Protein 8BVP (pdb70)

B-factor: mean 66.71, std 11.93, range [41.02, 120.89]

Foldseek 3Di:
DAADFAPHDDDDFPQWAWVVGPDPLLWVCQQVLLVPAQFEIFIEGQAAVGDCVRRVVLQQLQAWLSYKYFYAYNQQFTAKIWHAALQLRGIDMDGLVVLVVLLVLLVCLVVLLVVVLVVCVVVLVVDDDLVVSLVVQLVVVVVCPVVNVSRADSLLNSCCNPVVVVSVVLSVLVNVLSVVVSVCRPDHHDGVVVRVSSCCPRQQVHHSAQPLLRHGDDACPPNLVCVVSDPLVLVLVLLVVLLVLLVVLVVLVVVLCVVPVCVLVVLVPDPDPVVSQVVLVVSCVVPPVVPDDSVSSSLSSQADPSVVVSVLSVVLSVLSVDSVCCSVCVPVSVVVNQVSLSVLSHDCGPPSVVSCSSDGRHHHRDHQDSLNSSVSSVSSVVSRPCVVVVLVVVLVVVPPDDLAAEYEYEDDPPRGPGDDALVSQVVCVVSNYAYEYEYADAVVCLVSCSVNQRVLRNLVSHQAYEYADVVRQVLNQVCLAQFWSQLCVGPDVVNVVVCCVPPRNPDDDDTGGHHHDRNVVRYYYDHVVVVD

Secondary structure (DSSP, 8-state):
-EE-SS-------TTEEEESSSS-HHHHTHHHHHTT----EEEEESSSS--THHHHHHHHHH-BTTB-EEEE-TTS-EEEEEEE-TTT--EEEE-HHHHHHHHHHHHHHHHHHHHHHHHHHHHHHT--SHHHHHHHHHHHHHHTGGGGGGT--HHHHHHHHHSHHHHHHHHHHHHHHHHHHHHTTSSS--HHHHHHHHHHHHSSS---SBTTTTB----TTT-TGGGGGS-HHHHHHHHHHHHHHHHHHHHHHHHHHHH-HHHHHHHHT--SHHHHHHHHHHHHHHHTTTTS-HHHHHHHHH-S-HHHHHHHHHHHHHHTT-HHHHHHTGGGHHHHHHHHHHHHHT--STTHHHHGGGS-S-SS-----HHHHHHHHHHHHHT-TTHHHHHHHHHHTT-S--TT-EEEEEE-TT-SSS---HHHHHHHHHTT-EEEEEES-SGGGTTSHHHHHHHHHHHHHSSEEEES-HHHHHHHHHHHHHSBSSGGGSS-HHHHHHHHHHT-TT--PPP-B-----TGGGEEE--GGGG-

Solvent-accessible surface area: 26639 Å² total; per-residue (Å²): 158,36,14,42,9,120,216,91,245,158,14,55,10,105,30,2,46,5,26,65,156,135,26,22,3,3,21,91,4,0,88,39,2,1,76,74,73,14,34,7,0,0,3,47,11,116,83,102,147,21,61,39,130,125,0,20,71,10,0,46,94,2,0,1,0,24,2,0,2,0,1,0,75,84,87,66,17,5,43,1,2,0,0,11,0,1,10,3,26,53,64,22,71,0,49,60,74,83,0,54,110,8,20,111,63,1,70,34,12,76,80,38,2,89,95,13,44,126,64,15,78,71,88,20,79,156,37,195,152,85,158,50,28,37,69,40,0,30,128,25,26,126,112,45,122,107,86,12,76,108,71,6,48,18,22,0,7,1,1,2,24,30,50,52,107,81,4,74,46,18,5,101,100,0,22,72,8,0,93,40,0,72,70,36,20,109,37,107,26,67,71,159,74,1,32,131,18,1,6,82,4,0,7,32,134,51,28,9,6,5,19,32,47,76,8,5,12,9,13,2,55,100,22,152,73,6,19,81,27,24,36,12,96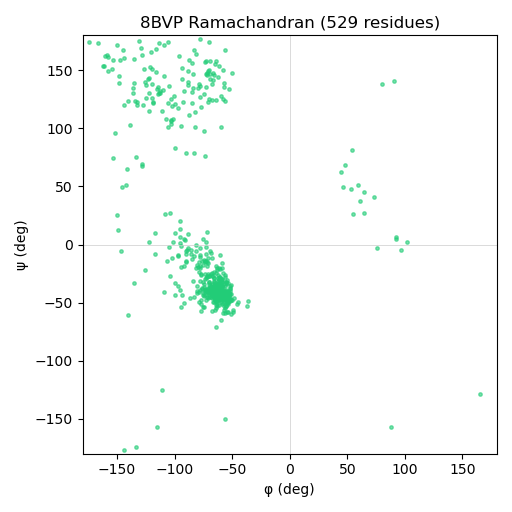,19,17,51,97,27,0,64,44,0,25,147,80,1,85,75,12,34,64,4,34,109,26,0,38,92,119,45,96,122,9,40,140,45,5,85,110,39,160,107,131,75,61,52,67,122,60,2,43,111,5,12,91,105,18,10,58,138,84,64,88,72,97,40,0,26,68,0,7,45,6,125,67,1,116,141,0,26,88,34,0,42,66,0,38,74,35,9,107,74,52,116,30,0,29,72,40,114,151,16,18,10,86,115,0,15,61,51,0,38,94,6,2,30,44,58,115,36,2,21,65,31,8,3,118,88,7,29,3,18,7,7,129,68,169,5,46,25,20,47,2,0,45,35,1,1,74,2,0,71,105,6,56,16,19,80,89,33,7,73,53,52,2,78,186,26,125,120,44,99,172,110,20,97,2,22,0,25,8,75,6,12,31,29,39,62,24,7,1,12,78,4,0,105,83,0,48,98,33,46,2,115,0,20,0,0,0,62,48,4,76,88,9,118,100,73,40,8,0,2,21,5,1,0,26,0,0,72,59,5,66,44,2,49,0,62,61,56,87,2,30,83,57,0,16,76,3,1,75,84,14,12,11,4,76,55,34,11,118,33,98,79,0,54,52,64,30,88,170,82,54,28,109,131,113,113,8,102,110,32,86,8,139,134,36,101,2,133,61,47,22,25,101,21,90,53,80,138,64,196

GO terms:
  GO:0141155 symbiont-mediated suppression of host translation elongation (P, EXP)

Radius of gyration: 26.6 Å; Cα contacts (8 Å, |Δi|>4): 797; chains: 1; bounding box: 60×60×79 Å

InterPro domains:
  IPR049987 Dot/Icm T4SS effector Ceg32/SidI [NF043046] (1-941)
  IPR049987 Dot/Icm T4SS effector Ceg32/SidI [PF28184] (1-941)

Structure (mmCIF, N/CA/C/O backbone):
data_8BVP
#
_entry.id   8BVP
#
_cell.length_a   108.700
_cell.length_b   61.030
_cell.length_c   113.490
_cell.angle_alpha   90.00
_cell.angle_beta   107.29
_cell.angle_gamma   90.00
#
_symmetry.space_group_name_H-M   'C 1 2 1'
#
loop_
_entity.id
_entity.type
_entity.pdbx_description
1 polymer 'Restriction endonuclease'
2 non-polymer 1,2-ETHANEDIOL
3 non-polymer 'CHLORIDE ION'
4 water water
#
loop_
_atom_site.group_PDB
_atom_site.id
_atom_site.type_symbol
_atom_site.label_atom_id
_atom_site.label_alt_id
_atom_site.label_comp_id
_atom_site.label_asym_id
_atom_site.label_entity_id
_atom_site.label_seq_id
_atom_site.pdbx_PDB_ins_code
_atom_site.Cartn_x
_atom_site.Cartn_y
_atom_site.Cartn_z
_atom_site.occupancy
_atom_site.B_iso_or_equiv
_atom_site.auth_seq_id
_atom_site.auth_comp_id
_atom_site.auth_asym_id
_atom_site.auth_atom_id
_atom_site.pdbx_PDB_model_num
ATOM 1 N N . MET A 1 4 ? -10.031 27.205 57.587 1.00 72.14 35 MET A N 1
ATOM 2 C CA . MET A 1 4 ? -10.699 26.974 56.303 1.00 74.61 35 MET A CA 1
ATOM 3 C C . MET A 1 4 ? -10.171 25.701 55.621 1.00 68.91 35 MET A C 1
ATOM 4 O O . MET A 1 4 ? -9.341 24.982 56.184 1.00 66.80 35 MET A O 1
ATOM 9 N N . SER A 1 5 ? -10.670 25.422 54.416 1.00 66.77 36 SER A N 1
ATOM 10 C CA . SER A 1 5 ? -10.238 24.260 53.651 1.00 65.74 36 SER A CA 1
ATOM 11 C C . SER A 1 5 ? -10.421 24.527 52.164 1.00 68.65 36 SER A C 1
ATOM 12 O O . SER A 1 5 ? -11.178 25.412 51.753 1.00 70.85 36 SER A O 1
ATOM 15 N N . ILE A 1 6 ? -9.691 23.766 51.357 1.00 69.93 37 ILE A N 1
ATOM 16 C CA . ILE A 1 6 ? -9.906 23.722 49.917 1.00 67.73 37 ILE A CA 1
ATOM 17 C C . ILE A 1 6 ? -10.543 22.371 49.595 1.00 68.86 37 ILE A C 1
ATOM 18 O O . ILE A 1 6 ? -9.871 21.329 49.684 1.00 65.21 37 ILE A O 1
ATOM 23 N N . PRO A 1 7 ? -11.827 22.327 49.253 1.00 69.04 38 PRO A N 1
ATOM 24 C CA . PRO A 1 7 ? -12.451 21.044 48.914 1.00 72.00 38 PRO A CA 1
ATOM 25 C C . PRO A 1 7 ? -11.991 20.533 47.556 1.00 69.01 38 PRO A C 1
ATOM 26 O O . PRO A 1 7 ? -11.531 21.284 46.691 1.00 69.06 38 PRO A O 1
ATOM 30 N N . CYS A 1 8 ? -12.130 19.218 47.385 1.00 64.81 39 CYS A N 1
ATOM 31 C CA . CYS A 1 8 ? -11.878 18.588 46.093 1.00 67.21 39 CYS A CA 1
ATOM 32 C C . CYS A 1 8 ? -13.037 18.820 45.125 1.00 73.73 39 CYS A C 1
ATOM 33 O O . CYS A 1 8 ? -12.849 19.366 44.030 1.00 69.14 39 CYS A O 1
ATOM 36 N N . LYS A 1 9 ? -14.246 18.407 45.520 1.00 70.35 40 LYS A N 1
ATOM 37 C CA . LYS A 1 9 ? -15.422 18.384 44.653 1.00 76.38 40 LYS A CA 1
ATOM 38 C C . LYS A 1 9 ? -16.468 19.436 45.007 1.00 83.08 40 LYS A C 1
ATOM 39 O O . LYS A 1 9 ? -17.059 20.035 44.102 1.00 87.57 40 LYS A O 1
ATOM 45 N N . TRP A 1 10 ? -16.725 19.660 46.302 1.00 83.73 41 TRP A N 1
ATOM 46 C CA . TRP A 1 10 ? -17.671 20.672 46.786 1.00 89.05 41 TRP A CA 1
ATOM 47 C C . TRP A 1 10 ? -17.035 22.051 46.627 1.00 92.18 41 TRP A C 1
ATOM 48 O O . TRP A 1 10 ? -16.253 22.487 47.474 1.00 90.02 41 TRP A O 1
ATOM 59 N N . LEU A 1 11 ? -17.378 22.756 45.547 1.00 96.72 42 LEU A N 1
ATOM 60 C CA . LEU A 1 11 ? -16.652 23.977 45.207 1.00 101.26 42 LEU A CA 1
ATOM 61 C C . LEU A 1 11 ? -17.516 25.224 45.405 1.00 105.17 42 LEU A C 1
ATOM 62 O O . LEU A 1 11 ? -18.040 25.452 46.504 1.00 99.75 42 LEU A O 1
ATOM 67 N N . LYS A 1 12 ? -17.650 26.046 44.364 1.00 109.95 43 LYS A N 1
ATOM 68 C CA . LYS A 1 12 ? -18.350 27.329 44.471 1.00 109.44 43 LYS A CA 1
ATOM 69 C C . LYS A 1 12 ? -19.775 27.154 44.991 1.00 106.53 43 LYS A C 1
ATOM 70 O O . LYS A 1 12 ? -20.402 28.108 45.454 1.00 106.74 43 LYS A O 1
ATOM 76 N N . ILE A 1 20 ? -11.108 35.136 36.672 1.00 98.02 51 ILE A N 1
ATOM 77 C CA . ILE A 1 20 ? -9.936 35.654 37.367 1.00 92.90 51 ILE A CA 1
ATOM 78 C C . ILE A 1 20 ? -8.880 34.565 37.466 1.00 89.02 51 ILE A C 1
ATOM 79 O O . ILE A 1 20 ? -9.208 33.402 37.713 1.00 87.75 51 ILE A O 1
ATOM 84 N N . PRO A 1 21 ? -7.612 34.921 37.232 1.00 88.00 52 PRO A N 1
ATOM 85 C CA . PRO A 1 21 ? -7.116 36.141 36.590 1.00 86.14 52 PRO A CA 1
ATOM 86 C C . PRO A 1 21 ? -6.531 35.846 35.210 1.00 87.33 52 PRO A C 1
ATOM 87 O O . PRO A 1 21 ? -6.357 34.688 34.837 1.00 84.30 52 PRO A O 1
ATOM 91 N N . PHE A 1 22 ? -6.197 36.856 34.424 1.00 86.23 53 PHE A N 1
ATOM 92 C CA . PHE A 1 22 ? -5.659 36.635 33.093 1.00 82.90 53 PHE A CA 1
ATOM 93 C C . PHE A 1 22 ? -4.472 37.555 32.867 1.00 81.10 53 PHE A C 1
ATOM 94 O O . PHE A 1 22 ? -4.311 38.559 33.567 1.00 81.14 53 PHE A O 1
ATOM 102 N N . PRO A 1 23 ? -3.610 37.225 31.910 1.00 81.95 54 PRO A N 1
ATOM 103 C CA . PRO A 1 23 ? -2.597 38.191 31.476 1.00 81.74 54 PRO A CA 1
ATOM 104 C C . PRO A 1 23 ? -3.266 39.423 30.880 1.00 81.86 54 PRO A C 1
ATOM 105 O O . PRO A 1 23 ? -4.313 39.334 30.236 1.00 79.96 54 PRO A O 1
ATOM 109 N N . THR A 1 24 ? -2.656 40.581 31.119 1.00 82.90 55 THR A N 1
ATOM 110 C CA . THR A 1 24 ? -3.219 41.854 30.686 1.00 79.74 55 THR A CA 1
ATOM 111 C C . THR A 1 24 ? -3.473 41.855 29.183 1.00 82.52 55 THR A C 1
ATOM 112 O O . THR A 1 24 ? -2.559 41.614 28.388 1.00 82.06 55 THR A O 1
ATOM 116 N N . GLY A 1 25 ? -4.725 42.119 28.798 1.00 84.51 56 GLY A N 1
ATOM 117 C CA . GLY A 1 25 ? -5.120 42.209 27.403 1.00 83.39 56 GLY A CA 1
ATOM 118 C C . GLY A 1 25 ? -5.833 40.994 26.850 1.00 81.15 56 GLY A C 1
ATOM 119 O O . GLY A 1 25 ? -6.181 40.986 25.664 1.00 81.27 56 GLY A O 1
ATOM 120 N N . THR A 1 26 ? -6.083 39.979 27.670 1.00 82.61 57 THR A N 1
ATOM 121 C CA . THR A 1 26 ? -6.476 38.673 27.169 1.00 81.48 57 THR A CA 1
ATOM 122 C C . THR A 1 26 ? -7.493 38.029 28.101 1.00 79.14 57 THR A C 1
ATOM 123 O O . THR A 1 26 ? -7.627 38.402 29.270 1.00 76.18 57 THR A O 1
ATOM 127 N N . THR A 1 27 ? -8.204 37.046 27.559 1.00 77.33 58 THR A N 1
ATOM 128 C CA . THR A 1 27 ? -8.985 36.102 28.342 1.00 80.97 58 THR A CA 1
ATOM 129 C C . THR A 1 27 ? -8.476 34.698 28.056 1.00 81.69 58 THR A C 1
ATOM 130 O O . THR A 1 27 ? -7.751 34.469 27.083 1.00 82.48 58 THR A O 1
ATOM 134 N N . SER A 1 28 ? -8.877 33.753 28.901 1.00 80.88 59 SER A N 1
ATOM 135 C CA . SER A 1 28 ? -8.339 32.403 28.826 1.00 78.68 59 SER A CA 1
ATOM 136 C C . SER A 1 28 ? -9.083 31.555 27.801 1.00 72.77 59 SER A C 1
ATOM 137 O O . SER A 1 28 ? -10.236 31.811 27.454 1.00 75.29 59 SER A O 1
ATOM 140 N N . ILE A 1 29 ? -8.389 30.529 27.319 1.00 75.25 60 ILE A N 1
ATOM 141 C CA . ILE A 1 29 ? -8.983 29.435 26.555 1.00 73.97 60 ILE A CA 1
ATOM 142 C C . ILE A 1 29 ? -8.670 28.141 27.298 1.00 73.75 60 ILE A C 1
ATOM 143 O O . ILE A 1 29 ? -7.496 27.765 27.409 1.00 75.38 60 ILE A O 1
ATOM 148 N N . PRO A 1 30 ? -9.666 27.431 27.821 1.00 76.32 61 PRO A N 1
ATOM 149 C CA . PRO A 1 30 ? -11.095 27.766 27.817 1.00 72.12 61 PRO A CA 1
ATOM 150 C C . PRO A 1 30 ? -11.443 28.941 28.724 1.00 75.84 61 PRO A C 1
ATOM 151 O O . PRO A 1 30 ? -10.609 29.480 29.452 1.00 70.01 61 PRO A O 1
ATOM 155 N N . GLU A 1 31 ? -12.709 29.353 28.668 1.00 76.33 62 GLU A N 1
ATOM 156 C CA . GLU A 1 31 ? -13.174 30.487 29.453 1.00 78.75 62 GLU A CA 1
ATOM 157 C C . GLU A 1 31 ? -12.932 30.273 30.940 1.00 76.79 62 GLU A C 1
ATOM 158 O O . GLU A 1 31 ? -13.212 29.201 31.484 1.00 70.49 62 GLU A O 1
ATOM 164 N N . GLU A 1 32 ? -12.431 31.318 31.597 1.00 76.72 63 GLU A N 1
ATOM 165 C CA . GLU A 1 32 ? -12.294 31.368 33.053 1.00 85.15 63 GLU A CA 1
ATOM 166 C C . GLU A 1 32 ? -11.637 30.096 33.597 1.00 80.97 63 GLU A C 1
ATOM 167 O O . GLU A 1 32 ? -12.254 29.280 34.286 1.00 83.39 63 GLU A O 1
ATOM 173 N N . THR A 1 33 ? -10.353 29.959 33.266 1.00 74.85 64 THR A N 1
ATOM 174 C CA . THR A 1 33 ? -9.529 28.881 33.788 1.00 71.90 64 THR A CA 1
ATOM 175 C C . THR A 1 33 ? -8.115 29.396 34.007 1.00 74.44 64 THR A C 1
ATOM 176 O O . THR A 1 33 ? -7.741 30.485 33.556 1.00 75.64 64 THR A O 1
ATOM 180 N N . ILE A 1 34 ? -7.335 28.596 34.726 1.00 73.70 65 ILE A N 1
ATOM 181 C CA . ILE A 1 34 ? -5.883 28.622 34.601 1.00 71.10 65 ILE A CA 1
ATOM 182 C C . ILE A 1 34 ? -5.547 27.522 33.599 1.00 67.81 65 ILE A C 1
ATOM 183 O O . ILE A 1 34 ? -5.587 26.331 33.948 1.00 67.39 65 ILE A O 1
ATOM 188 N N . PRO A 1 35 ? -5.254 27.871 32.343 1.00 68.87 66 PRO A N 1
ATOM 189 C CA . PRO A 1 35 ? -5.059 26.830 31.312 1.00 65.15 66 PRO A CA 1
ATOM 190 C C . PRO A 1 35 ? -4.056 25.747 31.690 1.00 63.47 66 PRO A C 1
ATOM 191 O O . PRO A 1 35 ? -4.251 24.582 31.325 1.00 61.28 66 PRO A O 1
ATOM 195 N N . SER A 1 36 ? -2.982 26.097 32.402 1.00 60.15 67 SER A N 1
ATOM 196 C CA . SER A 1 36 ? -2.001 25.096 32.807 1.00 62.76 67 SER A CA 1
ATOM 197 C C . SER A 1 36 ? -2.536 24.167 33.890 1.00 63.46 67 SER A C 1
ATOM 198 O O . SER A 1 36 ? -2.040 23.040 34.018 1.00 58.62 67 SER A O 1
ATOM 201 N N . ALA A 1 37 ? -3.521 24.619 34.682 1.00 60.86 68 ALA A N 1
ATOM 202 C CA . ALA A 1 37 ? -4.089 23.764 35.721 1.00 63.17 68 ALA A CA 1
ATOM 203 C C . ALA A 1 37 ? -5.157 22.843 35.163 1.00 61.46 68 ALA A C 1
ATOM 204 O O . ALA A 1 37 ? -5.168 21.647 35.466 1.00 63.73 68 ALA A O 1
ATOM 206 N N . ILE A 1 38 ? -6.061 23.374 34.340 1.00 64.29 69 ILE A N 1
ATOM 207 C CA . ILE A 1 38 ? -7.203 22.581 33.913 1.00 64.62 69 ILE A CA 1
ATOM 208 C C . ILE A 1 38 ? -6.822 21.514 32.893 1.00 64.81 69 ILE A C 1
ATOM 209 O O . ILE A 1 38 ? -7.605 20.585 32.666 1.00 62.74 69 ILE A O 1
ATOM 214 N N . VAL A 1 39 ? -5.629 21.592 32.286 1.00 58.88 70 VAL A N 1
ATOM 215 C CA . VAL A 1 39 ? -5.240 20.554 31.328 1.00 56.49 70 VAL A CA 1
ATOM 216 C C . VAL A 1 39 ? -4.765 19.268 31.994 1.00 60.07 70 VAL A C 1
ATOM 217 O O . VAL A 1 39 ? -4.648 18.242 31.314 1.00 58.99 70 VAL A O 1
ATOM 221 N N . LEU A 1 40 ? -4.541 19.270 33.315 1.00 59.26 71 LEU A N 1
ATOM 222 C CA . LEU A 1 40 ? -3.805 18.173 33.939 1.00 60.84 71 LEU A CA 1
ATOM 223 C C . LEU A 1 40 ? -4.624 16.883 34.039 1.00 61.95 71 LEU A C 1
ATOM 224 O O . LEU A 1 40 ? -4.069 15.792 33.857 1.00 55.11 71 LEU A O 1
ATOM 229 N N . GLN A 1 41 ? -5.933 16.961 34.331 1.00 57.99 72 GLN A N 1
ATOM 230 C CA . GLN A 1 41 ? -6.734 15.735 34.311 1.00 59.14 72 GLN A CA 1
ATOM 231 C C . GLN A 1 41 ? -6.641 15.037 32.966 1.00 57.46 72 GLN A C 1
ATOM 232 O O . GLN A 1 41 ? -6.269 13.852 32.932 1.00 61.70 72 GLN A O 1
ATOM 238 N N . PRO A 1 42 ? -6.927 15.694 31.836 1.00 59.48 73 PRO A N 1
ATOM 239 C CA . PRO A 1 42 ? -6.823 15.003 30.537 1.00 57.25 73 PRO A CA 1
ATOM 240 C C . PRO A 1 42 ? -5.413 14.532 30.201 1.00 64.04 73 PRO A C 1
ATOM 241 O O . PRO A 1 42 ? -5.235 13.456 29.604 1.00 62.94 73 PRO A O 1
ATOM 245 N N . VAL A 1 43 ? -4.391 15.321 30.533 1.00 57.67 74 VAL A N 1
ATOM 246 C CA . VAL A 1 43 ? -3.031 14.828 30.333 1.00 59.98 74 VAL A CA 1
ATOM 247 C C . VAL A 1 43 ? -2.796 13.585 31.186 1.00 58.92 74 VAL A C 1
ATOM 248 O O . VAL A 1 43 ? -2.180 12.611 30.738 1.00 59.31 74 VAL A O 1
ATOM 252 N N . ALA A 1 44 ? -3.305 13.589 32.422 1.00 58.29 75 ALA A N 1
ATOM 253 C CA . ALA A 1 44 ? -3.160 12.418 33.283 1.00 59.82 75 ALA A CA 1
ATOM 254 C C . ALA A 1 44 ? -3.714 11.158 32.628 1.00 58.68 75 ALA A C 1
ATOM 255 O O . ALA A 1 44 ? -3.247 10.052 32.923 1.00 56.87 75 ALA A O 1
ATOM 257 N N . ASN A 1 45 ? -4.705 11.305 31.743 1.00 59.44 76 ASN A N 1
ATOM 258 C CA . ASN A 1 45 ? -5.268 10.208 30.967 1.00 61.18 76 ASN A CA 1
ATOM 259 C C . ASN A 1 45 ? -4.639 10.076 29.570 1.00 65.32 76 ASN A C 1
ATOM 260 O O . ASN A 1 45 ? -5.182 9.362 28.726 1.00 66.37 76 ASN A O 1
ATOM 265 N N . GLU A 1 46 ? -3.514 10.750 29.313 1.00 64.40 77 GLU A N 1
ATOM 266 C CA . GLU A 1 46 ? -2.736 10.634 28.074 1.00 61.79 77 GLU A CA 1
ATOM 267 C C . GLU A 1 46 ? -3.375 11.307 26.863 1.00 61.61 77 GLU A C 1
ATOM 268 O O . GLU A 1 46 ? -3.296 10.782 25.748 1.00 60.50 77 GLU A O 1
ATOM 274 N N . ASN A 1 47 ? -3.960 12.485 27.047 1.00 59.78 78 ASN A N 1
ATOM 275 C CA . ASN A 1 47 ? -4.517 13.257 25.949 1.00 58.50 78 ASN A CA 1
ATOM 276 C C . ASN A 1 47 ? -3.739 14.549 25.754 1.00 62.37 78 ASN A C 1
ATOM 277 O O . ASN A 1 47 ? -3.435 15.253 26.723 1.00 60.20 78 ASN A O 1
ATOM 282 N N . THR A 1 48 ? -3.444 14.870 24.496 1.00 56.30 79 THR A N 1
ATOM 283 C CA . THR A 1 48 ? -2.923 16.188 24.161 1.00 57.20 79 THR A CA 1
ATOM 284 C C . THR A 1 48 ? -4.052 17.217 24.143 1.00 59.06 79 THR A C 1
ATOM 285 O O . THR A 1 48 ? -5.065 17.030 23.460 1.00 56.35 79 THR A O 1
ATOM 289 N N . VAL A 1 49 ? -3.872 18.312 24.884 1.00 57.33 80 VAL A N 1
ATOM 290 C CA . VAL A 1 49 ? -4.926 19.300 25.071 1.00 57.91 80 VAL A CA 1
ATOM 291 C C . VAL A 1 49 ? -4.362 20.691 24.843 1.00 58.33 80 VAL A C 1
ATOM 292 O O . VAL A 1 49 ? -3.438 21.110 25.548 1.00 58.51 80 VAL A O 1
ATOM 296 N N . ILE A 1 50 ? -4.954 21.432 23.901 1.00 58.32 81 ILE A N 1
ATOM 297 C CA . ILE A 1 50 ? -4.527 22.798 23.634 1.00 53.85 81 ILE A CA 1
ATOM 298 C C . ILE A 1 50 ? -5.270 23.746 24.563 1.00 61.70 81 ILE A C 1
ATOM 299 O O . ILE A 1 50 ? -6.323 23.423 25.111 1.00 65.60 81 ILE A O 1
ATOM 304 N N . SER A 1 51 ? -4.701 24.926 24.755 1.00 59.25 82 SER A N 1
ATOM 305 C CA . SER A 1 51 ? -5.296 25.958 25.586 1.00 64.21 82 SER A CA 1
ATOM 306 C C . SER A 1 51 ? -4.424 27.192 25.429 1.00 65.16 82 SER A C 1
ATOM 307 O O . SER A 1 51 ? -3.356 27.140 24.811 1.00 66.57 82 SER A O 1
ATOM 310 N N . GLY A 1 52 ? -4.868 28.297 26.020 1.00 64.29 83 GLY A N 1
ATOM 311 C CA . GLY A 1 52 ? -4.056 29.495 25.987 1.00 67.58 83 GLY A CA 1
ATOM 312 C C . GLY A 1 52 ? -4.798 30.756 26.380 1.00 73.72 83 GLY A C 1
ATOM 313 O O . GLY A 1 52 ? -5.454 30.790 27.429 1.00 71.33 83 GLY A O 1
ATOM 314 N N . TYR A 1 53 ? -4.712 31.792 25.543 1.00 71.32 84 TYR A N 1
ATOM 315 C CA . TYR A 1 53 ? -5.306 33.087 25.842 1.00 77.71 84 TYR A CA 1
ATOM 316 C C . TYR A 1 53 ? -5.765 33.743 24.548 1.00 82.99 84 TYR A C 1
ATOM 317 O O . TYR A 1 53 ? -5.304 33.392 23.457 1.00 79.54 84 TYR A O 1
ATOM 326 N N . LYS A 1 54 ? -6.706 34.690 24.679 1.00 84.91 85 LYS A N 1
ATOM 327 C CA . LYS A 1 54 ? -7.281 35.398 23.538 1.00 81.22 85 LYS A CA 1
ATOM 328 C C . LYS A 1 54 ? -7.124 36.902 23.718 1.00 85.09 85 LYS A C 1
ATOM 329 O O . LYS A 1 54 ? -7.318 37.436 24.816 1.00 81.18 85 LYS A O 1
ATOM 335 N N . LEU A 1 55 ? -6.744 37.576 22.635 1.00 85.39 86 LEU A N 1
ATOM 336 C CA . LEU A 1 55 ? -6.761 39.030 22.593 1.00 88.26 86 LEU A CA 1
ATOM 337 C C . LEU A 1 55 ? -8.203 39.483 22.394 1.00 89.77 86 LEU A C 1
ATOM 338 O O . LEU A 1 55 ? -8.835 39.132 21.392 1.00 91.09 86 LEU A O 1
ATOM 343 N N . LYS A 1 56 ? -8.739 40.233 23.353 1.00 90.75 87 LYS A N 1
ATOM 344 C CA . LYS A 1 56 ? -10.099 40.730 23.185 1.00 95.19 87 LYS A CA 1
ATOM 345 C C . LYS A 1 56 ? -10.174 41.911 22.223 1.00 96.36 87 LYS A C 1
ATOM 346 O O . LYS A 1 56 ? -11.223 42.120 21.603 1.00 95.32 87 LYS A O 1
ATOM 352 N N . ASP A 1 57 ? -9.080 42.661 22.062 1.00 99.73 88 ASP A N 1
ATOM 353 C CA . ASP A 1 57 ? -9.061 43.838 21.197 1.00 97.84 88 ASP A CA 1
ATOM 354 C C . ASP A 1 57 ? -8.113 43.658 20.017 1.00 96.36 88 ASP A C 1
ATOM 355 O O . ASP A 1 57 ? -7.824 42.527 19.616 1.00 98.39 88 ASP A O 1
ATOM 360 N N . THR A 1 58 ? -7.642 44.769 19.436 1.00 98.72 89 THR A N 1
ATOM 361 C CA . THR A 1 58 ? -6.677 44.736 18.342 1.00 95.48 89 THR A CA 1
ATOM 362 C C . THR A 1 58 ? -5.431 45.564 18.614 1.00 97.83 89 THR A C 1
ATOM 363 O O . THR A 1 58 ? -4.396 45.332 17.975 1.00 100.03 89 THR A O 1
ATOM 367 N N . VAL A 1 59 ? -5.505 46.538 19.520 1.00 97.14 90 VAL A N 1
ATOM 368 C CA . VAL A 1 59 ? -4.291 47.123 20.077 1.00 100.00 90 VAL A CA 1
ATOM 369 C C . VAL A 1 59 ? -3.587 46.184 21.041 1.00 100.24 90 VAL A C 1
ATOM 370 O O . VAL A 1 59 ? -2.455 46.472 21.444 1.00 98.15 90 VAL A O 1
ATOM 374 N N . SER A 1 60 ? -4.210 45.056 21.385 1.00 98.21 91 SER A N 1
ATOM 375 C CA . SER A 1 60 ? -3.782 44.231 22.514 1.00 96.87 91 SER A CA 1
ATOM 376 C C . SER A 1 60 ? -2.418 43.571 22.267 1.00 94.90 91 SER A C 1
ATOM 377 O O . SER A 1 60 ? -2.249 42.812 21.305 1.00 93.34 91 SER A O 1
ATOM 380 N N . SER A 1 61 ? -1.466 43.801 23.183 1.00 93.42 92 SER A N 1
ATOM 381 C CA . SER A 1 61 ? -0.103 43.269 23.042 1.00 92.58 92 SER A CA 1
ATOM 382 C C . SER A 1 61 ? -0.019 41.838 23.574 1.00 92.05 92 SER A C 1
ATOM 383 O O . SER A 1 61 ? -0.307 41.610 24.757 1.00 88.54 92 SER A O 1
ATOM 386 N N . PRO A 1 62 ? 0.385 40.855 22.759 1.00 88.19 93 PRO A N 1
ATOM 387 C CA . PRO A 1 62 ? 0.351 39.457 23.221 1.00 85.81 93 PRO A CA 1
ATOM 388 C C . PRO A 1 62 ? 1.539 39.050 24.081 1.00 82.45 93 PRO A C 1
ATOM 389 O O . PRO A 1 62 ? 1.539 37.934 24.626 1.00 76.94 93 PRO A O 1
ATOM 393 N N . GLU A 1 63 ? 2.535 39.922 24.242 1.00 85.64 94 GLU A N 1
ATOM 394 C CA . GLU A 1 63 ? 3.771 39.528 24.908 1.00 85.82 94 GLU A CA 1
ATOM 395 C C . GLU A 1 63 ? 3.556 39.088 26.346 1.00 81.05 94 GLU A C 1
ATOM 396 O O . GLU A 1 63 ? 4.427 38.419 26.911 1.00 79.53 94 GLU A O 1
ATOM 402 N N . LYS A 1 64 ? 2.440 39.467 26.963 1.00 81.67 95 LYS A N 1
ATOM 403 C CA . LYS A 1 64 ? 2.176 39.000 28.319 1.00 80.56 95 LYS A CA 1
ATOM 404 C C . LYS A 1 64 ? 1.694 37.555 28.307 1.00 75.31 95 LYS A C 1
ATOM 405 O O . LYS A 1 64 ? 2.201 36.716 29.061 1.00 74.66 95 LYS A O 1
ATOM 411 N N . ALA A 1 65 ? 0.726 37.248 27.444 1.00 71.79 96 ALA A N 1
ATOM 412 C CA . ALA A 1 65 ? 0.247 35.878 27.329 1.00 73.13 96 ALA A CA 1
ATOM 413 C C . ALA A 1 65 ? 1.322 34.970 26.752 1.00 73.41 96 ALA A C 1
ATOM 414 O O . ALA A 1 65 ? 1.512 33.842 27.222 1.00 69.53 96 ALA A O 1
ATOM 416 N N . GLN A 1 66 ? 2.037 35.444 25.734 1.00 72.60 97 GLN A N 1
ATOM 417 C CA . GLN A 1 66 ? 3.055 34.613 25.106 1.00 72.29 97 GLN A CA 1
ATOM 418 C C . GLN A 1 66 ? 4.080 34.135 26.124 1.00 68.49 97 GLN A C 1
ATOM 419 O O . GLN A 1 66 ? 4.528 32.986 26.074 1.00 66.25 97 GLN A O 1
ATOM 425 N N . GLU A 1 67 ? 4.469 35.008 27.054 1.00 69.88 98 GLU A N 1
ATOM 426 C CA . GLU A 1 67 ? 5.433 34.612 28.070 1.00 69.96 98 GLU A CA 1
ATOM 427 C C . GLU A 1 67 ? 4.848 33.541 28.987 1.00 69.90 98 GLU A C 1
ATOM 428 O O . GLU A 1 67 ? 5.556 32.614 29.403 1.00 68.91 98 GLU A O 1
ATOM 434 N N . VAL A 1 68 ? 3.553 33.641 29.304 1.00 69.83 99 VAL A N 1
ATOM 435 C CA . VAL A 1 68 ? 2.919 32.582 30.088 1.00 67.43 99 VAL A CA 1
ATOM 436 C C . VAL A 1 68 ? 2.862 31.296 29.278 1.00 66.27 99 VAL A C 1
ATOM 437 O O . VAL A 1 68 ? 3.039 30.201 29.824 1.00 65.73 99 VAL A O 1
ATOM 441 N N . ASN A 1 69 ? 2.644 31.405 27.967 1.00 65.52 100 ASN A N 1
ATOM 442 C CA . ASN A 1 69 ? 2.650 30.222 27.116 1.00 65.51 100 ASN A CA 1
ATOM 443 C C . ASN A 1 69 ? 4.036 29.583 27.048 1.00 66.37 100 ASN A C 1
ATOM 444 O O . ASN A 1 69 ? 4.157 28.352 27.101 1.00 63.15 100 ASN A O 1
ATOM 449 N N . ASN A 1 70 ? 5.091 30.395 26.922 1.00 61.25 101 ASN A N 1
ATOM 450 C CA . ASN A 1 70 ? 6.433 29.824 26.868 1.00 65.31 101 ASN A CA 1
ATOM 451 C C . ASN A 1 70 ? 6.729 29.042 28.136 1.00 62.58 101 ASN A C 1
ATOM 452 O O . ASN A 1 70 ? 7.250 27.924 28.077 1.00 58.85 101 ASN A O 1
ATOM 457 N N . LYS A 1 71 ? 6.383 29.612 29.292 1.00 61.29 102 LYS A N 1
ATOM 458 C CA . LYS A 1 71 ? 6.686 29.006 30.582 1.00 64.25 102 LYS A CA 1
ATOM 459 C C . LYS A 1 71 ? 5.837 27.773 30.882 1.00 61.54 102 LYS A C 1
ATOM 460 O O . LYS A 1 71 ? 6.221 26.983 31.754 1.00 59.98 102 LYS A O 1
ATOM 466 N N . THR A 1 72 ? 4.708 27.576 30.191 1.00 56.10 103 THR A N 1
ATOM 467 C CA . THR A 1 72 ? 3.784 26.499 30.543 1.00 56.06 103 THR A CA 1
ATOM 468 C C . THR A 1 72 ? 3.508 25.498 29.424 1.00 55.97 103 THR A C 1
ATOM 469 O O . THR A 1 72 ? 2.730 24.566 29.634 1.00 57.29 103 THR A O 1
ATOM 473 N N . VAL A 1 73 ? 4.133 25.632 28.254 1.00 55.39 104 VAL A N 1
ATOM 474 C CA . VAL A 1 73 ? 3.956 24.625 27.213 1.00 49.79 104 VAL A CA 1
ATOM 475 C C . VAL A 1 73 ? 4.713 23.350 27.584 1.00 55.26 104 VAL A C 1
ATOM 476 O O . VAL A 1 73 ? 5.775 23.381 28.225 1.00 49.87 104 VAL A O 1
ATOM 480 N N . SER A 1 74 ? 4.157 22.218 27.181 1.00 54.25 105 SER A N 1
ATOM 481 C CA . SER A 1 74 ? 4.822 20.925 27.268 1.00 50.42 105 SER A CA 1
ATOM 482 C C . SER A 1 74 ? 4.277 20.098 26.124 1.00 48.56 105 SER A C 1
ATOM 483 O O . SER A 1 74 ? 3.314 20.504 25.469 1.00 53.67 105 SER A O 1
ATOM 486 N N . PRO A 1 75 ? 4.845 18.922 25.875 1.00 48.30 106 PRO A N 1
ATOM 487 C CA . PRO A 1 75 ? 4.393 18.161 24.692 1.00 52.46 106 PRO A CA 1
ATOM 488 C C . PRO A 1 75 ? 2.892 17.905 24.654 1.00 57.36 106 PRO A C 1
ATOM 489 O O . PRO A 1 75 ? 2.279 18.025 23.584 1.00 52.02 106 PRO A O 1
ATOM 493 N N . ARG A 1 76 ? 2.283 17.544 25.788 1.00 53.71 107 ARG A N 1
ATOM 494 C CA . ARG A 1 76 ? 0.857 17.252 25.859 1.00 52.60 107 ARG A CA 1
ATOM 495 C C . ARG A 1 76 ? -0.000 18.501 26.008 1.00 54.18 107 ARG A C 1
ATOM 496 O O . ARG A 1 76 ? -1.228 18.401 25.933 1.00 56.87 107 ARG A O 1
ATOM 504 N N . THR A 1 77 ? 0.600 19.663 26.252 1.00 56.30 108 THR A N 1
ATOM 505 C CA . THR A 1 77 ? -0.143 20.893 26.508 1.00 53.27 108 THR A CA 1
ATOM 506 C C . THR A 1 77 ? 0.356 21.996 25.590 1.00 54.18 108 THR A C 1
ATOM 507 O O . THR A 1 77 ? 0.972 22.967 26.045 1.00 56.98 108 THR A O 1
ATOM 511 N N . PRO A 1 78 ? 0.086 21.891 24.290 1.00 59.73 109 PRO A N 1
ATOM 512 C CA . PRO A 1 78 ? 0.405 23.001 23.377 1.00 55.84 109 PRO A CA 1
ATOM 513 C C . PRO A 1 78 ? -0.359 24.261 23.754 1.00 56.70 109 PRO A C 1
ATOM 514 O O . PRO A 1 78 ? -1.428 24.206 24.358 1.00 57.90 109 PRO A O 1
ATOM 518 N N . LYS A 1 79 ? 0.203 25.412 23.400 1.00 56.13 110 LYS A N 1
ATOM 519 C CA . LYS A 1 79 ? -0.351 26.700 23.795 1.00 61.92 110 LYS A CA 1
ATOM 520 C C . LYS A 1 79 ? -0.589 27.580 22.576 1.00 65.51 110 LYS A C 1
ATOM 521 O O . LYS A 1 79 ? 0.234 27.625 21.657 1.00 62.03 110 LYS A O 1
ATOM 527 N N . ILE A 1 80 ? -1.709 28.300 22.582 1.00 67.99 111 ILE A N 1
ATOM 528 C CA . ILE A 1 80 ? -2.069 29.167 21.468 1.00 66.19 111 ILE A CA 1
ATOM 529 C C . ILE A 1 80 ? -2.349 30.564 21.991 1.00 73.48 111 ILE A C 1
ATOM 530 O O . ILE A 1 80 ? -2.773 30.753 23.138 1.00 74.14 111 ILE A O 1
ATOM 535 N N . ILE A 1 81 ? -2.105 31.551 21.135 1.00 72.66 112 ILE A N 1
ATOM 536 C CA . ILE A 1 81 ? -2.652 32.892 21.287 1.00 72.67 112 ILE A CA 1
ATOM 537 C C . ILE A 1 81 ? -3.635 33.119 20.141 1.00 78.78 112 ILE A C 1
ATOM 538 O O . ILE A 1 81 ? -3.317 32.828 18.981 1.00 71.22 112 ILE A O 1
ATOM 543 N N . VAL A 1 82 ? -4.841 33.591 20.474 1.00 78.91 113 VAL A N 1
ATOM 544 C CA . VAL A 1 82 ? -5.883 33.915 19.498 1.00 81.01 113 VAL A CA 1
ATOM 545 C C . VAL A 1 82 ? -6.105 35.425 19.506 1.00 80.42 113 VAL A C 1
ATOM 546 O O . VAL A 1 82 ? -6.234 36.031 20.575 1.00 83.03 113 VAL A O 1
ATOM 550 N N . LYS A 1 83 ? -6.139 36.034 18.321 1.00 80.96 114 LYS A N 1
ATOM 551 C CA . LYS A 1 83 ? -6.468 37.451 18.213 1.00 86.23 114 LYS A CA 1
ATOM 552 C C . LYS A 1 83 ? -7.982 37.652 18.341 1.00 87.21 114 LYS A C 1
ATOM 553 O O . LYS A 1 83 ? -8.753 36.694 18.450 1.00 86.76 114 LYS A O 1
ATOM 559 N N . HIS A 1 84 ? -8.418 38.920 18.319 1.00 88.02 115 HIS A N 1
ATOM 560 C CA . HIS A 1 84 ? -9.804 39.228 18.675 1.00 89.90 115 HIS A CA 1
ATOM 561 C C . HIS A 1 84 ? -10.804 38.578 17.723 1.00 90.36 115 HIS A C 1
ATOM 562 O O . HIS A 1 84 ? -11.888 38.173 18.157 1.00 92.29 115 HIS A O 1
ATOM 569 N N . ASP A 1 85 ? -10.465 38.456 16.435 1.00 91.29 116 ASP A N 1
ATOM 570 C CA . ASP A 1 85 ? -11.350 37.830 15.453 1.00 90.78 116 ASP A CA 1
ATOM 571 C C . ASP A 1 85 ? -11.387 36.316 15.571 1.00 90.68 116 ASP A C 1
ATOM 572 O O . ASP A 1 85 ? -12.025 35.659 14.740 1.00 93.49 116 ASP A O 1
ATOM 577 N N . ASN A 1 86 ? -10.712 35.751 16.570 1.00 91.44 117 ASN A N 1
ATOM 578 C CA . ASN A 1 86 ? -10.640 34.309 16.767 1.00 90.63 117 ASN A CA 1
ATOM 579 C C . ASN A 1 86 ? -9.910 33.606 15.628 1.00 85.97 117 ASN A C 1
ATOM 580 O O . ASN A 1 86 ? -10.175 32.434 15.347 1.00 85.98 117 ASN A O 1
ATOM 585 N N . SER A 1 87 ? -9.000 34.318 14.960 1.00 87.31 118 SER A N 1
ATOM 586 C CA . SER A 1 87 ? -8.023 33.703 14.071 1.00 86.70 118 SER A CA 1
ATOM 587 C C . SER A 1 87 ? -6.737 33.427 14.849 1.00 82.54 118 SER A C 1
ATOM 588 O O . SER A 1 87 ? -6.419 34.114 15.825 1.00 81.38 118 SER A O 1
ATOM 591 N N . LEU A 1 88 ? -6.004 32.409 14.407 1.00 80.71 119 LEU A N 1
ATOM 592 C CA . LEU A 1 88 ? -4.821 31.957 15.131 1.00 79.17 119 LEU A CA 1
ATOM 593 C C . LEU A 1 88 ? -3.688 32.975 15.041 1.00 80.02 119 LEU A C 1
ATOM 594 O O . LEU A 1 88 ? -3.263 33.358 13.946 1.00 82.25 119 LEU A O 1
ATOM 599 N N . GLN A 1 89 ? -3.176 33.392 16.194 1.00 76.41 120 GLN A N 1
ATOM 600 C CA . GLN A 1 89 ? -2.116 34.390 16.245 1.00 76.46 120 GLN A CA 1
ATOM 601 C C . GLN A 1 89 ? -0.734 33.780 16.447 1.00 78.49 120 GLN A C 1
ATOM 602 O O . GLN A 1 89 ? 0.226 34.201 15.791 1.00 75.66 120 GLN A O 1
ATOM 608 N N . SER A 1 90 ? -0.602 32.810 17.349 1.00 78.32 121 SER A N 1
ATOM 609 C CA . SER A 1 90 ? 0.637 32.054 17.464 1.00 70.83 121 SER A CA 1
ATOM 610 C C . SER A 1 90 ? 0.344 30.724 18.138 1.00 70.11 121 SER A C 1
ATOM 611 O O . SER A 1 90 ? -0.580 30.607 18.946 1.00 70.63 121 SER A O 1
ATOM 614 N N . LEU A 1 91 ? 1.132 29.719 17.769 1.00 73.01 122 LEU A N 1
ATOM 615 C CA . LEU A 1 91 ? 1.101 28.398 18.377 1.00 65.53 122 LEU A CA 1
ATOM 616 C C . LEU A 1 91 ? 2.481 28.072 18.936 1.00 65.36 122 LEU A C 1
ATOM 617 O O . LEU A 1 91 ? 3.492 28.226 18.242 1.00 64.52 122 LEU A O 1
ATOM 622 N N . THR A 1 92 ? 2.519 27.633 20.192 1.00 62.13 123 THR A N 1
ATOM 623 C CA . THR A 1 92 ? 3.746 27.232 20.864 1.00 59.38 123 THR A CA 1
ATOM 624 C C . THR A 1 92 ? 3.661 25.741 21.171 1.00 60.40 123 THR A C 1
ATOM 625 O O . THR A 1 92 ? 2.623 25.276 21.652 1.00 53.91 123 THR A O 1
ATOM 629 N N . ILE A 1 93 ? 4.738 24.988 20.886 1.00 51.01 124 ILE A N 1
ATOM 630 C CA . ILE A 1 93 ? 4.798 23.555 21.185 1.00 55.24 124 ILE A CA 1
ATOM 631 C C . ILE A 1 93 ? 6.104 23.231 21.917 1.00 53.27 124 ILE A C 1
ATOM 632 O O . ILE A 1 93 ? 6.962 24.085 22.112 1.00 54.39 124 ILE A O 1
ATOM 637 N N . MET A 1 94 ? 6.233 21.966 22.329 1.00 54.79 125 MET A N 1
ATOM 638 C CA . MET A 1 94 ? 7.474 21.431 22.890 1.00 53.59 125 MET A CA 1
ATOM 639 C C . MET A 1 94 ? 7.598 19.992 22.423 1.00 56.17 125 MET A C 1
ATOM 640 O O . MET A 1 94 ? 6.706 19.185 22.701 1.00 52.77 125 MET A O 1
ATOM 645 N N . ASP A 1 95 ? 8.673 19.669 21.702 1.00 55.29 126 ASP A N 1
ATOM 646 C CA . ASP A 1 95 ? 8.840 18.278 21.321 1.00 51.36 126 ASP A CA 1
ATOM 647 C C . ASP A 1 95 ? 9.493 17.501 22.465 1.00 51.20 126 ASP A C 1
ATOM 648 O O . ASP A 1 95 ? 9.982 18.072 23.441 1.00 49.93 126 ASP A O 1
ATOM 653 N N . ILE A 1 96 ? 9.471 16.170 22.344 1.00 51.47 127 ILE A N 1
ATOM 654 C CA . ILE A 1 96 ? 9.913 15.296 23.429 1.00 53.14 127 ILE A CA 1
ATOM 655 C C . ILE A 1 96 ? 11.396 14.992 23.376 1.00 52.78 127 ILE A C 1
ATOM 656 O O . ILE A 1 96 ? 11.915 14.301 24.271 1.00 50.42 127 ILE A O 1
ATOM 661 N N . TYR A 1 97 ? 12.099 15.471 22.354 1.00 44.78 128 TYR A N 1
ATOM 662 C CA . TYR A 1 97 ? 13.529 15.218 22.256 1.00 45.50 128 TYR A CA 1
ATOM 663 C C . TYR A 1 97 ? 14.338 16.352 22.861 1.00 49.14 128 TYR A C 1
ATOM 664 O O . TYR A 1 97 ? 15.182 16.123 23.734 1.00 46.34 128 TYR A O 1
ATOM 673 N N . SER A 1 98 ? 14.098 17.578 22.423 1.00 50.48 129 SER A N 1
ATOM 674 C CA . SER A 1 98 ? 14.815 18.701 22.999 1.00 49.29 129 SER A CA 1
ATOM 675 C C . SER A 1 98 ? 14.039 19.372 24.122 1.00 52.95 129 SER A C 1
ATOM 676 O O . SER A 1 98 ? 14.651 20.077 24.936 1.00 51.96 129 SER A O 1
ATOM 679 N N . GLN A 1 99 ? 12.720 19.161 24.190 1.00 50.61 130 GLN A N 1
ATOM 680 C CA . GLN A 1 99 ? 11.889 19.646 25.298 1.00 51.93 130 GLN A CA 1
ATOM 681 C C . GLN A 1 99 ? 12.066 21.150 25.523 1.00 50.02 130 GLN A C 1
ATOM 682 O O . GLN A 1 99 ? 12.247 21.632 26.639 1.00 49.99 130 GLN A O 1
ATOM 688 N N . LYS A 1 100 ? 11.993 21.904 24.433 1.00 53.28 131 LYS A N 1
ATOM 689 C CA . LYS A 1 100 ? 12.121 23.355 24.399 1.00 56.09 131 LYS A CA 1
ATOM 690 C C . LYS A 1 100 ? 10.842 23.970 23.845 1.00 50.53 131 LYS A C 1
ATOM 691 O O . LYS A 1 100 ? 10.311 23.485 22.838 1.00 51.51 131 LYS A O 1
ATOM 697 N N . PRO A 1 101 ? 10.365 25.065 24.428 1.00 54.62 132 PRO A N 1
ATOM 698 C CA . PRO A 1 101 ? 9.285 25.827 23.787 1.00 57.59 132 PRO A CA 1
ATOM 699 C C . PRO A 1 101 ? 9.653 26.162 22.347 1.00 57.72 132 PRO A C 1
ATOM 700 O O . PRO A 1 101 ? 10.766 26.603 22.067 1.00 55.47 132 PRO A O 1
ATOM 704 N N . ILE A 1 102 ? 8.711 25.939 21.428 1.00 60.67 133 ILE A N 1
ATOM 705 C CA . ILE A 1 102 ? 8.861 26.294 20.013 1.00 62.43 133 ILE A CA 1
ATOM 706 C C . ILE A 1 102 ? 7.649 27.125 19.596 1.00 63.76 133 ILE A C 1
ATOM 707 O O . ILE A 1 102 ? 6.513 26.639 19.661 1.00 64.21 133 ILE A O 1
ATOM 712 N N . GLN A 1 103 ? 7.881 28.361 19.151 1.00 61.49 134 GLN A N 1
ATOM 713 C CA . GLN A 1 103 ? 6.789 29.275 18.831 1.00 70.11 134 GLN A CA 1
ATOM 714 C C . GLN A 1 103 ? 6.685 29.513 17.331 1.00 68.87 134 GLN A C 1
ATOM 715 O O . GLN A 1 103 ? 7.692 29.784 16.661 1.00 69.93 134 GLN A O 1
ATOM 721 N N . PHE A 1 104 ? 5.464 29.430 16.814 1.00 66.90 135 PHE A N 1
ATOM 722 C CA . PHE A 1 104 ? 5.169 29.757 15.427 1.00 71.23 135 PHE A CA 1
ATOM 723 C C . PHE A 1 104 ? 4.162 30.896 15.354 1.00 72.69 135 PHE A C 1
ATOM 724 O O . PHE A 1 104 ? 3.073 30.808 15.933 1.00 73.05 135 PHE A O 1
ATOM 732 N N . ASP A 1 105 ? 4.512 31.947 14.625 1.00 73.71 136 ASP A N 1
ATOM 733 C CA . ASP A 1 105 ? 3.513 32.761 13.950 1.00 74.18 136 ASP A CA 1
ATOM 734 C C . ASP A 1 105 ? 3.587 32.429 12.468 1.00 72.24 136 ASP A C 1
ATOM 735 O O . ASP A 1 105 ? 4.440 31.651 12.033 1.00 71.54 136 ASP A O 1
ATOM 740 N N . GLU A 1 106 ? 2.670 32.993 11.687 1.00 76.12 137 GLU A N 1
ATOM 741 C CA . GLU A 1 106 ? 2.563 32.552 10.299 1.00 74.14 137 GLU A CA 1
ATOM 742 C C . GLU A 1 106 ? 3.838 32.823 9.510 1.00 73.11 137 GLU A C 1
ATOM 743 O O . GLU A 1 106 ? 4.174 32.060 8.593 1.00 70.80 137 GLU A O 1
ATOM 749 N N . SER A 1 107 ? 4.561 33.893 9.848 1.00 72.52 138 SER A N 1
ATOM 750 C CA . SER A 1 107 ? 5.753 34.235 9.082 1.00 73.27 138 SER A CA 1
ATOM 751 C C . SER A 1 107 ? 6.911 33.292 9.387 1.00 73.88 138 SER A C 1
ATOM 752 O O . SER A 1 107 ? 7.713 32.993 8.492 1.00 71.61 138 SER A O 1
ATOM 755 N N . LYS A 1 108 ? 7.022 32.806 10.628 1.00 72.32 139 LYS A N 1
ATOM 756 C CA . LYS A 1 108 ? 8.073 31.830 10.904 1.00 72.42 139 LYS A CA 1
ATOM 757 C C . LYS A 1 108 ? 7.732 30.468 10.308 1.00 65.63 139 LYS A C 1
ATOM 758 O O . LYS A 1 108 ? 8.636 29.691 9.991 1.00 67.24 139 LYS A O 1
ATOM 764 N N . VAL A 1 109 ? 6.443 30.170 10.120 1.00 64.36 140 VAL A N 1
ATOM 765 C CA . VAL A 1 109 ? 6.075 28.964 9.387 1.00 65.09 140 VAL A CA 1
ATOM 766 C C . VAL A 1 109 ? 6.470 29.092 7.920 1.00 72.48 140 VAL A C 1
ATOM 767 O O . VAL A 1 109 ? 6.941 28.128 7.302 1.00 72.29 140 VAL A O 1
ATOM 771 N N . ASP A 1 110 ? 6.285 30.279 7.335 1.00 70.74 141 ASP A N 1
ATOM 772 C CA . ASP A 1 110 ? 6.705 30.484 5.953 1.00 72.92 141 ASP A CA 1
ATOM 773 C C . ASP A 1 110 ? 8.212 30.295 5.817 1.00 70.96 141 ASP A C 1
ATOM 774 O O . ASP A 1 110 ? 8.682 29.617 4.897 1.00 73.60 141 ASP A O 1
ATOM 779 N N . GLU A 1 111 ? 8.988 30.889 6.737 1.00 71.92 142 GLU A N 1
ATOM 780 C CA . GLU A 1 111 ? 10.433 30.683 6.738 1.00 68.72 142 GLU A CA 1
ATOM 781 C C . GLU A 1 111 ? 10.775 29.206 6.719 1.00 69.65 142 GLU A C 1
ATOM 782 O O . GLU A 1 111 ? 11.728 28.784 6.053 1.00 71.12 142 GLU A O 1
ATOM 788 N N . ILE A 1 112 ? 10.022 28.403 7.469 1.00 69.94 143 ILE A N 1
ATOM 789 C CA . ILE A 1 112 ? 10.320 26.980 7.525 1.00 70.99 143 ILE A CA 1
ATOM 790 C C . ILE A 1 112 ? 9.926 26.309 6.220 1.00 64.29 143 ILE A C 1
ATOM 791 O O . ILE A 1 112 ? 10.624 25.419 5.731 1.00 64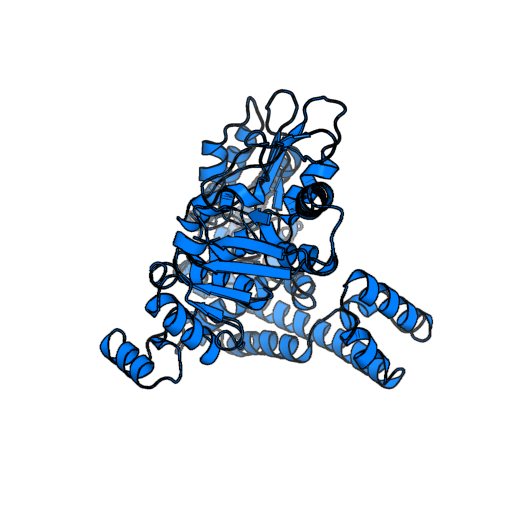.03 143 ILE A O 1
ATOM 796 N N . ILE A 1 113 ? 8.793 26.700 5.645 1.00 68.14 144 ILE A N 1
ATOM 797 C CA . ILE A 1 113 ? 8.433 26.148 4.345 1.00 70.17 144 ILE A CA 1
ATOM 798 C C . ILE A 1 113 ? 9.467 26.551 3.301 1.00 69.27 144 ILE A C 1
ATOM 799 O O . ILE A 1 113 ? 9.905 25.729 2.484 1.00 68.36 144 ILE A O 1
ATOM 804 N N . HIS A 1 114 ? 9.919 27.807 3.347 1.00 70.86 145 HIS A N 1
ATOM 805 C CA . HIS A 1 114 ? 10.874 28.272 2.346 1.00 72.34 145 HIS A CA 1
ATOM 806 C C . HIS A 1 114 ? 12.203 27.532 2.459 1.00 73.56 145 HIS A C 1
ATOM 807 O O . HIS A 1 114 ? 12.784 27.144 1.435 1.00 70.03 145 HIS A O 1
ATOM 814 N N . SER A 1 115 ? 12.703 27.319 3.686 1.00 69.29 146 SER A N 1
ATOM 815 C CA . SER A 1 115 ? 13.963 26.589 3.831 1.00 68.02 146 SER A CA 1
ATOM 816 C C . SER A 1 115 ? 13.823 25.149 3.354 1.00 65.43 146 SER A C 1
ATOM 817 O O . SER A 1 115 ? 14.725 24.615 2.703 1.00 71.92 146 SER A O 1
ATOM 820 N N . LEU A 1 116 ? 12.698 24.505 3.658 1.00 66.16 147 LEU A N 1
ATOM 821 C CA . LEU A 1 116 ? 12.464 23.167 3.122 1.00 65.19 147 LEU A CA 1
ATOM 822 C C . LEU A 1 116 ? 12.405 23.167 1.592 1.00 66.81 147 LEU A C 1
ATOM 823 O O . LEU A 1 116 ? 12.734 22.154 0.959 1.00 65.65 147 LEU A O 1
ATOM 828 N N . GLU A 1 117 ? 11.963 24.271 0.981 1.00 65.58 148 GLU A N 1
ATOM 829 C CA . GLU A 1 117 ? 11.887 24.316 -0.480 1.00 67.61 148 GLU A CA 1
ATOM 830 C C . GLU A 1 117 ? 13.271 24.526 -1.081 1.00 64.27 148 GLU A C 1
ATOM 831 O O . GLU A 1 117 ? 13.706 23.748 -1.933 1.00 65.00 148 GLU A O 1
ATOM 837 N N . THR A 1 118 ? 14.000 25.540 -0.608 1.00 60.72 149 THR A N 1
ATOM 838 C CA . THR A 1 118 ? 15.348 25.745 -1.113 1.00 72.07 149 THR A CA 1
ATOM 839 C C . THR A 1 118 ? 16.259 24.577 -0.761 1.00 71.34 149 THR A C 1
ATOM 840 O O . THR A 1 118 ? 17.265 24.357 -1.441 1.00 66.80 149 THR A O 1
ATOM 844 N N . LYS A 1 119 ? 15.945 23.828 0.304 1.00 69.61 150 LYS A N 1
ATOM 845 C CA . LYS A 1 119 ? 16.703 22.606 0.557 1.00 68.49 150 LYS A CA 1
ATOM 846 C C . LYS A 1 119 ? 16.567 21.644 -0.615 1.00 64.14 150 LYS A C 1
ATOM 847 O O . LYS A 1 119 ? 17.553 21.035 -1.056 1.00 66.93 150 LYS A O 1
ATOM 853 N N . LYS A 1 120 ? 15.352 21.518 -1.148 1.00 63.01 151 LYS A N 1
ATOM 854 C CA . LYS A 1 120 ? 15.075 20.533 -2.186 1.00 63.65 151 LYS A CA 1
ATOM 855 C C . LYS A 1 120 ? 15.685 20.946 -3.531 1.00 74.94 151 LYS A C 1
ATOM 856 O O . LYS A 1 120 ? 16.257 20.108 -4.240 1.00 72.15 151 LYS A O 1
ATOM 862 N N . VAL A 1 121 ? 15.605 22.231 -3.895 1.00 70.41 152 VAL A N 1
ATOM 863 C CA . VAL A 1 121 ? 16.148 22.629 -5.195 1.00 74.69 152 VAL A CA 1
ATOM 864 C C . VAL A 1 121 ? 17.671 22.650 -5.158 1.00 73.18 152 VAL A C 1
ATOM 865 O O . VAL A 1 121 ? 18.331 22.149 -6.076 1.00 74.05 152 VAL A O 1
ATOM 869 N N . ASN A 1 122 ? 18.260 23.210 -4.096 1.00 67.03 153 ASN A N 1
ATOM 870 C CA . ASN A 1 122 ? 19.716 23.210 -4.008 1.00 68.05 153 ASN A CA 1
ATOM 871 C C . ASN A 1 122 ? 20.283 21.795 -3.997 1.00 71.24 153 ASN A C 1
ATOM 872 O O . ASN A 1 122 ? 21.414 21.576 -4.447 1.00 73.33 153 ASN A O 1
ATOM 877 N N . LEU A 1 123 ? 19.522 20.822 -3.496 1.00 68.70 154 LEU A N 1
ATOM 878 C CA . LEU A 1 123 ? 20.001 19.444 -3.519 1.00 71.00 154 LEU A CA 1
ATOM 879 C C . LEU A 1 123 ? 19.826 18.818 -4.902 1.00 70.25 154 LEU A C 1
ATOM 880 O O . LEU A 1 123 ? 20.701 18.083 -5.366 1.00 69.37 154 LEU A O 1
ATOM 885 N N . GLU A 1 124 ? 18.698 19.078 -5.566 1.00 72.45 155 GLU A N 1
ATOM 886 C CA . GLU A 1 124 ? 18.528 18.595 -6.930 1.00 76.94 155 GLU A CA 1
ATOM 887 C C . GLU A 1 124 ? 19.627 19.142 -7.829 1.00 74.54 155 GLU A C 1
ATOM 888 O O . GLU A 1 124 ? 20.172 18.418 -8.670 1.00 78.71 155 GLU A O 1
ATOM 894 N N . LYS A 1 125 ? 20.010 20.402 -7.616 1.00 77.24 156 LYS A N 1
ATOM 895 C CA . LYS A 1 125 ? 21.100 21.000 -8.382 1.00 75.27 156 LYS A CA 1
ATOM 896 C C . LYS A 1 125 ? 22.401 20.218 -8.210 1.00 78.26 156 LYS A C 1
ATOM 897 O O . LYS A 1 125 ? 23.099 19.933 -9.190 1.00 81.48 156 LYS A O 1
ATOM 903 N N . ALA A 1 126 ? 22.761 19.873 -6.970 1.00 74.97 157 ALA A N 1
ATOM 904 C CA . ALA A 1 126 ? 24.011 19.148 -6.765 1.00 72.70 157 ALA A CA 1
ATOM 905 C C . ALA A 1 126 ? 23.914 17.712 -7.264 1.00 76.23 157 ALA A C 1
ATOM 906 O O . ALA A 1 126 ? 24.932 17.124 -7.657 1.00 79.09 157 ALA A O 1
ATOM 908 N N . ILE A 1 127 ? 22.708 17.136 -7.261 1.00 73.35 158 ILE A N 1
ATOM 909 C CA . ILE A 1 127 ? 22.500 15.812 -7.851 1.00 75.25 158 ILE A CA 1
ATOM 910 C C . ILE A 1 127 ? 22.996 15.800 -9.295 1.00 77.64 158 ILE A C 1
ATOM 911 O O . ILE A 1 127 ? 23.867 15.007 -9.671 1.00 71.78 158 ILE A O 1
ATOM 916 N N . GLU A 1 128 ? 22.440 16.685 -10.126 1.00 76.53 159 GLU A N 1
ATOM 917 C CA . GLU A 1 128 ? 22.858 16.776 -11.524 1.00 80.37 159 GLU A CA 1
ATOM 918 C C . GLU A 1 128 ? 24.358 17.034 -11.629 1.00 79.78 159 GLU A C 1
ATOM 919 O O . GLU A 1 128 ? 25.103 16.239 -12.212 1.00 81.63 159 GLU A O 1
ATOM 925 N N . ASP A 1 129 ? 24.818 18.141 -11.045 1.00 78.44 160 ASP A N 1
ATOM 926 C CA . ASP A 1 129 ? 26.234 18.495 -11.008 1.00 78.60 160 ASP A CA 1
ATOM 927 C C . ASP A 1 129 ? 27.147 17.282 -10.837 1.00 79.41 160 ASP A C 1
ATOM 928 O O . ASP A 1 129 ? 28.095 17.082 -11.607 1.00 77.64 160 ASP A O 1
ATOM 933 N N . ASN A 1 130 ? 26.886 16.473 -9.805 1.00 79.52 161 ASN A N 1
ATOM 934 C CA . ASN A 1 130 ? 27.747 15.346 -9.470 1.00 76.98 161 ASN A CA 1
ATOM 935 C C . ASN A 1 130 ? 27.421 14.091 -10.266 1.00 69.48 161 ASN A C 1
ATOM 936 O O . ASN A 1 130 ? 28.209 13.140 -10.234 1.00 69.23 161 ASN A O 1
ATOM 941 N N . ASN A 1 131 ? 26.279 14.068 -10.954 1.00 68.31 162 ASN A N 1
ATOM 942 C CA . ASN A 1 131 ? 25.832 12.866 -11.652 1.00 76.80 162 ASN A CA 1
ATOM 943 C C . ASN A 1 131 ? 26.914 12.311 -12.569 1.00 82.43 162 ASN A C 1
ATOM 944 O O . ASN A 1 131 ? 27.133 11.093 -12.619 1.00 80.18 162 ASN A O 1
ATOM 949 N N . ALA A 1 132 ? 27.603 13.191 -13.302 1.00 81.01 163 ALA A N 1
ATOM 950 C CA . ALA A 1 132 ? 28.651 12.745 -14.207 1.00 81.94 163 ALA A CA 1
ATOM 951 C C . ALA A 1 132 ? 29.732 12.017 -13.428 1.00 81.15 163 ALA A C 1
ATOM 952 O O . ALA A 1 132 ? 29.935 10.813 -13.610 1.00 86.72 163 ALA A O 1
ATOM 954 N N . GLU A 1 133 ? 30.430 12.739 -12.552 1.00 75.56 164 GLU A N 1
ATOM 955 C CA . GLU A 1 133 ? 31.550 12.131 -11.850 1.00 77.86 164 GLU A CA 1
ATOM 956 C C . GLU A 1 133 ? 31.087 11.040 -10.888 1.00 78.66 164 GLU A C 1
ATOM 957 O O . GLU A 1 133 ? 31.789 10.041 -10.701 1.00 74.20 164 GLU A O 1
ATOM 963 N N . LEU A 1 134 ? 29.908 11.207 -10.282 1.00 80.90 165 LEU A N 1
ATOM 964 C CA . LEU A 1 134 ? 29.462 10.263 -9.260 1.00 77.65 165 LEU A CA 1
ATOM 965 C C . LEU A 1 134 ? 29.318 8.857 -9.828 1.00 79.09 165 LEU A C 1
ATOM 966 O O . LEU A 1 134 ? 29.699 7.875 -9.178 1.00 76.12 165 LEU A O 1
ATOM 971 N N . SER A 1 135 ? 28.759 8.735 -11.038 1.00 79.30 166 SER A N 1
ATOM 972 C CA . SER A 1 135 ? 28.509 7.408 -11.589 1.00 83.59 166 SER A CA 1
ATOM 973 C C . SER A 1 135 ? 29.794 6.725 -12.051 1.00 79.85 166 SER A C 1
ATOM 974 O O . SER A 1 135 ? 29.797 5.507 -12.259 1.00 82.55 166 SER A O 1
ATOM 977 N N . LYS A 1 136 ? 30.889 7.473 -12.198 1.00 80.34 167 LYS A N 1
ATOM 978 C CA . LYS A 1 136 ? 32.192 6.852 -12.418 1.00 77.33 167 LYS A CA 1
ATOM 979 C C . LYS A 1 136 ? 32.640 6.007 -11.231 1.00 80.61 167 LYS A C 1
ATOM 980 O O . LYS A 1 136 ? 33.554 5.185 -11.383 1.00 76.30 167 LYS A O 1
ATOM 986 N N . ILE A 1 137 ? 32.050 6.212 -10.047 1.00 78.93 168 ILE A N 1
ATOM 987 C CA . ILE A 1 137 ? 32.448 5.498 -8.834 1.00 78.60 168 ILE A CA 1
ATOM 988 C C . ILE A 1 137 ? 31.471 4.352 -8.607 1.00 76.91 168 ILE A C 1
ATOM 989 O O . ILE A 1 137 ? 30.259 4.566 -8.458 1.00 74.16 168 ILE A O 1
ATOM 994 N N . LYS A 1 138 ? 32.011 3.136 -8.568 1.00 77.21 169 LYS A N 1
ATOM 995 C CA . LYS A 1 138 ? 31.219 1.917 -8.508 1.00 79.09 169 LYS A CA 1
ATOM 996 C C . LYS A 1 138 ? 30.856 1.537 -7.075 1.00 69.54 169 LYS A C 1
ATOM 997 O O . LYS A 1 138 ? 29.706 1.197 -6.798 1.00 68.16 169 LYS A O 1
ATOM 1003 N N . LYS A 1 139 ? 31.820 1.578 -6.161 1.00 67.54 170 LYS A N 1
ATOM 1004 C CA . LYS A 1 139 ? 31.557 1.163 -4.792 1.00 70.56 170 LYS A CA 1
ATOM 1005 C C . LYS A 1 139 ? 30.706 2.213 -4.076 1.00 67.71 170 LYS A C 1
ATOM 1006 O O . LYS A 1 139 ? 30.926 3.421 -4.216 1.00 66.38 170 LYS A O 1
ATOM 1012 N N . GLN A 1 140 ? 29.697 1.749 -3.344 1.00 68.66 171 GLN A N 1
ATOM 1013 C CA . GLN A 1 140 ? 28.919 2.673 -2.530 1.00 68.65 171 GLN A CA 1
ATOM 1014 C C . GLN A 1 140 ? 29.828 3.438 -1.569 1.00 64.16 171 GLN A C 1
ATOM 1015 O O . GLN A 1 140 ? 29.787 4.670 -1.512 1.00 64.13 171 GLN A O 1
ATOM 1021 N N . LYS A 1 141 ? 30.694 2.725 -0.845 1.00 63.29 172 LYS A N 1
ATOM 1022 C CA . LYS A 1 141 ? 31.599 3.385 0.091 1.00 61.12 172 LYS A CA 1
ATOM 1023 C C . LYS A 1 141 ? 32.435 4.466 -0.591 1.00 68.54 172 LYS A C 1
ATOM 1024 O O . LYS A 1 141 ? 32.622 5.557 -0.035 1.00 64.50 172 LYS A O 1
ATOM 1030 N N . SER A 1 142 ? 32.958 4.188 -1.791 1.00 58.49 173 SER A N 1
ATOM 1031 C CA . SER A 1 142 ? 33.753 5.204 -2.470 1.00 58.15 173 SER A CA 1
ATOM 1032 C C . SER A 1 142 ? 32.901 6.402 -2.865 1.00 58.25 173 SER A C 1
ATOM 1033 O O . SER A 1 142 ? 33.354 7.544 -2.766 1.00 62.16 173 SER A O 1
ATOM 1036 N N . LYS A 1 143 ? 31.671 6.167 -3.328 1.00 58.11 174 LYS A N 1
ATOM 1037 C CA . LYS A 1 143 ? 30.731 7.274 -3.505 1.00 66.96 174 LYS A CA 1
ATOM 1038 C C . LYS A 1 143 ? 30.595 8.106 -2.225 1.00 65.07 174 LYS A C 1
ATOM 1039 O O . LYS A 1 143 ? 30.606 9.344 -2.271 1.00 61.46 174 LYS A O 1
ATOM 1045 N N . LEU A 1 144 ? 30.489 7.435 -1.069 1.00 68.08 175 LEU A N 1
ATOM 1046 C CA . LEU A 1 144 ? 30.291 8.121 0.211 1.00 62.56 175 LEU A CA 1
ATOM 1047 C C . LEU A 1 144 ? 31.490 8.995 0.555 1.00 65.24 175 LEU A C 1
ATOM 1048 O O . LEU A 1 144 ? 31.348 10.197 0.826 1.00 61.44 175 LEU A O 1
ATOM 1053 N N . ALA A 1 145 ? 32.685 8.396 0.560 1.00 62.59 176 ALA A N 1
ATOM 1054 C CA . ALA A 1 145 ? 33.899 9.157 0.817 1.00 62.59 176 ALA A CA 1
ATOM 1055 C C . ALA A 1 145 ? 34.024 10.327 -0.141 1.00 69.07 176 ALA A C 1
ATOM 1056 O O . ALA A 1 145 ? 34.535 11.392 0.232 1.00 68.75 176 ALA A O 1
ATOM 1058 N N . TYR A 1 146 ? 33.559 10.150 -1.379 1.00 64.49 177 TYR A N 1
ATOM 1059 C CA . TYR A 1 146 ? 33.670 11.211 -2.364 1.00 66.61 177 TYR A CA 1
ATOM 1060 C C . TYR A 1 146 ? 32.646 12.297 -2.097 1.00 66.38 177 TYR A C 1
ATOM 1061 O O . TYR A 1 146 ? 33.000 13.473 -1.976 1.00 69.71 177 TYR A O 1
ATOM 1070 N N . LEU A 1 147 ? 31.373 11.919 -1.994 1.00 62.87 178 LEU A N 1
ATOM 1071 C CA . LEU A 1 147 ? 30.346 12.911 -1.706 1.00 67.74 178 LEU A CA 1
ATOM 1072 C C . LEU A 1 147 ? 30.615 13.619 -0.382 1.00 64.49 178 LEU A C 1
ATOM 1073 O O . LEU A 1 147 ? 30.304 14.805 -0.243 1.00 64.81 178 LEU A O 1
ATOM 1078 N N . THR A 1 148 ? 31.214 12.927 0.591 1.00 65.13 179 THR A N 1
ATOM 1079 C CA . THR A 1 148 ? 31.557 13.582 1.853 1.00 63.77 179 THR A CA 1
ATOM 1080 C C . THR A 1 148 ? 32.626 14.653 1.643 1.00 67.59 179 THR A C 1
ATOM 1081 O O . THR A 1 148 ? 32.558 15.735 2.244 1.00 64.14 179 THR A O 1
ATOM 1085 N N . ARG A 1 149 ? 33.615 14.375 0.786 1.00 64.67 180 ARG A N 1
ATOM 1086 C CA . ARG A 1 149 ? 34.631 15.376 0.460 1.00 66.81 180 ARG A CA 1
ATOM 1087 C C . ARG A 1 149 ? 33.995 16.599 -0.189 1.00 66.16 180 ARG A C 1
ATOM 1088 O O . ARG A 1 149 ? 34.281 17.744 0.187 1.00 66.04 180 ARG A O 1
ATOM 1096 N N . LEU A 1 150 ? 33.129 16.372 -1.175 1.00 59.11 181 LEU A N 1
ATOM 1097 C CA . LEU A 1 150 ? 32.425 17.470 -1.819 1.00 62.58 181 LEU A CA 1
ATOM 1098 C C . LEU A 1 150 ? 31.683 18.304 -0.789 1.00 70.13 181 LEU A C 1
ATOM 1099 O O . LEU A 1 150 ? 31.842 19.531 -0.730 1.00 67.53 181 LEU A O 1
ATOM 1104 N N . TYR A 1 151 ? 30.866 17.643 0.044 1.00 63.38 182 TYR A N 1
ATOM 1105 C CA . TYR A 1 151 ? 30.113 18.373 1.054 1.00 62.60 182 TYR A CA 1
ATOM 1106 C C . TYR A 1 151 ? 31.035 19.285 1.847 1.00 55.19 182 TYR A C 1
ATOM 1107 O O . TYR A 1 151 ? 30.746 20.470 2.023 1.00 63.06 182 TYR A O 1
ATOM 1116 N N . LYS A 1 152 ? 32.173 18.757 2.300 1.00 57.54 183 LYS A N 1
ATOM 1117 C CA . LYS A 1 152 ? 33.116 19.576 3.053 1.00 60.53 183 LYS A CA 1
ATOM 1118 C C . LYS A 1 152 ? 33.670 20.725 2.210 1.00 70.13 183 LYS A C 1
ATOM 1119 O O . LYS A 1 152 ? 33.920 21.816 2.744 1.00 68.73 183 LYS A O 1
ATOM 1125 N N . GLU A 1 153 ? 33.866 20.505 0.900 1.00 67.52 184 GLU A N 1
ATOM 1126 C CA . GLU A 1 153 ? 34.352 21.572 0.023 1.00 70.05 184 GLU A CA 1
ATOM 1127 C C . GLU A 1 153 ? 33.308 22.666 -0.156 1.00 73.38 184 GLU A C 1
ATOM 1128 O O . GLU A 1 153 ? 33.655 23.813 -0.463 1.00 74.60 184 GLU A O 1
ATOM 1134 N N . ASN A 1 154 ? 32.031 22.331 0.010 1.00 69.22 185 ASN A N 1
ATOM 1135 C CA . ASN A 1 154 ? 30.982 23.329 0.201 1.00 70.28 185 ASN A CA 1
ATOM 1136 C C . ASN A 1 154 ? 30.810 24.223 -1.022 1.00 67.66 185 ASN A C 1
ATOM 1137 O O . ASN A 1 154 ? 30.684 25.443 -0.902 1.00 65.29 185 ASN A O 1
ATOM 1142 N N . LYS A 1 155 ? 30.784 23.616 -2.207 1.00 71.07 186 LYS A N 1
ATOM 1143 C CA . LYS A 1 155 ? 30.598 24.383 -3.431 1.00 69.33 186 LYS A CA 1
ATOM 1144 C C . LYS A 1 155 ? 29.199 24.982 -3.485 1.00 69.88 186 LYS A C 1
ATOM 1145 O O . LYS A 1 155 ? 28.211 24.326 -3.147 1.00 73.46 186 LYS A O 1
ATOM 1151 N N . GLU A 1 156 ? 29.120 26.239 -3.917 1.00 67.53 187 GLU A N 1
ATOM 1152 C CA . GLU A 1 156 ? 27.853 26.965 -3.995 1.00 69.38 187 GLU A CA 1
ATOM 1153 C C . GLU A 1 156 ? 27.127 26.962 -2.645 1.00 66.67 187 GLU A C 1
ATOM 1154 O O . GLU A 1 156 ? 25.904 27.067 -2.576 1.00 68.62 187 GLU A O 1
ATOM 1160 N N . ASN A 1 157 ? 27.890 26.839 -1.566 1.00 63.50 188 ASN A N 1
ATOM 1161 C CA . ASN A 1 157 ? 27.370 27.006 -0.207 1.00 71.77 188 ASN A CA 1
ATOM 1162 C C . ASN A 1 157 ? 26.278 25.989 0.116 1.00 66.86 188 ASN A C 1
ATOM 1163 O O . ASN A 1 157 ? 25.299 26.295 0.796 1.00 67.40 188 ASN A O 1
ATOM 1168 N N . ILE A 1 158 ? 26.448 24.764 -0.382 1.00 67.45 189 ILE A N 1
ATOM 1169 C CA . ILE A 1 158 ? 25.408 23.757 -0.230 1.00 67.84 189 ILE A CA 1
ATOM 1170 C C . ILE A 1 158 ? 25.124 23.508 1.245 1.00 65.24 189 ILE A C 1
ATOM 1171 O O . ILE A 1 158 ? 23.985 23.199 1.623 1.00 65.96 189 ILE A O 1
ATOM 1176 N N . GLN A 1 159 ? 26.138 23.678 2.105 1.00 66.27 190 GLN A N 1
ATOM 1177 C CA . GLN A 1 159 ? 25.961 23.488 3.542 1.00 64.56 190 GLN A CA 1
ATOM 1178 C C . GLN A 1 159 ? 24.854 24.375 4.107 1.00 69.78 190 GLN A C 1
ATOM 1179 O O . GLN A 1 159 ? 24.251 24.034 5.132 1.00 70.07 190 GLN A O 1
ATOM 1185 N N . ASP A 1 160 ? 24.577 25.511 3.466 1.00 62.81 191 ASP A N 1
ATOM 1186 C CA . ASP A 1 160 ? 23.513 26.384 3.929 1.00 68.70 191 ASP A CA 1
ATOM 1187 C C . ASP A 1 160 ? 22.153 25.713 3.847 1.00 67.68 191 ASP A C 1
ATOM 1188 O O . ASP A 1 160 ? 21.234 26.121 4.560 1.00 60.44 191 ASP A O 1
ATOM 1193 N N . TYR A 1 161 ? 22.007 24.688 3.006 1.00 65.70 192 TYR A N 1
ATOM 1194 C CA . TYR A 1 161 ? 20.697 24.158 2.657 1.00 67.14 192 TYR A CA 1
ATOM 1195 C C . TYR A 1 161 ? 20.473 22.717 3.074 1.00 64.73 192 TYR A C 1
ATOM 1196 O O . TYR A 1 161 ? 19.345 22.227 2.942 1.00 65.79 192 TYR A O 1
ATOM 1205 N N . CYS A 1 162 ? 21.497 22.024 3.557 1.00 57.27 193 CYS A N 1
ATOM 1206 C CA . CYS A 1 162 ? 21.324 20.623 3.892 1.00 57.31 193 CYS A CA 1
ATOM 1207 C C . CYS A 1 162 ? 22.445 20.204 4.824 1.00 58.60 193 CYS A C 1
ATOM 1208 O O . CYS A 1 162 ? 23.519 20.813 4.836 1.00 60.45 193 CYS A O 1
ATOM 1211 N N . THR A 1 163 ? 22.157 19.191 5.640 1.00 60.89 194 THR A N 1
ATOM 1212 C CA . THR A 1 163 ? 23.150 18.504 6.451 1.00 55.46 194 THR A CA 1
ATOM 1213 C C . THR A 1 163 ? 23.884 17.474 5.599 1.00 55.05 194 THR A C 1
ATOM 1214 O O . THR A 1 163 ? 23.415 17.080 4.533 1.00 56.27 194 THR A O 1
ATOM 1218 N N . LEU A 1 164 ? 25.028 17.002 6.099 1.00 54.07 195 LEU A N 1
ATOM 1219 C CA . LEU A 1 164 ? 25.751 15.960 5.372 1.00 58.08 195 LEU A CA 1
ATOM 1220 C C . LEU A 1 164 ? 24.897 14.707 5.193 1.00 57.62 195 LEU A C 1
ATOM 1221 O O . LEU A 1 164 ? 24.924 14.073 4.132 1.00 59.29 195 LEU A O 1
ATOM 1226 N N . ASN A 1 165 ? 24.147 14.319 6.225 1.00 59.68 196 ASN A N 1
ATOM 1227 C CA . ASN A 1 165 ? 23.269 13.163 6.096 1.00 56.81 196 ASN A CA 1
ATOM 1228 C C . ASN A 1 165 ? 22.235 13.382 5.000 1.00 51.83 196 ASN A C 1
ATOM 1229 O O . ASN A 1 165 ? 21.910 12.457 4.243 1.00 54.85 196 ASN A O 1
ATOM 1234 N N . GLU A 1 166 ? 21.676 14.590 4.921 1.00 51.41 197 GLU A N 1
ATOM 1235 C CA . GLU A 1 166 ? 20.715 14.885 3.866 1.00 51.37 197 GLU A CA 1
ATOM 1236 C C . GLU A 1 166 ? 21.382 14.824 2.492 1.00 59.16 197 GLU A C 1
ATOM 1237 O O . GLU A 1 166 ? 20.825 14.250 1.553 1.00 58.25 197 GLU A O 1
ATOM 1243 N N . TYR A 1 167 ? 22.570 15.421 2.364 1.00 57.91 198 TYR A N 1
ATOM 1244 C CA . TYR A 1 167 ? 23.345 15.361 1.126 1.00 64.37 198 TYR A CA 1
ATOM 1245 C C . TYR A 1 167 ? 23.548 13.919 0.679 1.00 62.28 198 TYR A C 1
ATOM 1246 O O . TYR A 1 167 ? 23.148 13.530 -0.424 1.00 60.76 198 TYR A O 1
ATOM 1255 N N . ILE A 1 168 ? 24.163 13.107 1.544 1.00 61.02 199 ILE A N 1
ATOM 1256 C CA . ILE A 1 168 ? 24.394 11.700 1.218 1.00 59.81 199 ILE A CA 1
ATOM 1257 C C . ILE A 1 168 ? 23.091 11.018 0.821 1.00 61.80 199 ILE A C 1
ATOM 1258 O O . ILE A 1 168 ? 22.998 10.386 -0.239 1.00 64.81 199 ILE A O 1
ATOM 1263 N N . GLU A 1 169 ? 22.049 11.154 1.648 1.00 60.95 200 GLU A N 1
ATOM 1264 C CA . GLU A 1 169 ? 20.833 10.395 1.366 1.00 60.58 200 GLU A CA 1
ATOM 1265 C C . GLU A 1 169 ? 20.227 10.805 0.033 1.00 59.41 200 GLU A C 1
ATOM 1266 O O . GLU A 1 169 ? 19.753 9.956 -0.725 1.00 59.98 200 GLU A O 1
ATOM 1272 N N . ALA A 1 170 ? 20.178 12.105 -0.249 1.00 55.48 201 ALA A N 1
ATOM 1273 C CA . ALA A 1 170 ? 19.487 12.540 -1.457 1.00 60.53 201 ALA A CA 1
ATOM 1274 C C . ALA A 1 170 ? 20.164 11.975 -2.703 1.00 61.15 201 ALA A C 1
ATOM 1275 O O . ALA A 1 170 ? 19.491 11.697 -3.705 1.00 62.64 201 ALA A O 1
ATOM 1277 N N . HIS A 1 171 ? 21.475 11.740 -2.627 1.00 60.93 202 HIS A N 1
ATOM 1278 C CA . HIS A 1 171 ? 22.229 11.163 -3.734 1.00 65.30 202 HIS A CA 1
ATOM 1279 C C . HIS A 1 171 ? 22.042 9.660 -3.820 1.00 68.42 202 HIS A C 1
ATOM 1280 O O . HIS A 1 171 ? 21.780 9.125 -4.901 1.00 69.36 202 HIS A O 1
ATOM 1287 N N . LEU A 1 172 ? 22.209 8.957 -2.698 1.00 66.32 203 LEU A N 1
ATOM 1288 C CA . LEU A 1 172 ? 22.364 7.510 -2.720 1.00 63.52 203 LEU A CA 1
ATOM 1289 C C . LEU A 1 172 ? 21.105 6.755 -2.328 1.00 66.70 203 LEU A C 1
ATOM 1290 O O . LEU A 1 172 ? 21.053 5.536 -2.516 1.00 67.58 203 LEU A O 1
ATOM 1295 N N . PHE A 1 173 ? 20.100 7.436 -1.783 1.00 65.20 204 PHE A N 1
ATOM 1296 C CA . PHE A 1 173 ? 18.827 6.819 -1.439 1.00 61.65 204 PHE A CA 1
ATOM 1297 C C . PHE A 1 173 ? 17.716 7.802 -1.754 1.00 66.59 204 PHE A C 1
ATOM 1298 O O . PHE A 1 173 ? 16.865 8.115 -0.920 1.00 67.90 204 PHE A O 1
ATOM 1306 N N . ASN A 1 174 ? 17.738 8.319 -2.977 1.00 67.88 205 ASN A N 1
ATOM 1307 C CA . ASN A 1 174 ? 16.842 9.413 -3.337 1.00 67.83 205 ASN A CA 1
ATOM 1308 C C . ASN A 1 174 ? 15.371 9.128 -3.066 1.00 67.49 205 ASN A C 1
ATOM 1309 O O . ASN A 1 174 ? 14.664 10.056 -2.636 1.00 71.17 205 ASN A O 1
ATOM 1314 N N . PRO A 1 175 ? 14.830 7.916 -3.312 1.00 66.85 206 PRO A N 1
ATOM 1315 C CA . PRO A 1 175 ? 13.428 7.670 -2.938 1.00 67.56 206 PRO A CA 1
ATOM 1316 C C . PRO A 1 175 ? 13.207 7.930 -1.453 1.00 68.26 206 PRO A C 1
ATOM 1317 O O . PRO A 1 175 ? 12.375 8.760 -1.074 1.00 66.41 206 PRO A O 1
ATOM 1321 N N . LYS A 1 176 ? 13.975 7.236 -0.607 1.00 65.91 207 LYS A N 1
ATOM 1322 C CA . LYS A 1 176 ? 13.848 7.412 0.838 1.00 64.70 207 LYS A CA 1
ATOM 1323 C C . LYS A 1 176 ? 13.935 8.888 1.213 1.00 66.54 207 LYS A C 1
ATOM 1324 O O . LYS A 1 176 ? 13.105 9.405 1.975 1.00 67.78 207 LYS A O 1
ATOM 1330 N N . PHE A 1 177 ? 14.913 9.597 0.645 1.00 66.52 208 PHE A N 1
ATOM 1331 C CA . PHE A 1 177 ? 15.083 11.005 0.990 1.00 65.47 208 PHE A CA 1
ATOM 1332 C C . PHE A 1 177 ? 13.875 11.841 0.574 1.00 66.94 208 PHE A C 1
ATOM 1333 O O . PHE A 1 177 ? 13.483 12.775 1.288 1.00 64.50 208 PHE A O 1
ATOM 1341 N N . LEU A 1 178 ? 13.280 11.540 -0.589 1.00 69.53 209 LEU A N 1
ATOM 1342 C CA . LEU A 1 178 ? 12.152 12.343 -1.062 1.00 67.94 209 LEU A CA 1
ATOM 1343 C C . LEU A 1 178 ? 10.925 12.140 -0.181 1.00 63.07 209 LEU A C 1
ATOM 1344 O O . LEU A 1 178 ? 10.165 13.086 0.057 1.00 62.48 209 LEU A O 1
ATOM 1349 N N . SER A 1 179 ? 10.716 10.915 0.308 1.00 64.49 210 SER A N 1
ATOM 1350 C CA . SER A 1 179 ? 9.615 10.650 1.236 1.00 67.72 210 SER A CA 1
ATOM 1351 C C . SER A 1 179 ? 9.812 11.405 2.550 1.00 67.87 210 SER A C 1
ATOM 1352 O O . SER A 1 179 ? 8.946 12.179 2.988 1.00 63.75 210 SER A O 1
ATOM 1355 N N . ARG A 1 180 ? 10.956 11.175 3.195 1.00 68.06 211 ARG A N 1
ATOM 1356 C CA . ARG A 1 180 ? 11.340 11.909 4.392 1.00 62.12 211 ARG A CA 1
ATOM 1357 C C . ARG A 1 180 ? 11.081 13.397 4.227 1.00 66.42 211 ARG A C 1
ATOM 1358 O O . ARG A 1 180 ? 10.459 14.042 5.088 1.00 63.01 211 ARG A O 1
ATOM 1366 N N . HIS A 1 181 ? 11.543 13.956 3.104 1.00 63.79 212 HIS A N 1
ATOM 1367 C CA . HIS A 1 181 ? 11.395 15.389 2.876 1.00 58.51 212 HIS A CA 1
ATOM 1368 C C . HIS A 1 181 ? 9.930 15.770 2.766 1.00 63.20 212 HIS A C 1
ATOM 1369 O O . HIS A 1 181 ? 9.517 16.817 3.279 1.00 64.41 212 HIS A O 1
ATOM 1376 N N . GLU A 1 182 ? 9.122 14.928 2.112 1.00 65.11 213 GLU A N 1
ATOM 1377 C CA . GLU A 1 182 ? 7.722 15.282 1.884 1.00 67.53 213 GLU A CA 1
ATOM 1378 C C . GLU A 1 182 ? 6.919 15.258 3.186 1.00 65.57 213 GLU A C 1
ATOM 1379 O O . GLU A 1 182 ? 6.024 16.092 3.385 1.00 67.37 213 GLU A O 1
ATOM 1385 N N . LYS A 1 183 ? 7.211 14.308 4.081 1.00 66.50 214 LYS A N 1
ATOM 1386 C CA . LYS A 1 183 ? 6.510 14.280 5.366 1.00 63.35 214 LYS A CA 1
ATOM 1387 C C . LYS A 1 183 ? 6.664 15.609 6.098 1.00 64.23 214 LYS A C 1
ATOM 1388 O O . LYS A 1 183 ? 5.683 16.174 6.600 1.00 66.30 214 LYS A O 1
ATOM 1394 N N . ALA A 1 184 ? 7.887 16.144 6.129 1.00 65.89 215 ALA A N 1
ATOM 1395 C CA . ALA A 1 184 ? 8.137 17.406 6.816 1.00 64.52 215 ALA A CA 1
ATOM 1396 C C . ALA A 1 184 ? 7.394 18.558 6.153 1.00 69.48 215 ALA A C 1
ATOM 1397 O O . ALA A 1 184 ? 6.752 19.375 6.833 1.00 64.72 215 ALA A O 1
ATOM 1399 N N . LEU A 1 185 ? 7.483 18.651 4.817 1.00 68.06 216 LEU A N 1
ATOM 1400 C CA . LEU A 1 185 ? 6.872 19.782 4.122 1.00 66.80 216 LEU A CA 1
ATOM 1401 C C . LEU A 1 185 ? 5.349 19.734 4.213 1.00 65.32 216 LEU A C 1
ATOM 1402 O O . LEU A 1 185 ? 4.706 20.761 4.473 1.00 70.72 216 LEU A O 1
ATOM 1407 N N . ASN A 1 186 ? 4.747 18.555 4.030 1.00 63.99 217 ASN A N 1
ATOM 1408 C CA . ASN A 1 186 ? 3.298 18.456 4.204 1.00 66.54 217 ASN A CA 1
ATOM 1409 C C . ASN A 1 186 ? 2.871 18.941 5.587 1.00 72.44 217 ASN A C 1
ATOM 1410 O O . ASN A 1 186 ? 1.881 19.677 5.723 1.00 71.30 217 ASN A O 1
ATOM 1415 N N . ASN A 1 187 ? 3.605 18.544 6.632 1.00 67.35 218 ASN A N 1
ATOM 1416 C CA . ASN A 1 187 ? 3.197 18.934 7.978 1.00 65.47 218 ASN A CA 1
ATOM 1417 C C . ASN A 1 187 ? 3.172 20.448 8.125 1.00 64.92 218 ASN A C 1
ATOM 1418 O O . ASN A 1 187 ? 2.230 21.005 8.698 1.00 63.73 218 ASN A O 1
ATOM 1423 N N . PHE A 1 188 ? 4.198 21.135 7.609 1.00 65.77 219 PHE A N 1
ATOM 1424 C CA . PHE A 1 188 ? 4.263 22.582 7.786 1.00 66.87 219 PHE A CA 1
ATOM 1425 C C . PHE A 1 188 ? 3.328 23.318 6.837 1.00 71.16 219 PHE A C 1
ATOM 1426 O O . PHE A 1 188 ? 2.819 24.395 7.183 1.00 70.76 219 PHE A O 1
ATOM 1434 N N . LYS A 1 189 ? 3.088 22.770 5.645 1.00 71.23 220 LYS A N 1
ATOM 1435 C CA . LYS A 1 189 ? 1.967 23.261 4.852 1.00 74.20 220 LYS A CA 1
ATOM 1436 C C . LYS A 1 189 ? 0.683 23.205 5.672 1.00 72.16 220 LYS A C 1
ATOM 1437 O O . LYS A 1 189 ? -0.055 24.195 5.770 1.00 68.90 220 LYS A O 1
ATOM 1443 N N . ALA A 1 190 ? 0.419 22.051 6.297 1.00 71.86 221 ALA A N 1
ATOM 1444 C CA . ALA A 1 190 ? -0.771 21.904 7.128 1.00 70.86 221 ALA A CA 1
ATOM 1445 C C . ALA A 1 190 ? -0.815 22.959 8.223 1.00 71.61 221 ALA A C 1
ATOM 1446 O O . ALA A 1 190 ? -1.880 23.511 8.528 1.00 72.65 221 ALA A O 1
ATOM 1448 N N . LEU A 1 191 ? 0.329 23.259 8.829 1.00 67.74 222 LEU A N 1
ATOM 1449 C CA . LEU A 1 191 ? 0.314 24.220 9.925 1.00 72.68 222 LEU A CA 1
ATOM 1450 C C . LEU A 1 191 ? -0.011 25.622 9.425 1.00 71.20 222 LEU A C 1
ATOM 1451 O O . LEU A 1 191 ? -0.697 26.387 10.114 1.00 70.91 222 LEU A O 1
ATOM 1456 N N . LYS A 1 192 ? 0.490 25.988 8.241 1.00 71.22 223 LYS A N 1
ATOM 1457 C CA . LYS A 1 192 ? 0.151 27.285 7.657 1.00 74.01 223 LYS A CA 1
ATOM 1458 C C . LYS A 1 192 ? -1.359 27.484 7.603 1.00 71.82 223 LYS A C 1
ATOM 1459 O O . LYS A 1 192 ? -1.873 28.541 7.987 1.00 72.55 223 LYS A O 1
ATOM 1465 N N . SER A 1 193 ? -2.087 26.464 7.133 1.00 73.30 224 SER A N 1
ATOM 1466 C CA . SER A 1 193 ? -3.538 26.570 6.998 1.00 76.05 224 SER A CA 1
ATOM 1467 C C . SER A 1 193 ? -4.189 27.066 8.286 1.00 77.39 224 SER A C 1
ATOM 1468 O O . SER A 1 193 ? -5.072 27.933 8.255 1.00 76.62 224 SER A O 1
ATOM 1471 N N . GLN A 1 194 ? -3.744 26.545 9.429 1.00 71.53 225 GLN A N 1
ATOM 1472 C CA . GLN A 1 194 ? -4.362 26.853 10.713 1.00 71.54 225 GLN A CA 1
ATOM 1473 C C . GLN A 1 194 ? -4.315 28.332 11.071 1.00 76.33 225 GLN A C 1
ATOM 1474 O O . GLN A 1 194 ? -4.947 28.732 12.059 1.00 78.58 225 GLN A O 1
ATOM 1480 N N . PHE A 1 195 ? -3.587 29.153 10.315 1.00 74.96 226 PHE A N 1
ATOM 1481 C CA . PHE A 1 195 ? -3.535 30.584 10.584 1.00 78.82 226 PHE A CA 1
ATOM 1482 C C . PHE A 1 195 ? -4.532 31.392 9.756 1.00 79.65 226 PHE A C 1
ATOM 1483 O O . PHE A 1 195 ? -4.572 32.622 9.888 1.00 77.92 226 PHE A O 1
ATOM 1491 N N . THR A 1 196 ? -5.339 30.739 8.926 1.00 79.11 227 THR A N 1
ATOM 1492 C CA . THR A 1 196 ? -6.364 31.408 8.134 1.00 83.68 227 THR A CA 1
ATOM 1493 C C . THR A 1 196 ? -7.741 30.956 8.598 1.00 86.43 227 THR A C 1
ATOM 1494 O O . THR A 1 196 ? -8.003 29.752 8.713 1.00 84.73 227 THR A O 1
ATOM 1498 N N . GLY A 1 197 ? -8.614 31.926 8.857 1.00 88.08 228 GLY A N 1
ATOM 1499 C CA . GLY A 1 197 ? -9.941 31.645 9.334 1.00 86.83 228 GLY A CA 1
ATOM 1500 C C . GLY A 1 197 ? -9.969 31.548 10.842 1.00 88.52 228 GLY A C 1
ATOM 1501 O O . GLY A 1 197 ? -9.105 32.087 11.540 1.00 88.95 228 GLY A O 1
ATOM 1502 N N . PRO A 1 198 ? -10.965 30.856 11.376 1.00 89.02 229 PRO A N 1
ATOM 1503 C CA . PRO A 1 198 ? -11.075 30.733 12.828 1.00 90.95 229 PRO A CA 1
ATOM 1504 C C . PRO A 1 198 ? -10.202 29.603 13.343 1.00 87.16 229 PRO A C 1
ATOM 1505 O O . PRO A 1 198 ? -9.991 28.587 12.675 1.00 89.28 229 PRO A O 1
ATOM 1509 N N . VAL A 1 199 ? -9.674 29.810 14.550 1.00 86.34 230 VAL A N 1
ATOM 1510 C CA . VAL A 1 199 ? -8.784 28.828 15.164 1.00 85.09 230 VAL A CA 1
ATOM 1511 C C . VAL A 1 199 ? -9.566 27.542 15.422 1.00 82.27 230 VAL A C 1
ATOM 1512 O O . VAL A 1 199 ? -10.607 27.553 16.089 1.00 80.92 230 VAL A O 1
ATOM 1516 N N . ASN A 1 200 ? -9.073 26.427 14.883 1.00 78.08 231 ASN A N 1
ATOM 1517 C CA . ASN A 1 200 ? -9.693 25.113 15.053 1.00 77.21 231 ASN A CA 1
ATOM 1518 C C . ASN A 1 200 ? -8.916 24.330 16.119 1.00 78.92 231 ASN A C 1
ATOM 1519 O O . ASN A 1 200 ? -7.794 23.873 15.869 1.00 77.33 231 ASN A O 1
ATOM 1524 N N . LEU A 1 201 ? -9.518 24.160 17.302 1.00 75.93 232 LEU A N 1
ATOM 1525 C CA . LEU A 1 201 ? -8.786 23.605 18.445 1.00 75.51 232 LEU A CA 1
ATOM 1526 C C . LEU A 1 201 ? -8.423 22.138 18.236 1.00 78.20 232 LEU A C 1
ATOM 1527 O O . LEU A 1 201 ? -7.246 21.759 18.338 1.00 76.61 232 LEU A O 1
ATOM 1532 N N . LYS A 1 202 ? -9.420 21.282 17.994 1.00 74.60 233 LYS A N 1
ATOM 1533 C CA . LYS A 1 202 ? -9.117 19.856 17.921 1.00 75.96 233 LYS A CA 1
ATOM 1534 C C . LYS A 1 202 ? -8.166 19.537 16.774 1.00 75.33 233 LYS A C 1
ATOM 1535 O O . LYS A 1 202 ? -7.430 18.546 16.844 1.00 69.50 233 LYS A O 1
ATOM 1541 N N . GLU A 1 203 ? -8.155 20.358 15.718 1.00 74.33 234 GLU A N 1
ATOM 1542 C CA . GLU A 1 203 ? -7.212 20.103 14.632 1.00 78.51 234 GLU A CA 1
ATOM 1543 C C . GLU A 1 203 ? -5.797 20.513 15.026 1.00 74.23 234 GLU A C 1
ATOM 1544 O O . GLU A 1 203 ? -4.842 19.772 14.767 1.00 68.29 234 GLU A O 1
ATOM 1550 N N . LEU A 1 204 ? -5.644 21.678 15.666 1.00 70.42 235 LEU A N 1
ATOM 1551 C CA . LEU A 1 204 ? -4.333 22.062 16.171 1.00 70.73 235 LEU A CA 1
ATOM 1552 C C . LEU A 1 204 ? -3.740 20.971 17.057 1.00 71.76 235 LEU A C 1
ATOM 1553 O O . LEU A 1 204 ? -2.521 20.762 17.047 1.00 66.66 235 LEU A O 1
ATOM 1558 N N . GLU A 1 205 ? -4.586 20.233 17.788 1.00 67.49 236 GLU A N 1
ATOM 1559 C CA . GLU A 1 205 ? -4.095 19.211 18.711 1.00 67.27 236 GLU A CA 1
ATOM 1560 C C . GLU A 1 205 ? -3.553 17.988 17.983 1.00 65.17 236 GLU A C 1
ATOM 1561 O O . GLU A 1 205 ? -2.485 17.474 18.335 1.00 63.45 236 GLU A O 1
ATOM 1567 N N . LYS A 1 206 ? -4.303 17.461 17.014 1.00 65.82 237 LYS A N 1
ATOM 1568 C CA . LYS A 1 206 ? -3.856 16.248 16.340 1.00 67.71 237 LYS A CA 1
ATOM 1569 C C . LYS A 1 206 ? -2.608 16.493 15.500 1.00 69.36 237 LYS A C 1
ATOM 1570 O O . LYS A 1 206 ? -1.847 15.552 15.246 1.00 69.38 237 LYS A O 1
ATOM 1576 N N . LEU A 1 207 ? -2.380 17.738 15.074 1.00 65.77 238 LEU A N 1
ATOM 1577 C CA . LEU A 1 207 ? -1.184 18.075 14.309 1.00 68.95 238 LEU A CA 1
ATOM 1578 C C . LEU A 1 207 ? 0.027 18.275 15.228 1.00 69.07 238 LEU A C 1
ATOM 1579 O O . LEU A 1 207 ? 1.136 17.818 14.916 1.00 60.89 238 LEU A O 1
ATOM 1584 N N . THR A 1 208 ? -0.178 18.949 16.366 1.00 65.59 239 THR A N 1
ATOM 1585 C CA . THR A 1 208 ? 0.860 19.077 17.388 1.00 62.19 239 THR A CA 1
ATOM 1586 C C . THR A 1 208 ? 1.488 17.726 17.713 1.00 59.51 239 THR A C 1
ATOM 1587 O O . THR A 1 208 ? 2.718 17.596 17.793 1.00 60.80 239 THR A O 1
ATOM 1591 N N . ASP A 1 209 ? 0.648 16.706 17.909 1.00 57.74 240 ASP A N 1
ATOM 1592 C CA . ASP A 1 209 ? 1.146 15.346 18.101 1.00 58.10 240 ASP A CA 1
ATOM 1593 C C . ASP A 1 209 ? 2.041 14.896 16.956 1.00 57.94 240 ASP A C 1
ATOM 1594 O O . ASP A 1 209 ? 2.947 14.077 17.161 1.00 59.15 240 ASP A O 1
ATOM 1599 N N . LYS A 1 210 ? 1.773 15.370 15.742 1.00 59.12 241 LYS A N 1
ATOM 1600 C CA . LYS A 1 210 ? 2.610 15.037 14.589 1.00 63.15 241 LYS A CA 1
ATOM 1601 C C . LYS A 1 210 ? 3.895 15.851 14.533 1.00 56.82 241 LYS A C 1
ATOM 1602 O O . LYS A 1 210 ? 4.810 15.489 13.782 1.00 65.23 241 LYS A O 1
ATOM 1608 N N . LEU A 1 211 ? 3.991 16.939 15.293 1.00 55.67 242 LEU A N 1
ATOM 1609 C CA . LEU A 1 211 ? 5.201 17.751 15.323 1.00 55.06 242 LEU A CA 1
ATOM 1610 C C . LEU A 1 211 ? 6.100 17.468 16.524 1.00 57.85 242 LEU A C 1
ATOM 1611 O O . LEU A 1 211 ? 7.327 17.550 16.395 1.00 58.38 242 LEU A O 1
ATOM 1616 N N . THR A 1 212 ? 5.519 17.125 17.679 1.00 56.81 243 THR A N 1
ATOM 1617 C CA . THR A 1 212 ? 6.264 16.945 18.918 1.00 54.95 243 THR A CA 1
ATOM 1618 C C . THR A 1 212 ? 6.993 15.611 18.988 1.00 54.89 243 THR A C 1
ATOM 1619 O O . THR A 1 212 ? 7.916 15.469 19.794 1.00 56.06 243 THR A O 1
ATOM 1623 N N . GLY A 1 213 ? 6.616 14.640 18.168 1.00 52.25 244 GLY A N 1
ATOM 1624 C CA . GLY A 1 213 ? 7.136 13.304 18.314 1.00 52.56 244 GLY A CA 1
ATOM 1625 C C . GLY A 1 213 ? 6.243 12.357 19.090 1.00 57.08 244 GLY A C 1
ATOM 1626 O O . GLY A 1 213 ? 6.571 11.171 19.197 1.00 57.63 244 GLY A O 1
ATOM 1627 N N . ILE A 1 214 ? 5.135 12.838 19.650 1.00 57.95 245 ILE A N 1
ATOM 1628 C CA . ILE A 1 214 ? 4.222 11.925 20.333 1.00 58.28 245 ILE A CA 1
ATOM 1629 C C . ILE A 1 214 ? 3.646 10.928 19.338 1.00 63.22 245 ILE A C 1
ATOM 1630 O O . ILE A 1 214 ? 3.762 9.711 19.522 1.00 65.85 245 ILE A O 1
ATOM 1635 N N . LYS A 1 215 ? 3.067 11.425 18.237 1.00 59.76 246 LYS A N 1
ATOM 1636 C CA . LYS A 1 215 ? 2.631 10.542 17.161 1.00 64.71 246 LYS A CA 1
ATOM 1637 C C . LYS A 1 215 ? 3.652 10.440 16.025 1.00 63.54 246 LYS A C 1
ATOM 1638 O O . LYS A 1 215 ? 3.841 9.356 15.467 1.00 61.38 246 LYS A O 1
ATOM 1644 N N . GLU A 1 216 ? 4.362 11.515 15.689 1.00 62.22 247 GLU A N 1
ATOM 1645 C CA . GLU A 1 216 ? 5.434 11.379 14.705 1.00 63.85 247 GLU A CA 1
ATOM 1646 C C . GLU A 1 216 ? 6.403 12.547 14.821 1.00 59.42 247 GLU A C 1
ATOM 1647 O O . GLU A 1 216 ? 6.083 13.593 15.395 1.00 58.41 247 GLU A O 1
ATOM 1653 N N . TYR A 1 217 ? 7.596 12.348 14.253 1.00 59.36 248 TYR A N 1
ATOM 1654 C CA . TYR A 1 217 ? 8.649 13.367 14.248 1.00 59.00 248 TYR A CA 1
ATOM 1655 C C . TYR A 1 217 ? 9.299 13.363 12.864 1.00 59.57 248 TYR A C 1
ATOM 1656 O O . TYR A 1 217 ? 10.091 12.472 12.544 1.00 56.39 248 TYR A O 1
ATOM 1665 N N . SER A 1 218 ? 8.952 14.344 12.027 1.00 63.78 249 SER A N 1
ATOM 1666 C CA A SER A 1 218 ? 9.494 14.433 10.677 0.50 57.67 249 SER A CA 1
ATOM 1667 C CA B SER A 1 218 ? 9.516 14.416 10.686 0.50 57.71 249 SER A CA 1
ATOM 1668 C C . SER A 1 218 ? 10.436 15.612 10.469 1.00 60.99 249 SER A C 1
ATOM 1669 O O . SER A 1 218 ? 11.073 15.699 9.408 1.00 60.99 249 SER A O 1
ATOM 1674 N N . TYR A 1 219 ? 10.545 16.520 11.430 1.00 58.46 250 TYR A N 1
ATOM 1675 C CA . TYR A 1 219 ? 11.428 17.676 11.301 1.00 57.57 250 TYR A CA 1
ATOM 1676 C C . TYR A 1 219 ? 12.101 17.919 12.642 1.00 58.26 250 TYR A C 1
ATOM 1677 O O . TYR A 1 219 ? 11.416 18.109 13.652 1.00 52.95 250 TYR A O 1
ATOM 1686 N N . ASP A 1 220 ? 13.430 17.923 12.654 1.00 57.15 251 ASP A N 1
ATOM 1687 C CA . ASP A 1 220 ? 14.175 18.228 13.872 1.00 55.95 251 ASP A CA 1
ATOM 1688 C C . ASP A 1 220 ? 14.262 19.742 14.039 1.00 59.36 251 ASP A C 1
ATOM 1689 O O . ASP A 1 220 ? 15.082 20.412 13.401 1.00 56.75 251 ASP A O 1
ATOM 1694 N N . PHE A 1 221 ? 13.415 20.281 14.921 1.00 56.53 252 PHE A N 1
ATOM 1695 C CA . PHE A 1 221 ? 13.431 21.717 15.186 1.00 57.89 252 PHE A CA 1
ATOM 1696 C C . PHE A 1 221 ? 14.798 22.185 15.668 1.00 60.52 252 PHE A C 1
ATOM 1697 O O . PHE A 1 221 ? 15.245 23.291 15.325 1.00 55.00 252 PHE A O 1
ATOM 1705 N N . HIS A 1 222 ? 15.479 21.355 16.462 1.00 56.99 253 HIS A N 1
ATOM 1706 C CA . HIS A 1 222 ? 16.718 21.794 17.093 1.00 61.77 253 HIS A CA 1
ATOM 1707 C C . HIS A 1 222 ? 17.772 22.167 16.054 1.00 60.13 253 HIS A C 1
ATOM 1708 O O . HIS A 1 222 ? 18.432 23.205 16.171 1.00 64.58 253 HIS A O 1
ATOM 1715 N N . SER A 1 223 ? 17.964 21.320 15.048 1.00 57.19 254 SER A N 1
ATOM 1716 C CA . SER A 1 223 ? 18.914 21.592 13.973 1.00 62.54 254 SER A CA 1
ATOM 1717 C C . SER A 1 223 ? 18.237 22.081 12.694 1.00 60.13 254 SER A C 1
ATOM 1718 O O . SER A 1 223 ? 18.915 22.282 11.685 1.00 65.73 254 SER A O 1
ATOM 1721 N N . ASN A 1 224 ? 16.917 22.253 12.707 1.00 63.27 255 ASN A N 1
ATOM 1722 C CA . ASN A 1 224 ? 16.132 22.600 11.515 1.00 62.92 255 ASN A CA 1
ATOM 1723 C C . ASN A 1 224 ? 16.498 21.746 10.309 1.00 60.75 255 ASN A C 1
ATOM 1724 O O . ASN A 1 224 ? 16.707 22.242 9.202 1.00 63.57 255 ASN A O 1
ATOM 1729 N N . SER A 1 225 ? 16.528 20.435 10.497 1.00 60.47 256 SER A N 1
ATOM 1730 C CA . SER A 1 225 ? 16.802 19.565 9.358 1.00 54.77 256 SER A CA 1
ATOM 1731 C C . SER A 1 225 ? 15.987 18.283 9.485 1.00 59.02 256 SER A C 1
ATOM 1732 O O . SER A 1 225 ? 15.162 18.127 10.403 1.00 57.79 256 SER A O 1
ATOM 1735 N N . LEU A 1 226 ? 16.197 17.373 8.527 1.00 53.69 257 LEU A N 1
ATOM 1736 C CA . LEU A 1 226 ? 15.433 16.131 8.470 1.00 56.85 257 LEU A CA 1
ATOM 1737 C C . LEU A 1 226 ? 15.994 15.122 9.466 1.00 55.80 257 LEU A C 1
ATOM 1738 O O . LEU A 1 226 ? 17.213 14.941 9.536 1.00 56.35 257 LEU A O 1
ATOM 1743 N N . PRO A 1 227 ? 15.142 14.441 10.233 1.00 54.55 258 PRO A N 1
ATOM 1744 C CA . PRO A 1 227 ? 15.649 13.509 11.244 1.00 56.01 258 PRO A CA 1
ATOM 1745 C C . PRO A 1 227 ? 16.092 12.194 10.628 1.00 54.63 258 PRO A C 1
ATOM 1746 O O . PRO A 1 227 ? 15.417 11.620 9.771 1.00 55.42 258 PRO A O 1
ATOM 1750 N N . TYR A 1 228 ? 17.245 11.722 11.082 1.00 52.64 259 TYR A N 1
ATOM 1751 C CA . TYR A 1 228 ? 17.756 10.410 10.727 1.00 50.15 259 TYR A CA 1
ATOM 1752 C C . TYR A 1 228 ? 17.772 9.524 11.971 1.00 60.59 259 TYR A C 1
ATOM 1753 O O . TYR A 1 228 ? 18.266 9.936 13.033 1.00 59.19 259 TYR A O 1
ATOM 1762 N N . ASP A 1 229 ? 17.212 8.313 11.847 1.00 58.14 260 ASP A N 1
ATOM 1763 C CA . ASP A 1 229 ? 17.016 7.408 12.982 1.00 55.85 260 ASP A CA 1
ATOM 1764 C C . ASP A 1 229 ? 18.077 6.311 12.944 1.00 56.35 260 ASP A C 1
ATOM 1765 O O . ASP A 1 229 ? 18.009 5.398 12.117 1.00 60.90 260 ASP A O 1
ATOM 1770 N N . LEU A 1 230 ? 19.052 6.400 13.857 1.00 54.44 261 LEU A N 1
ATOM 1771 C CA . LEU A 1 230 ? 20.150 5.447 13.903 1.00 55.52 261 LEU A CA 1
ATOM 1772 C C . LEU A 1 230 ? 19.695 4.008 14.086 1.00 60.78 261 LEU A C 1
ATOM 1773 O O . LEU A 1 230 ? 20.461 3.087 13.768 1.00 60.19 261 LEU A O 1
ATOM 1778 N N . GLU A 1 231 ? 18.512 3.786 14.662 1.00 58.38 262 GLU A N 1
ATOM 1779 C CA . GLU A 1 231 ? 18.042 2.420 14.836 1.00 60.94 262 GLU A CA 1
ATOM 1780 C C . GLU A 1 231 ? 17.191 1.948 13.664 1.00 57.20 262 GLU A C 1
ATOM 1781 O O . GLU A 1 231 ? 17.436 0.872 13.116 1.00 63.55 262 GLU A O 1
ATOM 1787 N N . HIS A 1 232 ? 16.189 2.737 13.271 1.00 54.02 263 HIS A N 1
ATOM 1788 C CA . HIS A 1 232 ? 15.193 2.279 12.314 1.00 60.36 263 HIS A CA 1
ATOM 1789 C C . HIS A 1 232 ? 15.452 2.707 10.862 1.00 62.59 263 HIS A C 1
ATOM 1790 O O . HIS A 1 232 ? 14.734 2.243 9.971 1.00 64.84 263 HIS A O 1
ATOM 1797 N N . ASP A 1 233 ? 16.421 3.592 10.597 1.00 54.63 264 ASP A N 1
ATOM 1798 C CA . ASP A 1 233 ? 16.871 3.861 9.221 1.00 63.35 264 ASP A CA 1
ATOM 1799 C C . ASP A 1 233 ? 18.011 2.893 8.936 1.00 59.01 264 ASP A C 1
ATOM 1800 O O . ASP A 1 233 ? 19.188 3.231 9.019 1.00 59.04 264 ASP A O 1
ATOM 1805 N N . LYS A 1 234 ? 17.641 1.648 8.642 1.00 62.93 265 LYS A N 1
ATOM 1806 C CA . LYS A 1 234 ? 18.604 0.556 8.736 1.00 65.23 265 LYS A CA 1
ATOM 1807 C C . LYS A 1 234 ? 19.612 0.594 7.597 1.00 66.55 265 LYS A C 1
ATOM 1808 O O . LYS A 1 234 ? 20.815 0.402 7.817 1.00 67.25 265 LYS A O 1
ATOM 1814 N N . SER A 1 235 ? 19.144 0.835 6.374 1.00 65.12 266 SER A N 1
ATOM 1815 C CA . SER A 1 235 ? 20.075 0.905 5.256 1.00 69.34 266 SER A CA 1
ATOM 1816 C C . SER A 1 235 ? 20.965 2.131 5.378 1.00 70.90 266 SER A C 1
ATOM 1817 O O . SER A 1 235 ? 22.162 2.068 5.073 1.00 65.00 266 SER A O 1
ATOM 1820 N N . PHE A 1 236 ? 20.411 3.245 5.875 1.00 66.33 267 PHE A N 1
ATOM 1821 C CA . PHE A 1 236 ? 21.222 4.449 5.989 1.00 61.94 267 PHE A CA 1
ATOM 1822 C C . PHE A 1 236 ? 22.263 4.341 7.086 1.00 62.08 267 PHE A C 1
ATOM 1823 O O . PHE A 1 236 ? 23.173 5.172 7.133 1.00 61.65 267 PHE A O 1
ATOM 1831 N N . ARG A 1 237 ? 22.172 3.326 7.947 1.00 66.25 268 ARG A N 1
ATOM 1832 C CA . ARG A 1 237 ? 23.051 3.260 9.112 1.00 62.05 268 ARG A CA 1
ATOM 1833 C C . ARG A 1 237 ? 24.517 3.266 8.705 1.00 65.03 268 ARG A C 1
ATOM 1834 O O . ARG A 1 237 ? 25.347 3.907 9.361 1.00 63.74 268 ARG A O 1
ATOM 1842 N N . ASN A 1 238 ? 24.866 2.556 7.631 1.00 64.43 269 ASN A N 1
ATOM 1843 C CA . ASN A 1 238 ? 26.268 2.535 7.220 1.00 65.83 269 ASN A CA 1
ATOM 1844 C C . ASN A 1 238 ? 26.736 3.841 6.595 1.00 62.89 269 ASN A C 1
ATOM 1845 O O . ASN A 1 238 ? 27.947 4.033 6.458 1.00 63.75 269 ASN A O 1
ATOM 1850 N N . PHE A 1 239 ? 25.822 4.734 6.229 1.00 63.69 270 PHE A N 1
ATOM 1851 C CA . PHE A 1 239 ? 26.153 5.980 5.549 1.00 63.78 270 PHE A CA 1
ATOM 1852 C C . PHE A 1 239 ? 26.071 7.193 6.467 1.00 64.49 270 PHE A C 1
ATOM 1853 O O . PHE A 1 239 ? 26.374 8.311 6.034 1.00 58.62 270 PHE A O 1
ATOM 1861 N N . TYR A 1 240 ? 25.684 6.987 7.723 1.00 62.17 271 TYR A N 1
ATOM 1862 C CA . TYR A 1 240 ? 25.491 8.062 8.691 1.00 59.27 271 TYR A CA 1
ATOM 1863 C C . TYR A 1 240 ? 26.809 8.755 9.039 1.00 58.12 271 TYR A C 1
ATOM 1864 O O . TYR A 1 240 ? 27.842 8.104 9.206 1.00 59.42 271 TYR A O 1
ATOM 1873 N N . ASP A 1 241 ? 26.762 10.083 9.201 1.00 57.41 272 ASP A N 1
ATOM 1874 C CA . ASP A 1 241 ? 27.957 10.879 9.514 1.00 63.42 272 ASP A CA 1
ATOM 1875 C C . ASP A 1 241 ? 28.391 10.663 10.968 1.00 65.24 272 ASP A C 1
ATOM 1876 O O . ASP A 1 241 ? 28.203 11.506 11.853 1.00 64.67 272 ASP A O 1
ATOM 1881 N N . PHE A 1 242 ? 29.022 9.513 11.210 1.00 64.82 273 PHE A N 1
ATOM 1882 C CA . PHE A 1 242 ? 29.537 9.226 12.540 1.00 63.46 273 PHE A CA 1
ATOM 1883 C C . PHE A 1 242 ? 30.725 10.109 12.893 1.00 65.99 273 PHE A C 1
ATOM 1884 O O . PHE A 1 242 ? 30.906 10.463 14.062 1.00 63.31 273 PHE A O 1
ATOM 1892 N N . ASP A 1 243 ? 31.535 10.482 11.908 1.00 63.36 274 ASP A N 1
ATOM 1893 C CA . ASP A 1 243 ? 32.733 11.272 12.190 1.00 65.81 274 ASP A CA 1
ATOM 1894 C C . ASP A 1 243 ? 32.382 12.698 12.594 1.00 68.04 274 ASP A C 1
ATOM 1895 O O . ASP A 1 243 ? 33.018 13.266 13.488 1.00 69.39 274 ASP A O 1
ATOM 1900 N N . GLY A 1 244 ? 31.413 13.307 11.917 1.00 65.18 275 GLY A N 1
ATOM 1901 C CA . GLY A 1 244 ? 30.957 14.626 12.297 1.00 66.54 275 GLY A CA 1
ATOM 1902 C C . GLY A 1 244 ? 30.459 14.628 13.730 1.00 67.64 275 GLY A C 1
ATOM 1903 O O . GLY A 1 244 ? 30.973 15.364 14.578 1.00 66.43 275 GLY A O 1
ATOM 1904 N N . LEU A 1 245 ? 29.458 13.793 14.007 1.00 67.30 276 LEU A N 1
ATOM 1905 C CA . LEU A 1 245 ? 28.978 13.615 15.374 1.00 64.20 276 LEU A CA 1
ATOM 1906 C C . LEU A 1 245 ? 30.132 13.446 16.361 1.00 67.71 276 LEU A C 1
ATOM 1907 O O . LEU A 1 245 ? 30.190 14.132 17.389 1.00 67.32 276 LEU A O 1
ATOM 1912 N N . LYS A 1 246 ? 31.058 12.527 16.075 1.00 65.59 277 LYS A N 1
ATOM 1913 C CA . LYS A 1 246 ? 32.178 12.340 16.989 1.00 63.30 277 LYS A CA 1
ATOM 1914 C C . LYS A 1 246 ? 33.005 13.608 17.112 1.00 66.79 277 LYS A C 1
ATOM 1915 O O . LYS A 1 246 ? 33.579 13.866 18.174 1.00 70.11 277 LYS A O 1
ATOM 1921 N N . GLU A 1 247 ? 33.063 14.420 16.055 1.00 64.81 278 GLU A N 1
ATOM 1922 C CA . GLU A 1 247 ? 33.828 15.662 16.123 1.00 69.14 278 GLU A CA 1
ATOM 1923 C C . GLU A 1 247 ? 33.138 16.683 17.008 1.00 66.56 278 GLU A C 1
ATOM 1924 O O . GLU A 1 247 ? 33.785 17.353 17.817 1.00 69.78 278 GLU A O 1
ATOM 1930 N N . SER A 1 248 ? 31.827 16.846 16.837 1.00 66.96 279 SER A N 1
ATOM 1931 C CA . SER A 1 248 ? 31.098 17.814 17.639 1.00 63.87 279 SER A CA 1
ATOM 1932 C C . SER A 1 248 ? 31.212 17.483 19.120 1.00 65.53 279 SER A C 1
ATOM 1933 O O . SER A 1 248 ? 31.321 18.383 19.959 1.00 68.71 279 SER A O 1
ATOM 1936 N N . ILE A 1 249 ? 31.196 16.193 19.455 1.00 60.64 280 ILE A N 1
ATOM 1937 C CA . ILE A 1 249 ? 31.335 15.776 20.841 1.00 64.41 280 ILE A CA 1
ATOM 1938 C C . ILE A 1 249 ? 32.703 16.162 21.381 1.00 70.35 280 ILE A C 1
ATOM 1939 O O . ILE A 1 249 ? 32.847 16.516 22.561 1.00 69.79 280 ILE A O 1
ATOM 1944 N N . GLU A 1 250 ? 33.730 16.085 20.535 1.00 68.01 281 GLU A N 1
ATOM 1945 C CA . GLU A 1 250 ? 35.075 16.458 20.951 1.00 69.40 281 GLU A CA 1
ATOM 1946 C C . GLU A 1 250 ? 35.234 17.970 21.030 1.00 70.12 281 GLU A C 1
ATOM 1947 O O . GLU A 1 250 ? 35.973 18.469 21.883 1.00 69.75 281 GLU A O 1
ATOM 1953 N N . SER A 1 251 ? 34.533 18.712 20.173 1.00 69.81 282 SER A N 1
ATOM 1954 C CA . SER A 1 251 ? 34.528 20.165 20.282 1.00 64.44 282 SER A CA 1
ATOM 1955 C C . SER A 1 251 ? 33.735 20.622 21.508 1.00 70.94 282 SER A C 1
ATOM 1956 O O . SER A 1 251 ? 34.110 21.595 22.173 1.00 68.47 282 SER A O 1
ATOM 1959 N N . ILE A 1 252 ? 32.636 19.932 21.824 1.00 68.76 283 ILE A N 1
ATOM 1960 C CA . ILE A 1 252 ? 31.923 20.215 23.065 1.00 69.03 283 ILE A CA 1
ATOM 1961 C C . ILE A 1 252 ? 32.847 19.998 24.257 1.00 73.17 283 ILE A C 1
ATOM 1962 O O . ILE A 1 252 ? 32.971 20.861 25.137 1.00 71.30 283 ILE A O 1
ATOM 1967 N N . ILE A 1 253 ? 33.524 18.845 24.290 1.00 69.31 284 ILE A N 1
ATOM 1968 C CA . ILE A 1 253 ? 34.415 18.525 25.400 1.00 69.97 284 ILE A CA 1
ATOM 1969 C C . ILE A 1 253 ? 35.511 19.574 25.546 1.00 72.21 284 ILE A C 1
ATOM 1970 O O . ILE A 1 253 ? 35.998 19.820 26.656 1.00 69.97 284 ILE A O 1
ATOM 1975 N N . LYS A 1 254 ? 35.918 20.214 24.446 1.00 71.12 285 LYS A N 1
ATOM 1976 C CA . LYS A 1 254 ? 36.921 21.270 24.558 1.00 75.10 285 LYS A CA 1
ATOM 1977 C C . LYS A 1 254 ? 36.339 22.503 25.232 1.00 71.83 285 LYS A C 1
ATOM 1978 O O . LYS A 1 254 ? 36.967 23.092 26.117 1.00 73.45 285 LYS A O 1
ATOM 1984 N N . GLU A 1 255 ? 35.144 22.918 24.815 1.00 74.94 286 GLU A N 1
ATOM 1985 C CA . GLU A 1 255 ? 34.471 24.014 25.496 1.00 76.69 286 GLU A CA 1
ATOM 1986 C C . GLU A 1 255 ? 34.346 23.724 26.982 1.00 70.54 286 GLU A C 1
ATOM 1987 O O . GLU A 1 255 ? 34.655 24.574 27.821 1.00 72.09 286 GLU A O 1
ATOM 1993 N N . LEU A 1 256 ? 33.922 22.509 27.327 1.00 67.87 287 LEU A N 1
ATOM 1994 C CA . LEU A 1 256 ? 33.736 22.165 28.732 1.00 70.86 287 LEU A CA 1
ATOM 1995 C C . LEU A 1 256 ? 35.036 22.286 29.527 1.00 72.41 287 LEU A C 1
ATOM 1996 O O . LEU A 1 256 ? 34.995 22.547 30.735 1.00 68.07 287 LEU A O 1
ATOM 2001 N N . GLU A 1 257 ? 36.198 22.110 28.876 1.00 70.59 288 GLU A N 1
ATOM 2002 C CA . GLU A 1 257 ? 37.467 22.257 29.591 1.00 69.51 288 GLU A CA 1
ATOM 2003 C C . GLU A 1 257 ? 37.810 23.720 29.824 1.00 69.85 288 GLU A C 1
ATOM 2004 O O . GLU A 1 257 ? 38.347 24.072 30.878 1.00 72.70 288 GLU A O 1
ATOM 2010 N N . VAL A 1 258 ? 37.521 24.582 28.853 1.00 67.92 289 VAL A N 1
ATOM 2011 C CA . VAL A 1 258 ? 37.694 26.016 29.067 1.00 68.44 289 VAL A CA 1
ATOM 2012 C C . VAL A 1 258 ? 36.866 26.477 30.269 1.00 72.93 289 VAL A C 1
ATOM 2013 O O . VAL A 1 258 ? 37.388 27.099 31.206 1.00 68.03 289 VAL A O 1
ATOM 2017 N N . LEU A 1 259 ? 35.561 26.166 30.270 1.00 67.39 290 LEU A N 1
ATOM 2018 C CA . LEU A 1 259 ? 34.706 26.616 31.364 1.00 67.73 290 LEU A CA 1
ATOM 2019 C C . LEU A 1 259 ? 35.197 26.069 32.695 1.00 63.83 290 LEU A C 1
ATOM 2020 O O . LEU A 1 259 ? 35.285 26.808 33.678 1.00 66.55 290 LEU A O 1
ATOM 2025 N N . ASN A 1 260 ? 35.547 24.780 32.743 1.00 63.85 291 ASN A N 1
ATOM 2026 C CA . ASN A 1 260 ? 36.014 24.209 34.000 1.00 67.25 291 ASN A CA 1
ATOM 2027 C C . ASN A 1 260 ? 37.294 24.880 34.485 1.00 70.91 291 ASN A C 1
ATOM 2028 O O . ASN A 1 260 ? 37.497 25.018 35.698 1.00 68.55 291 ASN A O 1
ATOM 2033 N N . SER A 1 261 ? 38.168 25.314 33.568 1.00 66.13 292 SER A N 1
ATOM 2034 C CA . SER A 1 261 ? 39.386 25.987 34.007 1.00 71.01 292 SER A CA 1
ATOM 2035 C C . SER A 1 261 ? 39.099 27.423 34.433 1.00 68.88 292 SER A C 1
ATOM 2036 O O . SER A 1 261 ? 39.807 27.965 35.287 1.00 65.05 292 SER A O 1
ATOM 2039 N N . ILE A 1 262 ? 38.046 28.037 33.893 1.00 69.68 293 ILE A N 1
ATOM 2040 C CA . ILE A 1 262 ? 37.577 29.298 34.459 1.00 68.35 293 ILE A CA 1
ATOM 2041 C C . ILE A 1 262 ? 37.110 29.094 35.895 1.00 67.26 293 ILE A C 1
ATOM 2042 O O . ILE A 1 262 ? 37.421 29.901 36.779 1.00 64.71 293 ILE A O 1
ATOM 2047 N N . ARG A 1 263 ? 36.387 27.999 36.158 1.00 65.83 294 ARG A N 1
ATOM 2048 C CA . ARG A 1 263 ? 35.903 27.753 37.516 1.00 71.61 294 ARG A CA 1
ATOM 2049 C C . ARG A 1 263 ? 37.062 27.543 38.485 1.00 72.52 294 ARG A C 1
ATOM 2050 O O . ARG A 1 263 ? 36.973 27.913 39.662 1.00 65.97 294 ARG A O 1
ATOM 2058 N N . GLN A 1 264 ? 38.148 26.925 38.017 1.00 71.04 295 GLN A N 1
ATOM 2059 C CA . GLN A 1 264 ? 39.338 26.784 38.850 1.00 71.59 295 GLN A CA 1
ATOM 2060 C C . GLN A 1 264 ? 39.920 28.153 39.184 1.00 70.06 295 GLN A C 1
ATOM 2061 O O . GLN A 1 264 ? 40.148 28.471 40.357 1.00 70.90 295 GLN A O 1
ATOM 2067 N N . ALA A 1 265 ? 40.138 28.987 38.161 1.00 64.05 296 ALA A N 1
ATOM 2068 C CA . ALA A 1 265 ? 40.610 30.351 38.386 1.00 66.19 296 ALA A CA 1
ATOM 2069 C C . ALA A 1 265 ? 39.766 31.074 39.432 1.00 71.68 296 ALA A C 1
ATOM 2070 O O . ALA A 1 265 ? 40.301 31.706 40.352 1.00 68.66 296 ALA A O 1
ATOM 2072 N N . VAL A 1 266 ? 38.438 31.005 39.303 1.00 69.47 297 VAL A N 1
ATOM 2073 C CA . VAL A 1 266 ? 37.580 31.679 40.271 1.00 66.73 297 VAL A CA 1
ATOM 2074 C C . VAL A 1 266 ? 37.699 31.021 41.637 1.00 69.22 297 VAL A C 1
ATOM 2075 O O . VAL A 1 266 ? 37.792 31.703 42.663 1.00 65.25 297 VAL A O 1
ATOM 2079 N N . SER A 1 267 ? 37.702 29.688 41.671 1.00 69.33 298 SER A N 1
ATOM 2080 C CA . SER A 1 267 ? 37.858 28.973 42.931 1.00 70.90 298 SER A CA 1
ATOM 2081 C C . SER A 1 267 ? 39.176 29.330 43.616 1.00 72.75 298 SER A C 1
ATOM 2082 O O . SER A 1 267 ? 39.251 29.367 44.852 1.00 70.76 298 SER A O 1
ATOM 2085 N N . ASP A 1 268 ? 40.221 29.608 42.833 1.00 73.49 299 ASP A N 1
ATOM 2086 C CA . ASP A 1 268 ? 41.514 29.964 43.408 1.00 68.68 299 ASP A CA 1
ATOM 2087 C C . ASP A 1 268 ? 41.499 31.383 43.970 1.00 68.33 299 ASP A C 1
ATOM 2088 O O . ASP A 1 268 ? 41.837 31.606 45.138 1.00 70.05 299 ASP A O 1
ATOM 2093 N N . LYS A 1 269 ? 41.105 32.361 43.151 1.00 66.21 300 LYS A N 1
ATOM 2094 C CA . LYS A 1 269 ? 41.146 33.750 43.592 1.00 68.86 300 LYS A CA 1
ATOM 2095 C C . LYS A 1 269 ? 40.093 34.059 44.657 1.00 69.15 300 LYS A C 1
ATOM 2096 O O . LYS A 1 269 ? 40.303 34.960 45.473 1.00 64.85 300 LYS A O 1
ATOM 2102 N N . TYR A 1 270 ? 38.972 33.329 44.683 1.00 70.09 301 TYR A N 1
ATOM 2103 C CA . TYR A 1 270 ? 37.888 33.563 45.640 1.00 67.89 301 TYR A CA 1
ATOM 2104 C C . TYR A 1 270 ? 37.434 32.244 46.253 1.00 71.23 301 TYR A C 1
ATOM 2105 O O . TYR A 1 270 ? 36.357 31.734 45.926 1.00 69.46 301 TYR A O 1
ATOM 2114 N N . PRO A 1 271 ? 38.214 31.684 47.179 1.00 72.56 302 PRO A N 1
ATOM 2115 C CA . PRO A 1 271 ? 37.857 30.358 47.719 1.00 72.25 302 PRO A CA 1
ATOM 2116 C C . PRO A 1 271 ? 36.469 30.294 48.328 1.00 76.94 302 PRO A C 1
ATOM 2117 O O . PRO A 1 271 ? 35.794 29.265 48.204 1.00 80.00 302 PRO A O 1
ATOM 2121 N N . ASN A 1 272 ? 36.011 31.359 48.983 1.00 76.40 303 ASN A N 1
ATOM 2122 C CA . ASN A 1 272 ? 34.726 31.286 49.668 1.00 79.08 303 ASN A CA 1
ATOM 2123 C C . ASN A 1 272 ? 33.545 31.408 48.718 1.00 79.57 303 ASN A C 1
ATOM 2124 O O . ASN A 1 272 ? 32.441 30.965 49.058 1.00 76.83 303 ASN A O 1
ATOM 2129 N N . SER A 1 273 ? 33.761 31.959 47.524 1.00 79.90 304 SER A N 1
ATOM 2130 C CA . SER A 1 273 ? 32.654 32.358 46.659 1.00 73.67 304 SER A CA 1
ATOM 2131 C C . SER A 1 273 ? 31.946 31.176 46.008 1.00 74.90 304 SER A C 1
ATOM 2132 O O . SER A 1 273 ? 30.754 31.271 45.698 1.00 72.47 304 SER A O 1
ATOM 2135 N N . PHE A 1 274 ? 32.649 30.074 45.756 1.00 75.93 305 PHE A N 1
ATOM 2136 C CA . PHE A 1 274 ? 31.972 28.893 45.225 1.00 75.21 305 PHE A CA 1
ATOM 2137 C C . PHE A 1 274 ? 30.954 28.377 46.229 1.00 76.28 305 PHE A C 1
ATOM 2138 O O . PHE A 1 274 ? 29.795 28.104 45.888 1.00 76.02 305 PHE A O 1
ATOM 2146 N N . LYS A 1 275 ? 31.376 28.239 47.483 1.00 77.44 306 LYS A N 1
ATOM 2147 C CA . LYS A 1 275 ? 30.430 28.011 48.565 1.00 77.22 306 LYS A CA 1
ATOM 2148 C C . LYS A 1 275 ? 29.293 29.029 48.500 1.00 70.79 306 LYS A C 1
ATOM 2149 O O . LYS A 1 275 ? 28.120 28.671 48.354 1.00 72.58 306 LYS A O 1
ATOM 2155 N N . ALA A 1 276 ? 29.644 30.315 48.554 1.00 71.63 307 ALA A N 1
ATOM 2156 C CA . ALA A 1 276 ? 28.641 31.374 48.584 1.00 67.55 307 ALA A CA 1
ATOM 2157 C C . ALA A 1 276 ? 27.723 31.311 47.374 1.00 70.00 307 ALA A C 1
ATOM 2158 O O . ALA A 1 276 ? 26.492 31.337 47.514 1.00 65.47 307 ALA A O 1
ATOM 2160 N N . LEU A 1 277 ? 28.298 31.237 46.168 1.00 69.52 308 LEU A N 1
ATOM 2161 C CA . LEU A 1 277 ? 27.459 31.207 44.976 1.00 65.92 308 LEU A CA 1
ATOM 2162 C C . LEU A 1 277 ? 26.544 29.991 44.989 1.00 68.25 308 LEU A C 1
ATOM 2163 O O . LEU A 1 277 ? 25.372 30.075 44.600 1.00 70.37 308 LEU A O 1
ATOM 2168 N N . ASN A 1 278 ? 27.041 28.859 45.463 1.00 67.61 309 ASN A N 1
ATOM 2169 C CA . ASN A 1 278 ? 26.235 27.653 45.371 1.00 72.29 309 ASN A CA 1
ATOM 2170 C C . ASN A 1 278 ? 25.272 27.472 46.536 1.00 74.24 309 ASN A C 1
ATOM 2171 O O . ASN A 1 278 ? 24.450 26.551 46.498 1.00 78.85 309 ASN A O 1
ATOM 2176 N N . GLU A 1 279 ? 25.311 28.340 47.539 1.00 71.70 310 GLU A N 1
ATOM 2177 C CA . GLU A 1 279 ? 24.254 28.378 48.544 1.00 76.60 310 GLU A CA 1
ATOM 2178 C C . GLU A 1 279 ? 23.244 29.490 48.286 1.00 72.91 310 GLU A C 1
ATOM 2179 O O . GLU A 1 279 ? 22.384 29.746 49.138 1.00 77.51 310 GLU A O 1
ATOM 2185 N N . THR A 1 280 ? 23.309 30.140 47.129 1.00 69.82 311 THR A N 1
ATOM 2186 C CA . THR A 1 280 ? 22.351 31.182 46.781 1.00 72.46 311 THR A CA 1
ATOM 2187 C C . THR A 1 280 ? 21.203 30.553 45.999 1.00 76.62 311 THR A C 1
ATOM 2188 O O . THR A 1 280 ? 21.427 29.912 44.963 1.00 74.97 311 THR A O 1
ATOM 2192 N N . GLU A 1 281 ? 19.978 30.727 46.506 1.00 76.07 312 GLU A N 1
ATOM 2193 C CA . GLU A 1 281 ? 18.801 30.064 45.956 1.00 76.04 312 GLU A CA 1
ATOM 2194 C C . GLU A 1 281 ? 18.514 30.509 44.529 1.00 76.60 312 GLU A C 1
ATOM 2195 O O . GLU A 1 281 ? 18.700 29.743 43.578 1.00 82.28 312 GLU A O 1
ATOM 2201 N N . GLU A 1 282 ? 18.064 31.750 44.375 1.00 75.02 313 GLU A N 1
ATOM 2202 C CA . GLU A 1 282 ? 17.512 32.198 43.108 1.00 72.08 313 GLU A CA 1
ATOM 2203 C C . GLU A 1 282 ? 18.591 32.342 42.043 1.00 76.79 313 GLU A C 1
ATOM 2204 O O . GLU A 1 282 ? 19.745 32.674 42.327 1.00 72.79 313 GLU A O 1
ATOM 2210 N N . HIS A 1 283 ? 18.184 32.108 40.796 1.00 74.29 314 HIS A N 1
ATOM 2211 C CA . HIS A 1 283 ? 19.070 32.318 39.663 1.00 74.77 314 HIS A CA 1
ATOM 2212 C C . HIS A 1 283 ? 19.456 33.791 39.531 1.00 72.09 314 HIS A C 1
ATOM 2213 O O . HIS A 1 283 ? 20.640 34.120 39.375 1.00 71.48 314 HIS A O 1
ATOM 2220 N N . ASP A 1 284 ? 18.471 34.696 39.586 1.00 64.74 315 ASP A N 1
ATOM 2221 C CA . ASP A 1 284 ? 18.761 36.118 39.396 1.00 68.45 315 ASP A CA 1
ATOM 2222 C C . ASP A 1 284 ? 19.764 36.635 40.434 1.00 71.63 315 ASP A C 1
ATOM 2223 O O . ASP A 1 284 ? 20.579 37.517 40.123 1.00 65.46 315 ASP A O 1
ATOM 2228 N N . ASP A 1 285 ? 19.742 36.085 41.659 1.00 64.05 316 ASP A N 1
ATOM 2229 C CA . ASP A 1 285 ? 20.731 36.469 42.663 1.00 66.54 316 ASP A CA 1
ATOM 2230 C C . ASP A 1 285 ? 22.088 35.831 42.397 1.00 64.38 316 ASP A C 1
ATOM 2231 O O . ASP A 1 285 ? 23.124 36.455 42.650 1.00 59.39 316 ASP A O 1
ATOM 2236 N N . LYS A 1 286 ? 22.100 34.581 41.929 1.00 67.07 317 LYS A N 1
ATOM 2237 C CA . LYS A 1 286 ? 23.353 33.957 41.512 1.00 69.08 317 LYS A CA 1
ATOM 2238 C C . LYS A 1 286 ? 24.060 34.810 40.468 1.00 62.81 317 LYS A C 1
ATOM 2239 O O . LYS A 1 286 ? 25.269 35.055 40.565 1.00 59.13 317 LYS A O 1
ATOM 2245 N N . LEU A 1 287 ? 23.313 35.282 39.469 1.00 64.13 318 LEU A N 1
ATOM 2246 C CA . LEU A 1 287 ? 23.895 36.083 38.398 1.00 62.32 318 LEU A CA 1
ATOM 2247 C C . LEU A 1 287 ? 24.489 37.380 38.933 1.00 63.41 318 LEU A C 1
ATOM 2248 O O . LEU A 1 287 ? 25.600 37.764 38.554 1.00 61.87 318 LEU A O 1
ATOM 2253 N N . LYS A 1 288 ? 23.756 38.087 39.797 1.00 63.15 319 LYS A N 1
ATOM 2254 C CA . LYS A 1 288 ? 24.299 39.325 40.348 1.00 62.07 319 LYS A CA 1
ATOM 2255 C C . LYS A 1 288 ? 25.658 39.075 40.992 1.00 61.82 319 LYS A C 1
ATOM 2256 O O . LYS A 1 288 ? 26.590 39.871 40.833 1.00 59.90 319 LYS A O 1
ATOM 2262 N N . PHE A 1 289 ? 25.794 37.962 41.708 1.00 58.34 320 PHE A N 1
ATOM 2263 C CA . PHE A 1 289 ? 27.044 37.683 42.397 1.00 58.71 320 PHE A CA 1
ATOM 2264 C C . PHE A 1 289 ? 28.138 37.282 41.411 1.00 61.68 320 PHE A C 1
ATOM 2265 O O . PHE A 1 289 ? 29.307 37.666 41.576 1.00 55.74 320 PHE A O 1
ATOM 2273 N N . ILE A 1 290 ? 27.781 36.497 40.392 1.00 58.20 321 ILE A N 1
ATOM 2274 C CA . ILE A 1 290 ? 28.741 36.173 39.339 1.00 58.81 321 ILE A CA 1
ATOM 2275 C C . ILE A 1 290 ? 29.320 37.451 38.746 1.00 60.06 321 ILE A C 1
ATOM 2276 O O . ILE A 1 290 ? 30.539 37.591 38.592 1.00 63.20 321 ILE A O 1
ATOM 2281 N N . ASN A 1 291 ? 28.465 38.421 38.438 1.00 61.71 322 ASN A N 1
ATOM 2282 C CA . ASN A 1 291 ? 28.982 39.652 37.845 1.00 62.51 322 ASN A CA 1
ATOM 2283 C C . ASN A 1 291 ? 29.872 40.434 38.805 1.00 64.09 322 ASN A C 1
ATOM 2284 O O . ASN A 1 291 ? 30.788 41.130 38.362 1.00 64.43 322 ASN A O 1
ATOM 2289 N N . ILE A 1 292 ? 29.613 40.355 40.112 1.00 59.07 323 ILE A N 1
ATOM 2290 C CA . ILE A 1 292 ? 30.462 41.055 41.075 1.00 58.52 323 ILE A CA 1
ATOM 2291 C C . ILE A 1 292 ? 31.851 40.420 41.138 1.00 58.68 323 ILE A C 1
ATOM 2292 O O . ILE A 1 292 ? 32.866 41.116 41.278 1.00 57.03 323 ILE A O 1
ATOM 2297 N N . ILE A 1 293 ? 31.913 39.089 41.085 1.00 52.51 324 ILE A N 1
ATOM 2298 C CA . ILE A 1 293 ? 33.189 38.399 41.081 1.00 57.92 324 ILE A CA 1
ATOM 2299 C C . ILE A 1 293 ? 33.942 38.707 39.794 1.00 63.36 324 ILE A C 1
ATOM 2300 O O . ILE A 1 293 ? 35.154 38.938 39.808 1.00 63.11 324 ILE A O 1
ATOM 2305 N N . PHE A 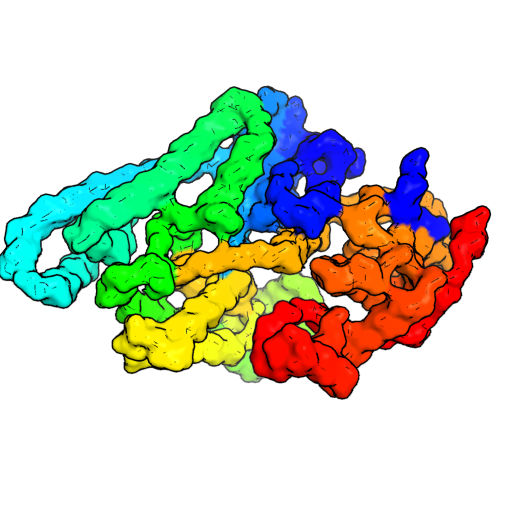1 294 ? 33.230 38.741 38.669 1.00 56.46 325 PHE A N 1
ATOM 2306 C CA . PHE A 1 294 ? 33.872 39.052 37.399 1.00 63.67 325 PHE A CA 1
ATOM 2307 C C . PHE A 1 294 ? 34.535 40.420 37.450 1.00 67.51 325 PHE A C 1
ATOM 2308 O O . PHE A 1 294 ? 35.718 40.568 37.113 1.00 64.96 325 PHE A O 1
ATOM 2316 N N . ASN A 1 295 ? 33.783 41.434 37.882 1.00 62.81 326 ASN A N 1
ATOM 2317 C CA . ASN A 1 295 ? 34.303 42.794 37.849 1.00 65.97 326 ASN A CA 1
ATOM 2318 C C . ASN A 1 295 ? 35.372 43.023 38.903 1.00 70.28 326 ASN A C 1
ATOM 2319 O O . ASN A 1 295 ? 36.241 43.885 38.723 1.00 74.10 326 ASN A O 1
ATOM 2324 N N . ASP A 1 296 ? 35.329 42.274 40.005 1.00 70.89 327 ASP A N 1
ATOM 2325 C CA . ASP A 1 296 ? 36.348 42.455 41.026 1.00 69.65 327 ASP A CA 1
ATOM 2326 C C . ASP A 1 296 ? 37.711 41.990 40.533 1.00 67.81 327 ASP A C 1
ATOM 2327 O O . ASP A 1 296 ? 38.717 42.661 40.784 1.00 69.10 327 ASP A O 1
ATOM 2332 N N . GLY A 1 297 ? 37.775 40.846 39.847 1.00 64.30 328 GLY A N 1
ATOM 2333 C CA . GLY A 1 297 ? 39.079 40.290 39.516 1.00 68.98 328 GLY A CA 1
ATOM 2334 C C . GLY A 1 297 ? 39.200 39.465 38.248 1.00 66.57 328 GLY A C 1
ATOM 2335 O O . GLY A 1 297 ? 40.077 38.604 38.152 1.00 68.38 328 GLY A O 1
ATOM 2336 N N . PHE A 1 298 ? 38.337 39.695 37.269 1.00 67.34 329 PHE A N 1
ATOM 2337 C CA . PHE A 1 298 ? 38.476 38.975 36.007 1.00 65.63 329 PHE A CA 1
ATOM 2338 C C . PHE A 1 298 ? 37.988 39.806 34.832 1.00 66.18 329 PHE A C 1
ATOM 2339 O O . PHE A 1 298 ? 37.814 39.250 33.739 1.00 70.55 329 PHE A O 1
ATOM 2347 N N . SER A 1 299 ? 37.760 41.106 35.018 1.00 67.38 330 SER A N 1
ATOM 2348 C CA . SER A 1 299 ? 37.180 41.926 33.962 1.00 67.40 330 SER A CA 1
ATOM 2349 C C . SER A 1 299 ? 38.087 41.982 32.737 1.00 73.64 330 SER A C 1
ATOM 2350 O O . SER A 1 299 ? 37.607 41.955 31.600 1.00 72.74 330 SER A O 1
ATOM 2353 N N . THR A 1 300 ? 39.395 42.069 32.949 1.00 69.49 331 THR A N 1
ATOM 2354 C CA . THR A 1 300 ? 40.348 42.112 31.850 1.00 73.60 331 THR A CA 1
ATOM 2355 C C . THR A 1 300 ? 40.904 40.735 31.507 1.00 75.98 331 THR A C 1
ATOM 2356 O O . THR A 1 300 ? 41.701 40.621 30.571 1.00 75.56 331 THR A O 1
ATOM 2360 N N . THR A 1 301 ? 40.497 39.691 32.231 1.00 72.74 332 THR A N 1
ATOM 2361 C CA . THR A 1 301 ? 41.032 38.349 32.032 1.00 69.69 332 THR A CA 1
ATOM 2362 C C . THR A 1 301 ? 40.201 37.490 31.084 1.00 71.96 332 THR A C 1
ATOM 2363 O O . THR A 1 301 ? 40.762 36.791 30.230 1.00 71.10 332 THR A O 1
ATOM 2367 N N . TYR A 1 302 ? 38.879 37.512 31.209 1.00 72.20 333 TYR A N 1
ATOM 2368 C CA . TYR A 1 302 ? 38.032 36.582 30.484 1.00 67.28 333 TYR A CA 1
ATOM 2369 C C . TYR A 1 302 ? 36.931 37.324 29.746 1.00 68.75 333 TYR A C 1
ATOM 2370 O O . TYR A 1 302 ? 36.646 38.496 30.014 1.00 66.64 333 TYR A O 1
ATOM 2379 N N . ASP A 1 303 ? 36.327 36.620 28.788 1.00 70.43 334 ASP A N 1
ATOM 2380 C CA . ASP A 1 303 ? 35.122 37.125 28.145 1.00 72.31 334 ASP A CA 1
ATOM 2381 C C . ASP A 1 303 ? 33.953 36.981 29.106 1.00 71.30 334 ASP A C 1
ATOM 2382 O O . ASP A 1 303 ? 33.732 35.905 29.677 1.00 69.07 334 ASP A O 1
ATOM 2387 N N . GLN A 1 304 ? 33.213 38.077 29.296 1.00 70.21 335 GLN A N 1
ATOM 2388 C CA . GLN A 1 304 ? 32.208 38.092 30.350 1.00 71.30 335 GLN A CA 1
ATOM 2389 C C . GLN A 1 304 ? 31.150 37.027 30.115 1.00 70.68 335 GLN A C 1
ATOM 2390 O O . GLN A 1 304 ? 30.756 36.318 31.049 1.00 68.40 335 GLN A O 1
ATOM 2396 N N . GLN A 1 305 ? 30.669 36.896 28.876 1.00 71.71 336 GLN A N 1
ATOM 2397 C CA . GLN A 1 305 ? 29.595 35.940 28.650 1.00 69.86 336 GLN A CA 1
ATOM 2398 C C . GLN A 1 305 ? 30.091 34.512 28.846 1.00 66.27 336 GLN A C 1
ATOM 2399 O O . GLN A 1 305 ? 29.369 33.661 29.379 1.00 66.50 336 GLN A O 1
ATOM 2405 N N . THR A 1 306 ? 31.337 34.240 28.477 1.00 67.31 337 THR A N 1
ATOM 2406 C CA . THR A 1 306 ? 31.902 32.926 28.763 1.00 65.92 337 THR A CA 1
ATOM 2407 C C . THR A 1 306 ? 32.050 32.708 30.263 1.00 62.58 337 THR A C 1
ATOM 2408 O O . THR A 1 306 ? 31.760 31.618 30.774 1.00 61.06 337 THR A O 1
ATOM 2412 N N . PHE A 1 307 ? 32.556 33.722 30.973 1.00 64.72 338 PHE A N 1
ATOM 2413 C CA . PHE A 1 307 ? 32.684 33.651 32.427 1.00 62.89 338 PHE A CA 1
ATOM 2414 C C . PHE A 1 307 ? 31.358 33.248 33.063 1.00 61.41 338 PHE A C 1
ATOM 2415 O O . PHE A 1 307 ? 31.306 32.352 33.908 1.00 59.19 338 PHE A O 1
ATOM 2423 N N . ILE A 1 308 ? 30.268 33.884 32.635 1.00 61.89 339 ILE A N 1
ATOM 2424 C CA . ILE A 1 308 ? 28.966 33.630 33.245 1.00 62.89 339 ILE A CA 1
ATOM 2425 C C . ILE A 1 308 ? 28.539 32.189 33.007 1.00 64.45 339 ILE A C 1
ATOM 2426 O O . ILE A 1 308 ? 28.091 31.500 33.934 1.00 59.15 339 ILE A O 1
ATOM 2431 N N . LYS A 1 309 ? 28.703 31.698 31.769 1.00 65.19 340 LYS A N 1
ATOM 2432 C CA . LYS A 1 309 ? 28.375 30.305 31.474 1.00 59.59 340 LYS A CA 1
ATOM 2433 C C . LYS A 1 309 ? 29.121 29.359 32.400 1.00 58.65 340 LYS A C 1
ATOM 2434 O O . LYS A 1 309 ? 28.559 28.361 32.871 1.00 65.20 340 LYS A O 1
ATOM 2440 N N . ALA A 1 310 ? 30.399 29.647 32.664 1.00 55.80 341 ALA A N 1
ATOM 2441 C CA . ALA A 1 310 ? 31.201 28.752 33.489 1.00 58.91 341 ALA A CA 1
ATOM 2442 C C . ALA A 1 310 ? 30.715 28.741 34.935 1.00 59.56 341 ALA A C 1
ATOM 2443 O O . ALA A 1 310 ? 30.668 27.685 35.580 1.00 57.52 341 ALA A O 1
ATOM 2445 N N . LEU A 1 311 ? 30.372 29.906 35.470 1.00 57.62 342 LEU A N 1
ATOM 2446 C CA . LEU A 1 311 ? 29.960 29.946 36.862 1.00 61.39 342 LEU A CA 1
ATOM 2447 C C . LEU A 1 311 ? 28.513 29.502 37.043 1.00 65.66 342 LEU A C 1
ATOM 2448 O O . LEU A 1 311 ? 28.136 29.107 38.149 1.00 64.00 342 LEU A O 1
ATOM 2453 N N . SER A 1 312 ? 27.712 29.529 35.976 1.00 66.49 343 SER A N 1
ATOM 2454 C CA . SER A 1 312 ? 26.334 29.065 36.041 1.00 65.47 343 SER A CA 1
ATOM 2455 C C . SER A 1 312 ? 26.211 27.555 35.933 1.00 69.64 343 SER A C 1
ATOM 2456 O O . SER A 1 312 ? 25.183 27.013 36.341 1.00 74.10 343 SER A O 1
ATOM 2459 N N . ALA A 1 313 ? 27.224 26.869 35.406 1.00 68.88 344 ALA A N 1
ATOM 2460 C CA . ALA A 1 313 ? 27.093 25.452 35.095 1.00 68.51 344 ALA A CA 1
ATOM 2461 C C . ALA A 1 313 ? 27.052 24.607 36.359 1.00 75.83 344 ALA A C 1
ATOM 2462 O O . ALA A 1 313 ? 27.696 24.911 37.367 1.00 75.45 344 ALA A O 1
ATOM 2464 N N . LEU A 1 314 ? 26.283 23.524 36.293 1.00 76.97 345 LEU A N 1
ATOM 2465 C CA . LEU A 1 314 ? 26.075 22.643 37.436 1.00 81.50 345 LEU A CA 1
ATOM 2466 C C . LEU A 1 314 ? 26.928 21.394 37.238 1.00 84.19 345 LEU A C 1
ATOM 2467 O O . LEU A 1 314 ? 26.583 20.516 36.438 1.00 88.00 345 LEU A O 1
ATOM 2472 N N . ASP A 1 315 ? 28.047 21.328 37.958 1.00 80.00 346 ASP A N 1
ATOM 2473 C CA . ASP A 1 315 ? 28.978 20.212 37.873 1.00 76.94 346 ASP A CA 1
ATOM 2474 C C . ASP A 1 315 ? 29.422 19.941 36.439 1.00 77.82 346 ASP A C 1
ATOM 2475 O O . ASP A 1 315 ? 28.906 19.038 35.773 1.00 73.62 346 ASP A O 1
ATOM 2480 N N . ILE A 1 316 ? 30.397 20.717 35.966 1.00 77.57 347 ILE A N 1
ATOM 2481 C CA . ILE A 1 316 ? 30.958 20.473 34.645 1.00 74.56 347 ILE A CA 1
ATOM 2482 C C . ILE A 1 316 ? 31.708 19.146 34.614 1.00 80.47 347 ILE A C 1
ATOM 2483 O O . ILE A 1 316 ? 31.825 18.515 33.555 1.00 74.68 347 ILE A O 1
ATOM 2488 N N . GLU A 1 317 ? 32.226 18.699 35.764 1.00 78.90 348 GLU A N 1
ATOM 2489 C CA . GLU A 1 317 ? 32.878 17.395 35.834 1.00 80.03 348 GLU A CA 1
ATOM 2490 C C . GLU A 1 317 ? 31.937 16.301 35.341 1.00 77.38 348 GLU A C 1
ATOM 2491 O O . GLU A 1 317 ? 32.284 15.514 34.453 1.00 75.72 348 GLU A O 1
ATOM 2497 N N . LYS A 1 318 ? 30.726 16.254 35.904 1.00 77.91 349 LYS A N 1
ATOM 2498 C CA . LYS A 1 318 ? 29.724 15.286 35.467 1.00 75.84 349 LYS A CA 1
ATOM 2499 C C . LYS A 1 318 ? 29.410 15.444 33.981 1.00 72.47 349 LYS A C 1
ATOM 2500 O O . LYS A 1 318 ? 29.251 14.450 33.259 1.00 69.39 349 LYS A O 1
ATOM 2506 N N . ALA A 1 319 ? 29.313 16.690 33.509 1.00 69.80 350 ALA A N 1
ATOM 2507 C CA . ALA A 1 319 ? 29.014 16.936 32.103 1.00 73.51 350 ALA A CA 1
ATOM 2508 C C . ALA A 1 319 ? 30.132 16.416 31.208 1.00 71.39 350 ALA A C 1
ATOM 2509 O O . ALA A 1 319 ? 29.886 15.670 30.251 1.00 69.44 350 ALA A O 1
ATOM 2511 N N . ILE A 1 320 ? 31.370 16.821 31.498 1.00 73.70 351 ILE A N 1
ATOM 2512 C CA . ILE A 1 320 ? 32.526 16.332 30.750 1.00 69.60 351 ILE A CA 1
ATOM 2513 C C . ILE A 1 320 ? 32.520 14.811 30.697 1.00 73.30 351 ILE A C 1
ATOM 2514 O O . ILE A 1 320 ? 32.857 14.201 29.670 1.00 68.99 351 ILE A O 1
ATOM 2519 N N . ASP A 1 321 ? 32.111 14.180 31.800 1.00 70.58 352 ASP A N 1
ATOM 2520 C CA . ASP A 1 321 ? 32.064 12.725 31.893 1.00 73.12 352 ASP A CA 1
ATOM 2521 C C . ASP A 1 321 ? 31.011 12.128 30.956 1.00 75.34 352 ASP A C 1
ATOM 2522 O O . ASP A 1 321 ? 31.283 11.167 30.226 1.00 72.30 352 ASP A O 1
ATOM 2527 N N . ALA A 1 322 ? 29.787 12.665 30.988 1.00 71.49 353 ALA A N 1
ATOM 2528 C CA . ALA A 1 322 ? 28.714 12.103 30.171 1.00 69.67 353 ALA A CA 1
ATOM 2529 C C . ALA A 1 322 ? 28.992 12.270 28.676 1.00 67.61 353 ALA A C 1
ATOM 2530 O O . ALA A 1 322 ? 28.640 11.393 27.877 1.00 68.12 353 ALA A O 1
ATOM 2532 N N . TYR A 1 323 ? 29.602 13.391 28.276 1.00 65.47 354 TYR A N 1
ATOM 2533 C CA . TYR A 1 323 ? 29.927 13.594 26.864 1.00 64.52 354 TYR A CA 1
ATOM 2534 C C . TYR A 1 323 ? 31.103 12.721 26.444 1.00 72.19 354 TYR A C 1
ATOM 2535 O O . TYR A 1 323 ? 31.124 12.182 25.332 1.00 69.71 354 TYR A O 1
ATOM 2544 N N . THR A 1 324 ? 32.102 12.586 27.317 1.00 75.70 355 THR A N 1
ATOM 2545 C CA . THR A 1 324 ? 33.200 11.668 27.039 1.00 70.05 355 THR A CA 1
ATOM 2546 C C . THR A 1 324 ? 32.682 10.248 26.867 1.00 72.49 355 THR A C 1
ATOM 2547 O O . THR A 1 324 ? 33.145 9.504 25.993 1.00 73.47 355 THR A O 1
ATOM 2551 N N . ASN A 1 325 ? 31.700 9.862 27.681 1.00 71.62 356 ASN A N 1
ATOM 2552 C CA . ASN A 1 325 ? 31.156 8.514 27.594 1.00 72.03 356 ASN A CA 1
ATOM 2553 C C . ASN A 1 325 ? 30.581 8.218 26.214 1.00 77.31 356 ASN A C 1
ATOM 2554 O O . ASN A 1 325 ? 30.661 7.071 25.746 1.00 74.37 356 ASN A O 1
ATOM 2559 N N . VAL A 1 326 ? 29.986 9.223 25.557 1.00 72.73 357 VAL A N 1
ATOM 2560 C CA . VAL A 1 326 ? 29.457 9.005 24.216 1.00 74.69 357 VAL A CA 1
ATOM 2561 C C . VAL A 1 326 ? 30.590 9.019 23.194 1.00 73.98 357 VAL A C 1
ATOM 2562 O O . VAL A 1 326 ? 30.589 8.239 22.236 1.00 74.85 357 VAL A O 1
ATOM 2566 N N . LYS A 1 327 ? 31.567 9.906 23.376 1.00 72.21 358 LYS A N 1
ATOM 2567 C CA . LYS A 1 327 ? 32.693 9.941 22.458 1.00 75.27 358 LYS A CA 1
ATOM 2568 C C . LYS A 1 327 ? 33.454 8.623 22.478 1.00 78.49 358 LYS A C 1
ATOM 2569 O O . LYS A 1 327 ? 33.965 8.186 21.440 1.00 82.11 358 LYS A O 1
ATOM 2575 N N . ASN A 1 328 ? 33.521 7.968 23.642 1.00 78.95 359 ASN A N 1
ATOM 2576 C CA . ASN A 1 328 ? 34.167 6.662 23.731 1.00 77.62 359 ASN A CA 1
ATOM 2577 C C . ASN A 1 328 ? 33.428 5.619 22.904 1.00 80.14 359 ASN A C 1
ATOM 2578 O O . ASN A 1 328 ? 34.054 4.812 22.207 1.00 86.36 359 ASN A O 1
ATOM 2583 N N . LYS A 1 329 ? 32.096 5.616 22.961 1.00 72.36 360 LYS A N 1
ATOM 2584 C CA . LYS A 1 329 ? 31.341 4.737 22.081 1.00 74.09 360 LYS A CA 1
ATOM 2585 C C . LYS A 1 329 ? 31.619 5.012 20.607 1.00 79.12 360 LYS A C 1
ATOM 2586 O O . LYS A 1 329 ? 31.373 4.139 19.767 1.00 80.18 360 LYS A O 1
ATOM 2592 N N . LEU A 1 330 ? 32.134 6.190 20.268 1.00 76.77 361 LEU A N 1
ATOM 2593 C CA . LEU A 1 330 ? 32.452 6.507 18.884 1.00 76.62 361 LEU A CA 1
ATOM 2594 C C . LEU A 1 330 ? 33.893 6.153 18.513 1.00 82.76 361 LEU A C 1
ATOM 2595 O O . LEU A 1 330 ? 34.322 6.447 17.392 1.00 83.46 361 LEU A O 1
ATOM 2600 N N . GLU A 1 331 ? 34.644 5.520 19.420 1.00 81.64 362 GLU A N 1
ATOM 2601 C CA . GLU A 1 331 ? 35.976 5.040 19.069 1.00 84.76 362 GLU A CA 1
ATOM 2602 C C . GLU A 1 331 ? 35.933 3.823 18.158 1.00 87.13 362 GLU A C 1
ATOM 2603 O O . GLU A 1 331 ? 36.993 3.341 17.745 1.00 86.97 362 GLU A O 1
ATOM 2609 N N . ASN A 1 332 ? 34.744 3.320 17.824 1.00 86.06 363 ASN A N 1
ATOM 2610 C CA . ASN A 1 332 ? 34.632 2.137 16.974 1.00 82.76 363 ASN A CA 1
ATOM 2611 C C . ASN A 1 332 ? 33.307 2.218 16.221 1.00 80.88 363 ASN A C 1
ATOM 2612 O O . ASN A 1 332 ? 32.270 1.802 16.747 1.00 81.79 363 ASN A O 1
ATOM 2617 N N . THR A 1 333 ? 33.359 2.727 14.986 1.00 81.63 364 THR A N 1
ATOM 2618 C CA . THR A 1 333 ? 32.145 2.905 14.193 1.00 80.85 364 THR A CA 1
ATOM 2619 C C . THR A 1 333 ? 31.437 1.579 13.924 1.00 81.84 364 THR A C 1
ATOM 2620 O O . THR A 1 333 ? 30.201 1.509 13.941 1.00 77.82 364 THR A O 1
ATOM 2624 N N . GLN A 1 334 ? 32.195 0.516 13.646 1.00 81.67 365 GLN A N 1
ATOM 2625 C CA . GLN A 1 334 ? 31.549 -0.726 13.233 1.00 81.09 365 GLN A CA 1
ATOM 2626 C C . GLN A 1 334 ? 30.789 -1.372 14.389 1.00 79.60 365 GLN A C 1
ATOM 2627 O O . GLN A 1 334 ? 29.748 -2.007 14.170 1.00 80.81 365 GLN A O 1
ATOM 2633 N N . ASP A 1 335 ? 31.271 -1.207 15.623 1.00 80.92 366 ASP A N 1
ATOM 2634 C CA . ASP A 1 335 ? 30.514 -1.693 16.775 1.00 80.30 366 ASP A CA 1
ATOM 2635 C C . ASP A 1 335 ? 29.113 -1.086 16.811 1.00 77.84 366 ASP A C 1
ATOM 2636 O O . ASP A 1 335 ? 28.124 -1.789 17.065 1.00 75.35 366 ASP A O 1
ATOM 2641 N N . ILE A 1 336 ? 29.006 0.218 16.547 1.00 76.34 367 ILE A N 1
ATOM 2642 C CA . ILE A 1 336 ? 27.704 0.879 16.571 1.00 75.55 367 ILE A CA 1
ATOM 2643 C C . ILE A 1 336 ? 26.825 0.375 15.435 1.00 73.81 367 ILE A C 1
ATOM 2644 O O . ILE A 1 336 ? 25.636 0.087 15.627 1.00 67.81 367 ILE A O 1
ATOM 2649 N N . ILE A 1 337 ? 27.390 0.297 14.225 1.00 75.41 368 ILE A N 1
ATOM 2650 C CA . ILE A 1 337 ? 26.653 -0.272 13.101 1.00 72.51 368 ILE A CA 1
ATOM 2651 C C . ILE A 1 337 ? 26.173 -1.671 13.451 1.00 74.99 368 ILE A C 1
ATOM 2652 O O . ILE A 1 337 ? 25.039 -2.061 13.131 1.00 74.23 368 ILE A O 1
ATOM 2657 N N . ALA A 1 338 ? 27.017 -2.435 14.147 1.00 73.64 369 ALA A N 1
ATOM 2658 C CA . ALA A 1 338 ? 26.654 -3.778 14.581 1.00 78.83 369 ALA A CA 1
ATOM 2659 C C . ALA A 1 338 ? 25.789 -3.799 15.841 1.00 78.40 369 ALA A C 1
ATOM 2660 O O . ALA A 1 338 ? 25.133 -4.813 16.104 1.00 75.74 369 ALA A O 1
ATOM 2662 N N . ASN A 1 339 ? 25.748 -2.713 16.616 1.00 78.18 370 ASN A N 1
ATOM 2663 C CA . ASN A 1 339 ? 25.100 -2.729 17.931 1.00 73.53 370 ASN A CA 1
ATOM 2664 C C . ASN A 1 339 ? 25.769 -3.779 18.820 1.00 76.83 370 ASN A C 1
ATOM 2665 O O . ASN A 1 339 ? 25.118 -4.646 19.409 1.00 75.93 370 ASN A O 1
ATOM 2670 N N . LYS A 1 340 ? 27.099 -3.702 18.888 1.00 75.27 371 LYS A N 1
ATOM 2671 C CA . LYS A 1 340 ? 27.912 -4.616 19.677 1.00 78.25 371 LYS A CA 1
ATOM 2672 C C . LYS A 1 340 ? 27.529 -4.538 21.150 1.00 80.52 371 LYS A C 1
ATOM 2673 O O . LYS A 1 340 ? 27.942 -3.610 21.851 1.00 82.68 371 LYS A O 1
ATOM 2679 N N . GLU A 1 341 ? 26.751 -5.511 21.616 1.00 81.84 372 GLU A N 1
ATOM 2680 C CA . GLU A 1 341 ? 26.249 -5.593 22.991 1.00 83.26 372 GLU A CA 1
ATOM 2681 C C . GLU A 1 341 ? 25.735 -4.241 23.490 1.00 82.01 372 GLU A C 1
ATOM 2682 O O . GLU A 1 341 ? 26.226 -3.662 24.463 1.00 79.19 372 GLU A O 1
ATOM 2688 N N . GLY A 1 342 ? 24.701 -3.754 22.802 1.00 77.13 373 GLY A N 1
ATOM 2689 C CA . GLY A 1 342 ? 24.040 -2.523 23.185 1.00 77.67 373 GLY A CA 1
ATOM 2690 C C . GLY A 1 342 ? 24.784 -1.246 22.861 1.00 75.20 373 GLY A C 1
ATOM 2691 O O . GLY A 1 342 ? 24.248 -0.163 23.122 1.00 77.36 373 GLY A O 1
ATOM 2692 N N . CYS A 1 343 ? 25.998 -1.338 22.310 1.00 77.68 374 CYS A N 1
ATOM 2693 C CA . CYS A 1 343 ? 26.760 -0.165 21.894 1.00 74.54 374 CYS A CA 1
ATOM 2694 C C . CYS A 1 343 ? 25.862 0.924 21.314 1.00 71.19 374 CYS A C 1
ATOM 2695 O O . CYS A 1 343 ? 25.955 2.095 21.693 1.00 70.26 374 CYS A O 1
ATOM 2698 N N . ARG A 1 344 ? 24.970 0.548 20.400 1.00 71.43 375 ARG A N 1
ATOM 2699 C CA . ARG A 1 344 ? 24.115 1.538 19.758 1.00 69.45 375 ARG A CA 1
ATOM 2700 C C . ARG A 1 344 ? 22.930 1.920 20.637 1.00 69.90 375 ARG A C 1
ATOM 2701 O O . ARG A 1 344 ? 22.538 3.090 20.670 1.00 64.27 375 ARG A O 1
ATOM 2709 N N . ASN A 1 345 ? 22.323 0.949 21.329 1.00 69.11 376 ASN A N 1
ATOM 2710 C CA . ASN A 1 345 ? 21.269 1.285 22.276 1.00 68.68 376 ASN A CA 1
ATOM 2711 C C . ASN A 1 345 ? 21.779 2.300 23.291 1.00 65.70 376 ASN A C 1
ATOM 2712 O O . ASN A 1 345 ? 21.096 3.281 23.610 1.00 66.46 376 ASN A O 1
ATOM 2717 N N . LYS A 1 346 ? 22.989 2.076 23.803 1.00 65.94 377 LYS A N 1
ATOM 2718 C CA . LYS A 1 346 ? 23.548 2.963 24.817 1.00 71.54 377 LYS A CA 1
ATOM 2719 C C . LYS A 1 346 ? 23.908 4.315 24.222 1.00 66.02 377 LYS A C 1
ATOM 2720 O O . LYS A 1 346 ? 23.696 5.353 24.853 1.00 62.70 377 LYS A O 1
ATOM 2726 N N . LEU A 1 347 ? 24.473 4.321 23.016 1.00 65.27 378 LEU A N 1
ATOM 2727 C CA . LEU A 1 347 ? 24.785 5.583 22.358 1.00 63.55 378 LEU A CA 1
ATOM 2728 C C . LEU A 1 347 ? 23.532 6.429 22.195 1.00 59.86 378 LEU A C 1
ATOM 2729 O O . LEU A 1 347 ? 23.527 7.622 22.508 1.00 58.18 378 LEU A O 1
ATOM 2734 N N . ILE A 1 348 ? 22.454 5.818 21.713 1.00 56.70 379 ILE A N 1
ATOM 2735 C CA . ILE A 1 348 ? 21.218 6.552 21.482 1.00 55.18 379 ILE A CA 1
ATOM 2736 C C . ILE A 1 348 ? 20.631 7.034 22.807 1.00 62.22 379 ILE A C 1
ATOM 2737 O O . ILE A 1 348 ? 20.288 8.212 22.964 1.00 61.34 379 ILE A O 1
ATOM 2742 N N . SER A 1 349 ? 20.517 6.128 23.785 1.00 58.16 380 SER A N 1
ATOM 2743 C CA . SER A 1 349 ? 19.992 6.492 25.100 1.00 60.78 380 SER A CA 1
ATOM 2744 C C . SER A 1 349 ? 20.748 7.672 25.719 1.00 57.21 380 SER A C 1
ATOM 2745 O O . SER A 1 349 ? 20.134 8.636 26.203 1.00 56.84 380 SER A O 1
ATOM 2748 N N . GLU A 1 350 ? 22.078 7.612 25.732 1.00 56.67 381 GLU A N 1
ATOM 2749 C CA . GLU A 1 350 ? 22.843 8.680 26.370 1.00 58.04 381 GLU A CA 1
ATOM 2750 C C . GLU A 1 350 ? 22.762 9.985 25.584 1.00 60.68 381 GLU A C 1
ATOM 2751 O O . GLU A 1 350 ? 22.733 11.069 26.180 1.00 57.44 381 GLU A O 1
ATOM 2757 N N . LEU A 1 351 ? 22.720 9.917 24.251 1.00 57.87 382 LEU A N 1
ATOM 2758 C CA . LEU A 1 351 ? 22.586 11.157 23.492 1.00 54.15 382 LEU A CA 1
ATOM 2759 C C . LEU A 1 351 ? 21.235 11.799 23.750 1.00 51.91 382 LEU A C 1
ATOM 2760 O O . LEU A 1 351 ? 21.151 13.017 23.920 1.00 54.60 382 LEU A O 1
ATOM 2765 N N . GLN A 1 352 ? 20.177 10.992 23.819 1.00 53.83 383 GLN A N 1
ATOM 2766 C CA . GLN A 1 352 ? 18.845 11.523 24.070 1.00 53.69 383 GLN A CA 1
ATOM 2767 C C . GLN A 1 352 ? 18.773 12.206 25.433 1.00 59.83 383 GLN A C 1
ATOM 2768 O O . GLN A 1 352 ? 18.100 13.233 25.584 1.00 53.83 383 GLN A O 1
ATOM 2774 N N . THR A 1 353 ? 19.457 11.642 26.437 1.00 56.11 384 THR A N 1
ATOM 2775 C CA . THR A 1 353 ? 19.511 12.257 27.762 1.00 60.07 384 THR A CA 1
ATOM 2776 C C . THR A 1 353 ? 20.219 13.603 27.715 1.00 58.01 384 THR A C 1
ATOM 2777 O O . THR A 1 353 ? 19.789 14.565 28.362 1.00 57.18 384 THR A O 1
ATOM 2781 N N . LEU A 1 354 ? 21.302 13.690 26.945 1.00 57.47 385 LEU A N 1
ATOM 2782 C CA . LEU A 1 354 ? 22.065 14.931 26.857 1.00 55.72 385 LEU A CA 1
ATOM 2783 C C . LEU A 1 354 ? 21.278 16.025 26.143 1.00 59.41 385 LEU A C 1
ATOM 2784 O O . LEU A 1 354 ? 21.274 17.184 26.583 1.00 57.90 385 LEU A O 1
ATOM 2789 N N . ILE A 1 355 ? 20.642 15.687 25.013 1.00 53.91 386 ILE A N 1
ATOM 2790 C CA . ILE A 1 355 ? 19.865 16.674 24.268 1.00 56.93 386 ILE A CA 1
ATOM 2791 C C . ILE A 1 355 ? 18.728 17.220 25.134 1.00 56.84 386 ILE A C 1
ATOM 2792 O O . ILE A 1 355 ? 18.369 18.400 25.036 1.00 56.52 386 ILE A O 1
ATOM 2797 N N . ALA A 1 356 ? 18.151 16.383 25.993 1.00 55.37 387 ALA A N 1
ATOM 2798 C CA . ALA A 1 356 ? 17.010 16.776 26.817 1.00 59.48 387 ALA A CA 1
ATOM 2799 C C . ALA A 1 356 ? 17.404 17.547 28.076 1.00 63.29 387 ALA A C 1
ATOM 2800 O O . ALA A 1 356 ? 16.519 17.935 28.845 1.00 65.56 387 ALA A O 1
ATOM 2802 N N . ASN A 1 357 ? 18.696 17.771 28.308 1.00 62.42 388 ASN A N 1
ATOM 2803 C CA . ASN A 1 357 ? 19.161 18.573 29.434 1.00 64.56 388 ASN A CA 1
ATOM 2804 C C . ASN A 1 357 ? 19.202 20.034 29.001 1.00 65.40 388 ASN A C 1
ATOM 2805 O O . ASN A 1 357 ? 20.030 20.421 28.169 1.00 67.46 388 ASN A O 1
ATOM 2810 N N . LYS A 1 358 ? 18.316 20.849 29.563 1.00 69.54 389 LYS A N 1
ATOM 2811 C CA . LYS A 1 358 ? 18.236 22.260 29.198 1.00 68.46 389 LYS A CA 1
ATOM 2812 C C . LYS A 1 358 ? 19.134 23.156 30.048 1.00 72.24 389 LYS A C 1
ATOM 2813 O O . LYS A 1 358 ? 19.232 24.357 29.766 1.00 72.05 389 LYS A O 1
ATOM 2819 N N . GLN A 1 359 ? 19.794 22.609 31.067 1.00 70.12 390 GLN A N 1
ATOM 2820 C CA . GLN A 1 359 ? 20.665 23.390 31.931 1.00 70.07 390 GLN A CA 1
ATOM 2821 C C . GLN A 1 359 ? 22.080 23.439 31.373 1.00 73.33 390 GLN A C 1
ATOM 2822 O O . GLN A 1 359 ? 22.605 22.436 30.876 1.00 69.46 390 GLN A O 1
ATOM 2828 N N . GLU A 1 360 ? 22.680 24.626 31.423 1.00 73.17 391 GLU A N 1
ATOM 2829 C CA . GLU A 1 360 ? 24.079 24.747 31.074 1.00 66.82 391 GLU A CA 1
ATOM 2830 C C . GLU A 1 360 ? 24.893 23.836 31.986 1.00 69.55 391 GLU A C 1
ATOM 2831 O O . GLU A 1 360 ? 24.497 23.571 33.122 1.00 68.29 391 GLU A O 1
ATOM 2837 N N . PRO A 1 361 ? 26.028 23.326 31.505 1.00 66.54 392 PRO A N 1
ATOM 2838 C CA . PRO A 1 361 ? 26.629 23.609 30.208 1.00 67.93 392 PRO A CA 1
ATOM 2839 C C . PRO A 1 361 ? 25.910 22.887 29.070 1.00 65.91 392 PRO A C 1
ATOM 2840 O O . PRO A 1 361 ? 26.133 23.209 27.906 1.00 70.56 392 PRO A O 1
ATOM 2844 N N . TYR A 1 362 ? 25.057 21.903 29.362 1.00 64.62 393 TYR A N 1
ATOM 2845 C CA . TYR A 1 362 ? 24.468 21.107 28.287 1.00 64.61 393 TYR A CA 1
ATOM 2846 C C . TYR A 1 362 ? 23.743 21.987 27.278 1.00 67.13 393 TYR A C 1
ATOM 2847 O O . TYR A 1 362 ? 23.895 21.809 26.058 1.00 62.42 393 TYR A O 1
ATOM 2856 N N . LEU A 1 363 ? 22.973 22.960 27.772 1.00 68.18 394 LEU A N 1
ATOM 2857 C CA . LEU A 1 363 ? 22.160 23.809 26.905 1.00 67.47 394 LEU A CA 1
ATOM 2858 C C . LEU A 1 363 ? 22.984 24.429 25.782 1.00 69.40 394 LEU A C 1
ATOM 2859 O O . LEU A 1 363 ? 22.598 24.375 24.609 1.00 72.26 394 LEU A O 1
ATOM 2864 N N . SER A 1 364 ? 24.129 25.022 26.119 1.00 67.58 395 SER A N 1
ATOM 2865 C CA . SER A 1 364 ? 24.934 25.685 25.102 1.00 69.70 395 SER A CA 1
ATOM 2866 C C . SER A 1 364 ? 25.775 24.690 24.317 1.00 68.64 395 SER A C 1
ATOM 2867 O O . SER A 1 364 ? 25.980 24.869 23.112 1.00 66.84 395 SER A O 1
ATOM 2870 N N . ALA A 1 365 ? 26.264 23.640 24.979 1.00 68.53 396 ALA A N 1
ATOM 2871 C CA . ALA A 1 365 ? 27.003 22.606 24.267 1.00 66.81 396 ALA A CA 1
ATOM 2872 C C . ALA A 1 365 ? 26.153 21.984 23.162 1.00 63.89 396 ALA A C 1
ATOM 2873 O O . ALA A 1 365 ? 26.638 21.758 22.049 1.00 65.77 396 ALA A O 1
ATOM 2875 N N . ASN A 1 366 ? 24.877 21.713 23.443 1.00 61.77 397 ASN A N 1
ATOM 2876 C CA . ASN A 1 366 ? 24.075 20.965 22.483 1.00 64.27 397 ASN A CA 1
ATOM 2877 C C . ASN A 1 366 ? 23.787 21.746 21.207 1.00 63.79 397 ASN A C 1
ATOM 2878 O O . ASN A 1 366 ? 23.268 21.162 20.251 1.00 64.25 397 ASN A O 1
ATOM 2883 N N . GLU A 1 367 ? 24.144 23.031 21.157 1.00 61.80 398 GLU A N 1
ATOM 2884 C CA . GLU A 1 367 ? 24.107 23.764 19.896 1.00 67.94 398 GLU A CA 1
ATOM 2885 C C . GLU A 1 367 ? 24.907 23.059 18.811 1.00 66.96 398 GLU A C 1
ATOM 2886 O O . GLU A 1 367 ? 24.581 23.174 17.625 1.00 62.33 398 GLU A O 1
ATOM 2892 N N . LYS A 1 368 ? 25.966 22.345 19.190 1.00 66.21 399 LYS A N 1
ATOM 2893 C CA . LYS A 1 368 ? 26.830 21.698 18.216 1.00 68.25 399 LYS A CA 1
ATOM 2894 C C . LYS A 1 368 ? 26.250 20.405 17.658 1.00 65.32 399 LYS A C 1
ATOM 2895 O O . LYS A 1 368 ? 26.806 19.870 16.693 1.00 63.20 399 LYS A O 1
ATOM 2901 N N . LEU A 1 369 ? 25.158 19.908 18.226 1.00 60.89 400 LEU A N 1
ATOM 2902 C CA . LEU A 1 369 ? 24.633 18.581 17.954 1.00 62.12 400 LEU A CA 1
ATOM 2903 C C . LEU A 1 369 ? 23.264 18.683 17.302 1.00 60.51 400 LEU A C 1
ATOM 2904 O O . LEU A 1 369 ? 22.503 19.609 17.580 1.00 55.74 400 LEU A O 1
ATOM 2909 N N . GLY A 1 370 ? 22.943 17.715 16.446 1.00 62.81 401 GLY A N 1
ATOM 2910 C CA . GLY A 1 370 ? 21.555 17.521 16.067 1.00 56.90 401 GLY A CA 1
ATOM 2911 C C . GLY A 1 370 ? 20.699 17.118 17.259 1.00 59.33 401 GLY A C 1
ATOM 2912 O O . GLY A 1 370 ? 21.187 16.606 18.278 1.00 55.78 401 GLY A O 1
ATOM 2913 N N . GLY A 1 371 ? 19.391 17.351 17.136 1.00 53.79 402 GLY A N 1
ATOM 2914 C CA . GLY A 1 371 ? 18.481 17.060 18.226 1.00 50.97 402 GLY A CA 1
ATOM 2915 C C . GLY A 1 371 ? 17.871 15.680 18.252 1.00 52.43 402 GLY A C 1
ATOM 2916 O O . GLY A 1 371 ? 17.215 15.324 19.240 1.00 53.02 402 GLY A O 1
ATOM 2917 N N . PHE A 1 372 ? 18.056 14.862 17.221 1.00 50.74 403 PHE A N 1
ATOM 2918 C CA . PHE A 1 372 ? 17.286 13.629 17.149 1.00 50.68 403 PHE A CA 1
ATOM 2919 C C . PHE A 1 372 ? 18.173 12.470 16.756 1.00 52.46 403 PHE A C 1
ATOM 2920 O O . PHE A 1 372 ? 19.016 12.596 15.862 1.00 52.78 403 PHE A O 1
ATOM 2928 N N . TYR A 1 373 ? 17.958 11.324 17.405 1.00 51.09 404 TYR A N 1
ATOM 2929 C CA . TYR A 1 373 ? 18.836 10.188 17.148 1.00 52.15 404 TYR A CA 1
ATOM 2930 C C . TYR A 1 373 ? 18.050 8.900 16.969 1.00 54.76 404 TYR A C 1
ATOM 2931 O O . TYR A 1 373 ? 18.469 8.031 16.204 1.00 53.34 404 TYR A O 1
ATOM 2940 N N . SER A 1 374 ? 16.930 8.758 17.679 1.00 50.88 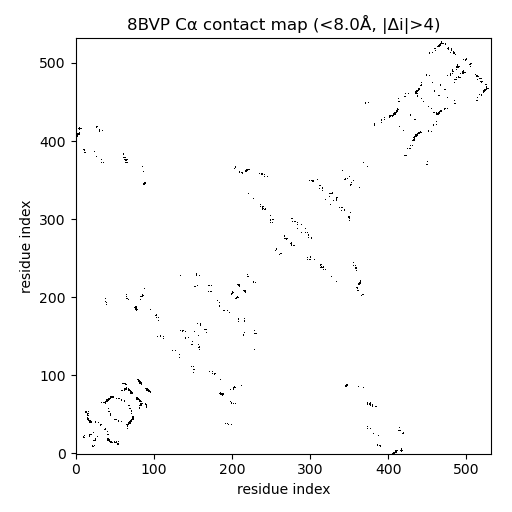405 SER A N 1
ATOM 2941 C CA . SER A 1 374 ? 16.008 7.664 17.434 1.00 52.75 405 SER A CA 1
ATOM 2942 C C . SER A 1 374 ? 14.680 8.021 18.071 1.00 55.93 405 SER A C 1
ATOM 2943 O O . SER A 1 374 ? 14.627 8.822 19.012 1.00 52.31 405 SER A O 1
ATOM 2946 N N . LYS A 1 375 ? 13.610 7.448 17.522 1.00 52.28 406 LYS A N 1
ATOM 2947 C CA . LYS A 1 375 ? 12.283 7.734 18.022 1.00 55.34 406 LYS A CA 1
ATOM 2948 C C . LYS A 1 375 ? 12.073 7.041 19.364 1.00 53.37 406 LYS A C 1
ATOM 2949 O O . LYS A 1 375 ? 12.743 6.063 19.707 1.00 49.33 406 LYS A O 1
ATOM 2955 N N . ARG A 1 376 ? 11.136 7.576 20.130 1.00 57.96 407 ARG A N 1
ATOM 2956 C CA . ARG A 1 376 ? 10.837 7.008 21.433 1.00 57.29 407 ARG A CA 1
ATOM 2957 C C . ARG A 1 376 ? 9.411 7.363 21.786 1.00 59.10 407 ARG A C 1
ATOM 2958 O O . ARG A 1 376 ? 8.882 8.391 21.341 1.00 57.82 407 ARG A O 1
ATOM 2966 N N . LYS A 1 377 ? 8.790 6.484 22.575 1.00 62.15 408 LYS A N 1
ATOM 2967 C CA . LYS A 1 377 ? 7.437 6.704 23.055 1.00 62.92 408 LYS A CA 1
ATOM 2968 C C . LYS A 1 377 ? 7.482 7.574 24.303 1.00 55.93 408 LYS A C 1
ATOM 2969 O O . LYS A 1 377 ? 8.331 7.380 25.177 1.00 56.89 408 LYS A O 1
ATOM 2975 N N . LEU A 1 378 ? 6.607 8.566 24.364 1.00 54.03 409 LEU A N 1
ATOM 2976 C CA . LEU A 1 378 ? 6.451 9.354 25.583 1.00 54.49 409 LEU A CA 1
ATOM 2977 C C . LEU A 1 378 ? 5.530 8.598 26.537 1.00 53.65 409 LEU A C 1
ATOM 2978 O O . LEU A 1 378 ? 4.347 8.412 26.241 1.00 55.81 409 LEU A O 1
ATOM 2983 N N . SER A 1 379 ? 6.061 8.156 27.675 1.00 57.61 410 SER A N 1
ATOM 2984 C CA . SER A 1 379 ? 5.233 7.480 28.674 1.00 58.37 410 SER A CA 1
ATOM 2985 C C . SER A 1 379 ? 4.190 8.428 29.241 1.00 54.67 410 SER A C 1
ATOM 2986 O O . SER A 1 379 ? 4.359 9.654 29.235 1.00 52.62 410 SER A O 1
ATOM 2989 N N . ALA A 1 380 ? 3.092 7.839 29.750 1.00 57.63 411 ALA A N 1
ATOM 2990 C CA . ALA A 1 380 ? 2.124 8.622 30.518 1.00 52.37 411 ALA A CA 1
ATOM 2991 C C . ALA A 1 380 ? 2.815 9.366 31.647 1.00 53.33 411 ALA A C 1
ATOM 2992 O O . ALA A 1 380 ? 2.518 10.536 31.917 1.00 47.99 411 ALA A O 1
ATOM 2994 N N . SER A 1 381 ? 3.760 8.701 32.308 1.00 53.99 412 SER A N 1
ATOM 2995 C CA . SER A 1 381 ? 4.446 9.309 33.445 1.00 51.43 412 SER A CA 1
ATOM 2996 C C . SER A 1 381 ? 5.190 10.569 33.016 1.00 51.36 412 SER A C 1
ATOM 2997 O O . SER A 1 381 ? 5.001 11.647 33.600 1.00 51.17 412 SER A O 1
ATOM 3000 N N . GLU A 1 382 ? 6.022 10.460 31.975 1.00 50.77 413 GLU A N 1
ATOM 3001 C CA . GLU A 1 382 ? 6.808 11.613 31.537 1.00 51.77 413 GLU A CA 1
ATOM 3002 C C . GLU A 1 382 ? 5.915 12.713 30.967 1.00 48.96 413 GLU A C 1
ATOM 3003 O O . GLU A 1 382 ? 6.093 13.896 31.281 1.00 49.03 413 GLU A O 1
ATOM 3009 N N . GLY A 1 383 ? 4.941 12.351 30.137 1.00 50.71 414 GLY A N 1
ATOM 3010 C CA . GLY A 1 383 ? 3.994 13.348 29.663 1.00 46.19 414 GLY A CA 1
ATOM 3011 C C . GLY A 1 383 ? 3.292 14.069 30.797 1.00 49.42 414 GLY A C 1
ATOM 3012 O O . GLY A 1 383 ? 3.095 15.293 30.755 1.00 44.67 414 GLY A O 1
ATOM 3013 N N . PHE A 1 384 ? 2.883 13.325 31.826 1.00 49.90 415 PHE A N 1
ATOM 3014 C CA . PHE A 1 384 ? 2.251 13.990 32.955 1.00 48.12 415 PHE A CA 1
ATOM 3015 C C . PHE A 1 384 ? 3.232 14.910 33.648 1.00 47.58 415 PHE A C 1
ATOM 3016 O O . PHE A 1 384 ? 2.908 16.064 33.960 1.00 46.98 415 PHE A O 1
ATOM 3024 N N . HIS A 1 385 ? 4.435 14.410 33.921 1.00 44.97 416 HIS A N 1
ATOM 3025 C CA . HIS A 1 385 ? 5.359 15.207 34.715 1.00 51.17 416 HIS A CA 1
ATOM 3026 C C . HIS A 1 385 ? 5.753 16.497 33.992 1.00 47.90 416 HIS A C 1
ATOM 3027 O O . HIS A 1 385 ? 5.905 17.545 34.625 1.00 51.24 416 HIS A O 1
ATOM 3034 N N . LEU A 1 386 ? 5.878 16.458 32.666 1.00 48.57 417 LEU A N 1
ATOM 3035 C CA . LEU A 1 386 ? 6.221 17.686 31.951 1.00 51.13 417 LEU A CA 1
ATOM 3036 C C . LEU A 1 386 ? 5.082 18.712 32.020 1.00 48.28 417 LEU A C 1
ATOM 3037 O O . LEU A 1 386 ? 5.330 19.906 32.223 1.00 48.72 417 LEU A O 1
ATOM 3042 N N . ALA A 1 387 ? 3.827 18.272 31.911 1.00 49.16 418 ALA A N 1
ATOM 3043 C CA . ALA A 1 387 ? 2.707 19.201 32.111 1.00 48.18 418 ALA A CA 1
ATOM 3044 C C . ALA A 1 387 ? 2.603 19.658 33.565 1.00 52.48 418 ALA A C 1
ATOM 3045 O O . ALA A 1 387 ? 2.284 20.822 33.843 1.00 51.86 418 ALA A O 1
ATOM 3047 N N . TYR A 1 388 ? 2.852 18.756 34.510 1.00 48.51 419 TYR A N 1
ATOM 3048 C CA . TYR A 1 388 ? 2.845 19.148 35.916 1.00 52.58 419 TYR A CA 1
ATOM 3049 C C . TYR A 1 388 ? 3.901 20.221 36.172 1.00 54.42 419 TYR A C 1
ATOM 3050 O O . TYR A 1 388 ? 3.607 21.273 36.754 1.00 53.13 419 TYR A O 1
ATOM 3059 N N . GLN A 1 389 ? 5.126 20.000 35.687 1.00 49.39 420 GLN A N 1
ATOM 3060 C CA . GLN A 1 389 ? 6.178 20.994 35.891 1.00 57.97 420 GLN A CA 1
ATOM 3061 C C . GLN A 1 389 ? 5.810 22.324 35.240 1.00 54.30 420 GLN A C 1
ATOM 3062 O O . GLN A 1 389 ? 6.090 23.395 35.789 1.00 53.30 420 GLN A O 1
ATOM 3068 N N . ALA A 1 390 ? 5.168 22.277 34.080 1.00 51.55 421 ALA A N 1
ATOM 3069 C CA . ALA A 1 390 ? 4.716 23.514 33.451 1.00 53.97 421 ALA A CA 1
ATOM 3070 C C . ALA A 1 390 ? 3.736 24.265 34.347 1.00 56.75 421 ALA A C 1
ATOM 3071 O O . ALA A 1 390 ? 3.802 25.494 34.453 1.00 60.58 421 ALA A O 1
ATOM 3073 N N . ASN A 1 391 ? 2.840 23.547 35.031 1.00 57.76 422 ASN A N 1
ATOM 3074 C CA . ASN A 1 391 ? 1.903 24.222 35.923 1.00 53.16 422 ASN A CA 1
ATOM 3075 C C . ASN A 1 391 ? 2.627 24.809 37.132 1.00 59.55 422 ASN A C 1
ATOM 3076 O O . ASN A 1 391 ? 2.293 25.911 37.584 1.00 60.92 422 ASN A O 1
ATOM 3081 N N . ARG A 1 392 ? 3.649 24.103 37.644 1.00 57.56 423 ARG A N 1
ATOM 3082 C CA . ARG A 1 392 ? 4.477 24.649 38.716 1.00 59.13 423 ARG A CA 1
ATOM 3083 C C . ARG A 1 392 ? 5.196 25.924 38.283 1.00 57.62 423 ARG A C 1
ATOM 3084 O O . ARG A 1 392 ? 5.509 26.771 39.126 1.00 59.31 423 ARG A O 1
ATOM 3092 N N . ARG A 1 393 ? 5.472 26.075 36.990 1.00 56.28 424 ARG A N 1
ATOM 3093 C CA . ARG A 1 393 ? 6.132 27.263 36.453 1.00 61.13 424 ARG A CA 1
ATOM 3094 C C . ARG A 1 393 ? 5.166 28.392 36.128 1.00 60.83 424 ARG A C 1
ATOM 3095 O O . ARG A 1 393 ? 5.621 29.488 35.792 1.00 65.61 424 ARG A O 1
ATOM 3103 N N . ASP A 1 394 ? 3.861 28.150 36.189 1.00 61.09 425 ASP A N 1
ATOM 3104 C CA . ASP A 1 394 ? 2.910 29.090 35.618 1.00 60.05 425 ASP A CA 1
ATOM 3105 C C . ASP A 1 394 ? 3.079 30.463 36.261 1.00 65.44 425 ASP A C 1
ATOM 3106 O O . ASP A 1 394 ? 3.032 30.575 37.493 1.00 64.75 425 ASP A O 1
ATOM 3111 N N . PRO A 1 395 ? 3.291 31.521 35.476 1.00 67.66 426 PRO A N 1
ATOM 3112 C CA . PRO A 1 395 ? 3.550 32.838 36.078 1.00 68.88 426 PRO A CA 1
ATOM 3113 C C . PRO A 1 395 ? 2.314 33.500 36.650 1.00 69.58 426 PRO A C 1
ATOM 3114 O O . PRO A 1 395 ? 2.450 34.423 37.463 1.00 75.50 426 PRO A O 1
ATOM 3118 N N . ILE A 1 396 ? 1.109 33.066 36.275 1.00 67.79 427 ILE A N 1
ATOM 3119 C CA . ILE A 1 396 ? -0.076 33.647 36.901 1.00 72.48 427 ILE A CA 1
ATOM 3120 C C . ILE A 1 396 ? -0.510 32.892 38.155 1.00 73.83 427 ILE A C 1
ATOM 3121 O O . ILE A 1 396 ? -1.311 33.426 38.943 1.00 76.45 427 ILE A O 1
ATOM 3126 N N . LYS A 1 397 ? 0.007 31.687 38.392 1.00 69.64 428 LYS A N 1
ATOM 3127 C CA . LYS A 1 397 ? -0.340 30.979 39.622 1.00 69.97 428 LYS A CA 1
ATOM 3128 C C . LYS A 1 397 ? -0.118 31.818 40.876 1.00 71.48 428 LYS A C 1
ATOM 3129 O O . LYS A 1 397 ? -0.937 31.715 41.806 1.00 69.88 428 LYS A O 1
ATOM 3135 N N . PRO A 1 398 ? 0.926 32.647 40.978 1.00 70.05 429 PRO A N 1
ATOM 3136 C CA . PRO A 1 398 ? 1.091 33.446 42.205 1.00 69.57 429 PRO A CA 1
ATOM 3137 C C . PRO A 1 398 ? -0.086 34.365 42.495 1.00 73.49 429 PRO A C 1
ATOM 3138 O O . PRO A 1 398 ? -0.509 34.474 43.656 1.00 73.28 429 PRO A O 1
ATOM 3142 N N . GLU A 1 399 ? -0.630 35.039 41.479 1.00 74.00 430 GLU A N 1
ATOM 3143 C CA . GLU A 1 399 ? -1.769 35.916 41.729 1.00 76.75 430 GLU A CA 1
ATOM 3144 C C . GLU A 1 399 ? -2.956 35.121 42.259 1.00 75.40 430 GLU A C 1
ATOM 3145 O O . GLU A 1 399 ? -3.608 35.527 43.229 1.00 77.44 430 GLU A O 1
ATOM 3151 N N . VAL A 1 400 ? -3.222 33.961 41.660 1.00 74.94 431 VAL A N 1
ATOM 3152 C CA . VAL A 1 400 ? -4.309 33.101 42.120 1.00 72.02 431 VAL A CA 1
ATOM 3153 C C . VAL A 1 400 ? -4.157 32.796 43.603 1.00 73.56 431 VAL A C 1
ATOM 3154 O O . VAL A 1 400 ? -5.102 32.940 44.383 1.00 75.83 431 VAL A O 1
ATOM 3158 N N . ILE A 1 401 ? -2.964 32.365 44.021 1.00 71.45 432 ILE A N 1
ATOM 3159 C CA . ILE A 1 401 ? -2.794 32.031 45.431 1.00 71.07 432 ILE A CA 1
ATOM 3160 C C . ILE A 1 401 ? -2.926 33.278 46.300 1.00 74.69 432 ILE A C 1
ATOM 3161 O O . ILE A 1 401 ? -3.411 33.204 47.438 1.00 72.87 432 ILE A O 1
ATOM 3166 N N . GLU A 1 402 ? -2.515 34.441 45.788 1.00 76.18 433 GLU A N 1
ATOM 3167 C CA . GLU A 1 402 ? -2.636 35.670 46.565 1.00 78.08 433 GLU A CA 1
ATOM 3168 C C . GLU A 1 402 ? -4.096 35.990 46.860 1.00 77.62 433 GLU A C 1
ATOM 3169 O O . GLU A 1 402 ? -4.447 36.330 47.996 1.00 79.86 433 GLU A O 1
ATOM 3175 N N . ASN A 1 403 ? -4.963 35.881 45.846 1.00 77.43 434 ASN A N 1
ATOM 3176 C CA . ASN A 1 403 ? -6.390 36.130 46.044 1.00 75.54 434 ASN A CA 1
ATOM 3177 C C . ASN A 1 403 ? -6.936 35.286 47.189 1.00 78.92 434 ASN A C 1
ATOM 3178 O O . ASN A 1 403 ? -7.621 35.794 48.084 1.00 82.13 434 ASN A O 1
ATOM 3183 N N . ILE A 1 404 ? -6.641 33.985 47.176 1.00 76.68 435 ILE A N 1
ATOM 3184 C CA . ILE A 1 404 ? -7.114 33.119 48.251 1.00 74.72 435 ILE A CA 1
ATOM 3185 C C . ILE A 1 404 ? -6.605 33.610 49.595 1.00 79.16 435 ILE A C 1
ATOM 3186 O O . ILE A 1 404 ? -7.353 33.651 50.580 1.00 84.50 435 ILE A O 1
ATOM 3191 N N . ILE A 1 405 ? -5.325 33.984 49.667 1.00 78.36 436 ILE A N 1
ATOM 3192 C CA . ILE A 1 405 ? -4.762 34.412 50.945 1.00 77.54 436 ILE A CA 1
ATOM 3193 C C . ILE A 1 405 ? -5.435 35.694 51.422 1.00 81.53 436 ILE A C 1
ATOM 3194 O O . ILE A 1 405 ? -5.701 35.864 52.618 1.00 78.88 436 ILE A O 1
ATOM 3199 N N . THR A 1 406 ? -5.709 36.616 50.497 1.00 82.67 437 THR A N 1
ATOM 3200 C CA . THR A 1 406 ? -6.412 37.847 50.840 1.00 84.07 437 THR A CA 1
ATOM 3201 C C . THR A 1 406 ? -7.764 37.548 51.479 1.00 84.22 437 THR A C 1
ATOM 3202 O O . THR A 1 406 ? -8.115 38.119 52.518 1.00 84.83 437 THR A O 1
ATOM 3206 N N . LYS A 1 407 ? -8.531 36.640 50.876 1.00 87.94 438 LYS A N 1
ATOM 3207 C CA . LYS A 1 407 ? -9.881 36.332 51.340 1.00 87.10 438 LYS A CA 1
ATOM 3208 C C . LYS A 1 407 ? -9.837 35.535 52.637 1.00 88.13 438 LYS A C 1
ATOM 3209 O O . LYS A 1 407 ? -10.879 35.139 53.172 1.00 93.55 438 LYS A O 1
ATOM 3215 N N . MET A 1 408 ? -8.633 35.298 53.151 1.00 83.56 439 MET A N 1
ATOM 3216 C CA . MET A 1 408 ? -8.464 34.643 54.435 1.00 83.17 439 MET A CA 1
ATOM 3217 C C . MET A 1 408 ? -8.025 35.594 55.537 1.00 82.08 439 MET A C 1
ATOM 3218 O O . MET A 1 408 ? -8.096 35.225 56.716 1.00 81.66 439 MET A O 1
ATOM 3223 N N . LYS A 1 409 ? -7.569 36.793 55.198 1.00 82.85 440 LYS A N 1
ATOM 3224 C CA . LYS A 1 409 ? -7.048 37.676 56.228 1.00 87.80 440 LYS A CA 1
ATOM 3225 C C . LYS A 1 409 ? -8.195 38.208 57.087 1.00 89.17 440 LYS A C 1
ATOM 3226 O O . LYS A 1 409 ? -9.314 38.396 56.599 1.00 93.08 440 LYS A O 1
ATOM 3232 N N . PRO A 1 410 ? -7.949 38.442 58.381 1.00 92.37 441 PRO A N 1
ATOM 3233 C CA . PRO A 1 410 ? -6.668 38.315 59.108 1.00 92.23 441 PRO A CA 1
ATOM 3234 C C . PRO A 1 410 ? -6.194 36.877 59.300 1.00 88.09 441 PRO A C 1
ATOM 3235 O O . PRO A 1 410 ? -6.994 35.955 59.412 1.00 91.06 441 PRO A O 1
ATOM 3239 N N . ILE A 1 411 ? -4.887 36.658 59.358 1.00 86.10 442 ILE A N 1
ATOM 3240 C CA . ILE A 1 411 ? -4.326 35.337 59.606 1.00 85.73 442 ILE A CA 1
ATOM 3241 C C . ILE A 1 411 ? -3.812 35.339 61.040 1.00 88.31 442 ILE A C 1
ATOM 3242 O O . ILE A 1 411 ? -2.749 35.895 61.336 1.00 88.75 442 ILE A O 1
ATOM 3247 N N . ASP A 1 412 ? -4.581 34.744 61.946 1.00 93.19 443 ASP A N 1
ATOM 3248 C CA . ASP A 1 412 ? -4.085 34.492 63.286 1.00 92.10 443 ASP A CA 1
ATOM 3249 C C . ASP A 1 412 ? -2.808 33.663 63.215 1.00 93.31 443 ASP A C 1
ATOM 3250 O O . ASP A 1 412 ? -2.461 33.097 62.173 1.00 91.87 443 ASP A O 1
ATOM 3255 N N . GLU A 1 413 ? -2.108 33.573 64.347 1.00 96.57 444 GLU A N 1
ATOM 3256 C CA . GLU A 1 413 ? -1.007 32.619 64.451 1.00 97.12 444 GLU A CA 1
ATOM 3257 C C . GLU A 1 413 ? -1.497 31.183 64.540 1.00 96.27 444 GLU A C 1
ATOM 3258 O O . GLU A 1 413 ? -0.704 30.283 64.853 1.00 91.93 444 GLU A O 1
ATOM 3264 N N . ASP A 1 414 ? -2.786 30.953 64.297 1.00 97.65 445 ASP A N 1
ATOM 3265 C CA . ASP A 1 414 ? -3.333 29.603 64.210 1.00 91.00 445 ASP A CA 1
ATOM 3266 C C . ASP A 1 414 ? -4.444 29.589 63.174 1.00 88.59 445 ASP A C 1
ATOM 3267 O O . ASP A 1 414 ? -5.563 29.138 63.427 1.00 87.17 445 ASP A O 1
ATOM 3272 N N . THR A 1 415 ? -4.141 30.129 62.003 1.00 81.13 446 THR A N 1
ATOM 3273 C CA . THR A 1 415 ? -4.942 29.897 60.819 1.00 78.71 446 THR A CA 1
ATOM 3274 C C . THR A 1 415 ? -4.472 28.590 60.194 1.00 76.20 446 THR A C 1
ATOM 3275 O O . THR A 1 415 ? -3.264 28.357 60.046 1.00 69.87 446 THR A O 1
ATOM 3279 N N . HIS A 1 416 ? -5.425 27.724 59.874 1.00 74.30 447 HIS A N 1
ATOM 3280 C CA . HIS A 1 416 ? -5.137 26.423 59.301 1.00 65.96 447 HIS A CA 1
ATOM 3281 C C . HIS A 1 416 ? -5.832 26.302 57.964 1.00 69.27 447 HIS A C 1
ATOM 3282 O O . HIS A 1 416 ? -6.851 26.953 57.717 1.00 68.57 447 HIS A O 1
ATOM 3289 N N . LEU A 1 417 ? -5.252 25.484 57.089 1.00 57.70 448 LEU A N 1
ATOM 3290 C CA . LEU A 1 417 ? -5.843 25.227 55.793 1.00 58.84 448 LEU A CA 1
ATOM 3291 C C . LEU A 1 417 ? -5.793 23.732 55.532 1.00 62.69 448 LEU A C 1
ATOM 3292 O O . LEU A 1 417 ? -4.717 23.123 55.576 1.00 60.11 448 LEU A O 1
ATOM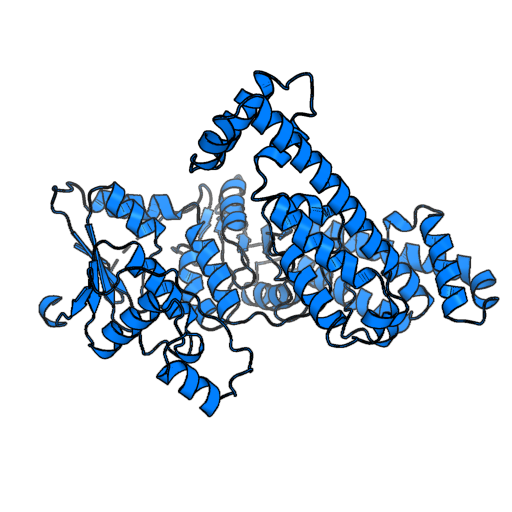 3297 N N . ASP A 1 418 ? -6.959 23.152 55.278 1.00 61.06 449 ASP A N 1
ATOM 3298 C CA . ASP A 1 418 ? -7.132 21.736 54.992 1.00 57.80 449 ASP A CA 1
ATOM 3299 C C . ASP A 1 418 ? -7.407 21.622 53.502 1.00 59.31 449 ASP A C 1
ATOM 3300 O O . ASP A 1 418 ? -8.355 22.230 52.994 1.00 59.97 449 ASP A O 1
ATOM 3305 N N . ILE A 1 419 ? -6.564 20.875 52.799 1.00 53.77 450 ILE A N 1
ATOM 3306 C CA . ILE A 1 419 ? -6.633 20.744 51.353 1.00 53.57 450 ILE A CA 1
ATOM 3307 C C . ILE A 1 419 ? -6.888 19.272 51.051 1.00 53.67 450 ILE A C 1
ATOM 3308 O O . ILE A 1 419 ? -6.127 18.397 51.491 1.00 49.91 450 ILE A O 1
ATOM 3313 N N . HIS A 1 420 ? -7.986 19.000 50.358 1.00 53.48 451 HIS A N 1
ATOM 3314 C CA . HIS A 1 420 ? -8.390 17.640 50.040 1.00 53.40 451 HIS A CA 1
ATOM 3315 C C . HIS A 1 420 ? -7.817 17.243 48.685 1.00 54.73 451 HIS A C 1
ATOM 3316 O O . HIS A 1 420 ? -7.935 17.987 47.705 1.00 53.12 451 HIS A O 1
ATOM 3323 N N . ILE A 1 421 ? -7.220 16.061 48.633 1.00 55.67 452 ILE A N 1
ATOM 3324 C CA . ILE A 1 421 ? -6.443 15.614 47.484 1.00 54.29 452 ILE A CA 1
ATOM 3325 C C . ILE A 1 421 ? -6.997 14.273 46.997 1.00 53.92 452 ILE A C 1
ATOM 3326 O O . ILE A 1 421 ? -7.119 13.320 47.775 1.00 50.36 452 ILE A O 1
ATOM 3331 N N . ARG A 1 422 ? -7.325 14.211 45.704 1.00 50.96 453 ARG A N 1
ATOM 3332 C CA . ARG A 1 422 ? -7.725 12.971 45.029 1.00 56.31 453 ARG A CA 1
ATOM 3333 C C . ARG A 1 422 ? -7.372 13.113 43.554 1.00 62.39 453 ARG A C 1
ATOM 3334 O O . ARG A 1 422 ? -8.242 13.328 42.706 1.00 64.74 453 ARG A O 1
ATOM 3342 N N . PRO A 1 423 ? -6.084 13.014 43.213 1.00 60.90 454 PRO A N 1
ATOM 3343 C CA . PRO A 1 423 ? -5.655 13.383 41.864 1.00 60.59 454 PRO A CA 1
ATOM 3344 C C . PRO A 1 423 ? -6.178 12.394 40.835 1.00 60.91 454 PRO A C 1
ATOM 3345 O O . PRO A 1 423 ? -6.294 11.190 41.116 1.00 61.34 454 PRO A O 1
ATOM 3349 N N . PRO A 1 424 ? -6.487 12.857 39.620 1.00 65.11 455 PRO A N 1
ATOM 3350 C CA . PRO A 1 424 ? -6.389 14.237 39.150 1.00 68.55 455 PRO A CA 1
ATOM 3351 C C . PRO A 1 424 ? -7.747 14.907 39.067 1.00 68.87 455 PRO A C 1
ATOM 3352 O O . PRO A 1 424 ? -7.906 15.820 38.253 1.00 68.32 455 PRO A O 1
ATOM 3356 N N . ASP A 1 425 ? -8.739 14.504 39.872 1.00 72.06 456 ASP A N 1
ATOM 3357 C CA . ASP A 1 425 ? -10.131 14.854 39.604 1.00 71.57 456 ASP A CA 1
ATOM 3358 C C . ASP A 1 425 ? -10.702 15.889 40.576 1.00 72.88 456 ASP A C 1
ATOM 3359 O O . ASP A 1 425 ? -11.918 15.952 40.770 1.00 72.47 456 ASP A O 1
ATOM 3364 N N . CYS A 1 426 ? -9.859 16.737 41.157 1.00 70.55 457 CYS A N 1
ATOM 3365 C CA . CYS A 1 426 ? -10.339 17.815 42.012 1.00 70.56 457 CYS A CA 1
ATOM 3366 C C . CYS A 1 426 ? -10.471 19.127 41.238 1.00 72.28 457 CYS A C 1
ATOM 3367 O O . CYS A 1 426 ? -9.892 19.308 40.160 1.00 69.21 457 CYS A O 1
ATOM 3370 N N . GLY A 1 427 ? -11.243 20.052 41.816 1.00 68.68 458 GLY A N 1
ATOM 3371 C CA . GLY A 1 427 ? -11.541 21.296 41.120 1.00 74.56 458 GLY A CA 1
ATOM 3372 C C . GLY A 1 427 ? -10.319 22.177 40.932 1.00 75.82 458 GLY A C 1
ATOM 3373 O O . GLY A 1 427 ? -10.126 22.772 39.867 1.00 74.01 458 GLY A O 1
ATOM 3374 N N . VAL A 1 428 ? -9.479 22.272 41.956 1.00 71.73 459 VAL A N 1
ATOM 3375 C CA . VAL A 1 428 ? -8.233 23.022 41.895 1.00 72.08 459 VAL A CA 1
ATOM 3376 C C . VAL A 1 428 ? -7.069 22.032 41.889 1.00 71.02 459 VAL A C 1
ATOM 3377 O O . VAL A 1 428 ? -7.133 20.978 42.535 1.00 67.22 459 VAL A O 1
ATOM 3381 N N . PHE A 1 429 ? -5.993 22.365 41.151 1.00 66.14 460 PHE A N 1
ATOM 3382 C CA . PHE A 1 429 ? -4.770 21.551 41.145 1.00 60.15 460 PHE A CA 1
ATOM 3383 C C . PHE A 1 429 ? -3.683 22.213 41.993 1.00 62.71 460 PHE A C 1
ATOM 3384 O O . PHE A 1 429 ? -3.095 23.216 41.583 1.00 57.70 460 PHE A O 1
ATOM 3392 N N . ILE A 1 430 ? -3.409 21.644 43.171 1.00 60.84 461 ILE A N 1
ATOM 3393 C CA . ILE A 1 430 ? -2.472 22.228 44.131 1.00 57.70 461 ILE A CA 1
ATOM 3394 C C . ILE A 1 430 ? -1.059 21.728 43.838 1.00 58.21 461 ILE A C 1
ATOM 3395 O O . ILE A 1 430 ? -0.864 20.557 43.485 1.00 56.87 461 ILE A O 1
ATOM 3400 N N . THR A 1 431 ? -0.065 22.636 43.952 1.00 54.38 462 THR A N 1
ATOM 3401 C CA . THR A 1 431 ? 1.350 22.317 43.767 1.00 54.72 462 THR A CA 1
ATOM 3402 C C . THR A 1 431 ? 2.102 22.535 45.066 1.00 50.00 462 THR A C 1
ATOM 3403 O O . THR A 1 431 ? 1.572 23.147 46.006 1.00 53.62 462 THR A O 1
ATOM 3407 N N . PRO A 1 432 ? 3.351 22.077 45.155 1.00 53.82 463 PRO A N 1
ATOM 3408 C CA . PRO A 1 432 ? 4.142 22.370 46.370 1.00 51.07 463 PRO A CA 1
ATOM 3409 C C . PRO A 1 432 ? 4.433 23.852 46.549 1.00 49.69 463 PRO A C 1
ATOM 3410 O O . PRO A 1 432 ? 4.515 24.333 47.692 1.00 50.25 463 PRO A O 1
ATOM 3414 N N . GLU A 1 433 ? 4.641 24.574 45.443 1.00 51.74 464 GLU A N 1
ATOM 3415 C CA . GLU A 1 433 ? 4.783 26.027 45.500 1.00 53.28 464 GLU A CA 1
ATOM 3416 C C . GLU A 1 433 ? 3.553 26.673 46.143 1.00 54.00 464 GLU A C 1
ATOM 3417 O O . GLU A 1 433 ? 3.674 27.554 47.007 1.00 52.67 464 GLU A O 1
ATOM 3423 N N . ASP A 1 434 ? 2.355 26.258 45.719 1.00 51.92 465 ASP A N 1
ATOM 3424 C CA . ASP A 1 434 ? 1.126 26.720 46.367 1.00 51.87 465 ASP A CA 1
ATOM 3425 C C . ASP A 1 434 ? 1.218 26.579 47.875 1.00 52.88 465 ASP A C 1
ATOM 3426 O O . ASP A 1 434 ? 1.036 27.547 48.624 1.00 54.67 465 ASP A O 1
ATOM 3431 N N . ILE A 1 435 ? 1.480 25.354 48.335 1.00 52.83 466 ILE A N 1
ATOM 3432 C CA . ILE A 1 435 ? 1.557 25.077 49.761 1.00 49.60 466 ILE A CA 1
ATOM 3433 C C . ILE A 1 435 ? 2.561 26.012 50.420 1.00 53.52 466 ILE A C 1
ATOM 3434 O O . ILE A 1 435 ? 2.278 26.640 51.449 1.00 54.77 466 ILE A O 1
ATOM 3439 N N . LYS A 1 436 ? 3.749 26.129 49.822 1.00 53.01 467 LYS A N 1
ATOM 3440 C CA . LYS A 1 436 ? 4.777 26.977 50.414 1.00 51.87 467 LYS A CA 1
ATOM 3441 C C . LYS A 1 436 ? 4.300 28.421 50.516 1.00 48.03 467 LYS A C 1
ATOM 3442 O O . LYS A 1 436 ? 4.603 29.111 51.493 1.00 52.61 467 LYS A O 1
ATOM 3448 N N . LYS A 1 437 ? 3.566 28.904 49.514 1.00 52.72 468 LYS A N 1
ATOM 3449 C CA . LYS A 1 437 ? 3.103 30.285 49.594 1.00 57.36 468 LYS A CA 1
ATOM 3450 C C . LYS A 1 437 ? 2.183 30.475 50.787 1.00 59.29 468 LYS A C 1
ATOM 3451 O O . LYS A 1 437 ? 2.309 31.457 51.531 1.00 57.99 468 LYS A O 1
ATOM 3457 N N . PHE A 1 438 ? 1.255 29.537 50.992 1.00 57.44 469 PHE A N 1
ATOM 3458 C CA . PHE A 1 438 ? 0.415 29.581 52.179 1.00 56.04 469 PHE A CA 1
ATOM 3459 C C . PHE A 1 438 ? 1.271 29.601 53.430 1.00 56.40 469 PHE A C 1
ATOM 3460 O O . PHE A 1 438 ? 1.034 30.392 54.350 1.00 56.65 469 PHE A O 1
ATOM 3468 N N . GLN A 1 439 ? 2.276 28.734 53.490 1.00 52.35 470 GLN A N 1
ATOM 3469 C CA . GLN A 1 439 ? 3.066 28.676 54.706 1.00 52.23 470 GLN A CA 1
ATOM 3470 C C . GLN A 1 439 ? 3.805 29.994 54.938 1.00 56.20 470 GLN A C 1
ATOM 3471 O O . GLN A 1 439 ? 3.953 30.438 56.088 1.00 58.38 470 GLN A O 1
ATOM 3477 N N . GLU A 1 440 ? 4.258 30.644 53.856 1.00 56.51 471 GLU A N 1
ATOM 3478 C CA . GLU A 1 440 ? 4.901 31.956 53.961 1.00 56.74 471 GLU A CA 1
ATOM 3479 C C . GLU A 1 440 ? 3.937 33.032 54.441 1.00 60.60 471 GLU A C 1
ATOM 3480 O O . GLU A 1 440 ? 4.383 34.055 54.976 1.00 57.08 471 GLU A O 1
ATOM 3486 N N . ALA A 1 441 ? 2.635 32.838 54.241 1.00 57.35 472 ALA A N 1
ATOM 3487 C CA . ALA A 1 441 ? 1.633 33.802 54.663 1.00 61.18 472 ALA A CA 1
ATOM 3488 C C . ALA A 1 441 ? 1.174 33.570 56.089 1.00 61.62 472 ALA A C 1
ATOM 3489 O O . ALA A 1 441 ? 0.212 34.210 56.523 1.00 67.53 472 ALA A O 1
ATOM 3491 N N . GLY A 1 442 ? 1.841 32.680 56.827 1.00 58.95 473 GLY A N 1
ATOM 3492 C CA . GLY A 1 442 ? 1.470 32.366 58.188 1.00 59.00 473 GLY A CA 1
ATOM 3493 C C . GLY A 1 442 ? 0.514 31.199 58.351 1.00 62.28 473 GLY A C 1
ATOM 3494 O O . GLY A 1 442 ? 0.109 30.907 59.481 1.00 64.13 473 GLY A O 1
ATOM 3495 N N . ILE A 1 443 ? 0.165 30.505 57.271 1.00 57.92 474 ILE A N 1
ATOM 3496 C CA . ILE A 1 443 ? -0.855 29.462 57.292 1.00 56.64 474 ILE A CA 1
ATOM 3497 C C . ILE A 1 443 ? -0.198 28.088 57.349 1.00 57.49 474 ILE A C 1
ATOM 3498 O O . ILE A 1 443 ? 0.651 27.768 56.509 1.00 60.52 474 ILE A O 1
ATOM 3503 N N . LYS A 1 444 ? -0.605 27.267 58.318 1.00 52.16 475 LYS A N 1
ATOM 3504 C CA . LYS A 1 444 ? -0.264 25.846 58.319 1.00 58.32 475 LYS A CA 1
ATOM 3505 C C . LYS A 1 444 ? -1.172 25.084 57.351 1.00 62.16 475 LYS A C 1
ATOM 3506 O O . LYS A 1 444 ? -2.375 25.341 57.287 1.00 62.24 475 LYS A O 1
ATOM 3512 N N . VAL A 1 445 ? -0.598 24.144 56.593 1.00 56.85 476 VAL A N 1
ATOM 3513 C CA . VAL A 1 445 ? -1.336 23.421 55.557 1.00 53.42 476 VAL A CA 1
ATOM 3514 C C . VAL A 1 445 ? -1.360 21.926 55.878 1.00 54.82 476 VAL A C 1
ATOM 3515 O O . VAL A 1 445 ? -0.308 21.290 56.017 1.00 53.19 476 VAL A O 1
ATOM 3519 N N . ASN A 1 446 ? -2.562 21.372 55.993 1.00 58.42 477 ASN A N 1
ATOM 3520 C CA . ASN A 1 446 ? -2.788 19.937 56.126 1.00 52.50 477 ASN A CA 1
ATOM 3521 C C . ASN A 1 446 ? -3.299 19.403 54.800 1.00 50.62 477 ASN A C 1
ATOM 3522 O O . ASN A 1 446 ? -4.125 20.043 54.140 1.00 52.87 477 ASN A O 1
ATOM 3527 N N . ILE A 1 447 ? -2.767 18.257 54.382 1.00 50.00 478 ILE A N 1
ATOM 3528 C CA . ILE A 1 447 ? -3.248 17.563 53.196 1.00 50.73 478 ILE A CA 1
ATOM 3529 C C . ILE A 1 447 ? -4.098 16.396 53.653 1.00 47.83 478 ILE A C 1
ATOM 3530 O O . ILE A 1 447 ? -3.626 15.540 54.414 1.00 47.18 478 ILE A O 1
ATOM 3535 N N . THR A 1 448 ? -5.336 16.333 53.171 1.00 52.23 479 THR A N 1
ATOM 3536 C CA . THR A 1 448 ? -6.192 15.182 53.419 1.00 51.05 479 THR A CA 1
ATOM 3537 C C . THR A 1 448 ? -6.218 14.319 52.170 1.00 46.05 479 THR A C 1
ATOM 3538 O O . THR A 1 448 ? -6.637 14.785 51.108 1.00 47.66 479 THR A O 1
ATOM 3542 N N . ILE A 1 449 ? -5.762 13.072 52.292 1.00 49.74 480 ILE A N 1
ATOM 3543 C CA . ILE A 1 449 ? -5.589 12.191 51.137 1.00 47.43 480 ILE A CA 1
ATOM 3544 C C . ILE A 1 449 ? -6.806 11.286 51.010 1.00 48.28 480 ILE A C 1
ATOM 3545 O O . ILE A 1 449 ? -7.059 10.438 51.878 1.00 48.84 480 ILE A O 1
ATOM 3550 N N . HIS A 1 450 ? -7.522 11.423 49.897 1.00 50.96 481 HIS A N 1
ATOM 3551 C CA . HIS A 1 450 ? -8.684 10.591 49.612 1.00 56.30 481 HIS A CA 1
ATOM 3552 C C . HIS A 1 450 ? -8.320 9.262 48.972 1.00 56.18 481 HIS A C 1
ATOM 3553 O O . HIS A 1 450 ? -9.032 8.274 49.176 1.00 51.47 481 HIS A O 1
ATOM 3560 N N . GLU A 1 451 ? -7.249 9.222 48.184 1.00 50.89 482 GLU A N 1
ATOM 3561 C CA . GLU A 1 451 ? -6.856 8.017 47.465 1.00 53.43 482 GLU A CA 1
ATOM 3562 C C . GLU A 1 451 ? -5.342 8.012 47.347 1.00 53.06 482 GLU A C 1
ATOM 3563 O O . GLU A 1 451 ? -4.746 9.050 47.068 1.00 48.54 482 GLU A O 1
ATOM 3569 N N . TYR A 1 452 ? -4.729 6.845 47.529 1.00 52.03 483 TYR A N 1
ATOM 3570 C CA . TYR A 1 452 ? -3.318 6.710 47.205 1.00 53.08 483 TYR A CA 1
ATOM 3571 C C . TYR A 1 452 ? -3.060 5.355 46.553 1.00 52.35 483 TYR A C 1
ATOM 3572 O O . TYR A 1 452 ? -2.615 5.281 45.403 1.00 49.70 483 TYR A O 1
ATOM 3581 N N . LYS A 1 453 ? -3.356 4.277 47.280 1.00 55.96 484 LYS A N 1
ATOM 3582 C CA . LYS A 1 453 ? -3.145 2.934 46.747 1.00 56.39 484 LYS A CA 1
ATOM 3583 C C . LYS A 1 453 ? -3.872 2.724 45.425 1.00 55.44 484 LYS A C 1
ATOM 3584 O O . LYS A 1 453 ? -3.383 1.992 44.556 1.00 54.76 484 LYS A O 1
ATOM 3590 N N . GLN A 1 454 ? -5.026 3.364 45.244 1.00 49.63 485 GLN A N 1
ATOM 3591 C CA . GLN A 1 454 ? -5.798 3.180 44.022 1.00 57.46 485 GLN A CA 1
ATOM 3592 C C . GLN A 1 454 ? -5.108 3.745 42.780 1.00 60.42 485 GLN A C 1
ATOM 3593 O O . GLN A 1 454 ? -5.563 3.483 41.660 1.00 56.69 485 GLN A O 1
ATOM 3599 N N . ASN A 1 455 ? -4.039 4.524 42.941 1.00 56.79 486 ASN A N 1
ATOM 3600 C CA . ASN A 1 455 ? -3.296 5.046 41.802 1.00 52.99 486 ASN A CA 1
ATOM 3601 C C . ASN A 1 455 ? -2.090 4.177 41.463 1.00 54.09 486 ASN A C 1
ATOM 3602 O O . ASN A 1 455 ? -1.176 4.630 40.759 1.00 51.32 486 ASN A O 1
ATOM 3607 N N . TYR A 1 456 ? -2.103 2.914 41.911 1.00 53.35 487 TYR A N 1
ATOM 3608 C CA . TYR A 1 456 ? -0.985 2.015 41.658 1.00 53.19 487 TYR A CA 1
ATOM 3609 C C . TYR A 1 456 ? -0.775 1.752 40.175 1.00 51.24 487 TYR A C 1
ATOM 3610 O O . TYR A 1 456 ? 0.322 1.328 39.803 1.00 51.63 487 TYR A O 1
ATOM 3619 N N . THR A 1 457 ? -1.793 1.972 39.320 1.00 53.84 488 THR A N 1
ATOM 3620 C CA . THR A 1 457 ? -1.619 1.827 37.869 1.00 57.72 488 THR A CA 1
ATOM 3621 C C . THR A 1 457 ? -1.155 3.107 37.187 1.00 54.45 488 THR A C 1
ATOM 3622 O O . THR A 1 457 ? -0.928 3.095 35.969 1.00 59.67 488 THR A O 1
ATOM 3626 N N . ARG A 1 458 ? -1.049 4.210 37.928 1.00 53.17 489 ARG A N 1
ATOM 3627 C CA . ARG A 1 458 ? -0.631 5.503 37.400 1.00 54.46 489 ARG A CA 1
ATOM 3628 C C . ARG A 1 458 ? 0.258 6.170 38.455 1.00 48.84 489 ARG A C 1
ATOM 3629 O O . ARG A 1 458 ? -0.071 7.207 39.025 1.00 49.66 489 ARG A O 1
ATOM 3637 N N . ARG A 1 459 ? 1.413 5.564 38.728 1.00 51.33 490 ARG A N 1
ATOM 3638 C CA . ARG A 1 459 ? 2.162 5.953 39.912 1.00 47.13 490 ARG A CA 1
ATOM 3639 C C . ARG A 1 459 ? 2.761 7.352 39.817 1.00 50.11 490 ARG A C 1
ATOM 3640 O O . ARG A 1 459 ? 3.290 7.841 40.825 1.00 47.11 490 ARG A O 1
ATOM 3648 N N . TYR A 1 460 ? 2.658 8.020 38.661 1.00 47.81 491 TYR A N 1
ATOM 3649 C CA . TYR A 1 460 ? 3.054 9.428 38.595 1.00 53.22 491 TYR A CA 1
ATOM 3650 C C . TYR A 1 460 ? 2.103 10.295 39.423 1.00 50.79 491 TYR A C 1
ATOM 3651 O O . TYR A 1 460 ? 2.500 11.349 39.944 1.00 50.75 491 TYR A O 1
ATOM 3660 N N . LEU A 1 461 ? 0.858 9.855 39.591 1.00 48.55 492 LEU A N 1
ATOM 3661 C CA . LEU A 1 461 ? -0.031 10.545 40.513 1.00 49.30 492 LEU A CA 1
ATOM 3662 C C . LEU A 1 461 ? 0.355 10.284 41.958 1.00 45.83 492 LEU A C 1
ATOM 3663 O O . LEU A 1 461 ? 0.087 11.125 42.824 1.00 48.32 492 LEU A O 1
ATOM 3668 N N . GLN A 1 462 ? 0.947 9.124 42.248 1.00 44.07 493 GLN A N 1
ATOM 3669 C CA . GLN A 1 462 ? 1.486 8.892 43.592 1.00 47.04 493 GLN A CA 1
ATOM 3670 C C . GLN A 1 462 ? 2.689 9.793 43.861 1.00 45.95 493 GLN A C 1
ATOM 3671 O O . GLN A 1 462 ? 2.792 10.377 44.943 1.00 45.05 493 GLN A O 1
ATOM 3677 N N . GLN A 1 463 ? 3.598 9.938 42.885 1.00 47.08 494 GLN A N 1
ATOM 3678 C CA . GLN A 1 463 ? 4.716 10.868 43.053 1.00 48.86 494 GLN A CA 1
ATOM 3679 C C . GLN A 1 463 ? 4.207 12.284 43.272 1.00 46.25 494 GLN A C 1
ATOM 3680 O O . GLN A 1 463 ? 4.713 13.016 44.131 1.00 45.94 494 GLN A O 1
ATOM 3686 N N . TYR A 1 464 ? 3.242 12.711 42.448 1.00 47.22 495 TYR A N 1
ATOM 3687 C CA . TYR A 1 464 ? 2.617 14.009 42.663 1.00 44.55 495 TYR A CA 1
ATOM 3688 C C . TYR A 1 464 ? 2.104 14.132 44.104 1.00 48.39 495 TYR A C 1
ATOM 3689 O O . TYR A 1 464 ? 2.308 15.158 44.768 1.00 47.89 495 TYR A O 1
ATOM 3698 N N . THR A 1 465 ? 1.497 13.068 44.629 1.00 43.65 496 THR A N 1
ATOM 3699 C CA . THR A 1 465 ? 0.968 13.134 45.994 1.00 47.54 496 THR A CA 1
ATOM 3700 C C . THR A 1 465 ? 2.090 13.256 47.007 1.00 47.73 496 THR A C 1
ATOM 3701 O O . THR A 1 465 ? 1.976 14.018 47.979 1.00 44.50 496 THR A O 1
ATOM 3705 N N . HIS A 1 466 ? 3.196 12.534 46.800 1.00 43.35 497 HIS A N 1
ATOM 3706 C CA . HIS A 1 466 ? 4.327 12.730 47.702 1.00 44.59 497 HIS A CA 1
ATOM 3707 C C . HIS A 1 466 ? 4.861 14.154 47.634 1.00 42.87 497 HIS A C 1
ATOM 3708 O O . HIS A 1 466 ? 5.297 14.701 48.647 1.00 46.39 497 HIS A O 1
ATOM 3715 N N . ASP A 1 467 ? 4.846 14.769 46.455 1.00 45.70 498 ASP A N 1
ATOM 3716 C CA . ASP A 1 467 ? 5.311 16.150 46.372 1.00 45.84 498 ASP A CA 1
ATOM 3717 C C . ASP A 1 467 ? 4.540 17.047 47.326 1.00 44.84 498 ASP A C 1
ATOM 3718 O O . ASP A 1 467 ? 5.118 17.938 47.960 1.00 45.27 498 ASP A O 1
ATOM 3723 N N . LEU A 1 468 ? 3.219 16.854 47.404 1.00 46.23 499 LEU A N 1
ATOM 3724 C CA . LEU A 1 468 ? 2.402 17.661 48.291 1.00 50.49 499 LEU A CA 1
ATOM 3725 C C . LEU A 1 468 ? 2.565 17.238 49.731 1.00 45.81 499 LEU A C 1
ATOM 3726 O O . LEU A 1 468 ? 2.610 18.086 50.623 1.00 47.23 499 LEU A O 1
ATOM 373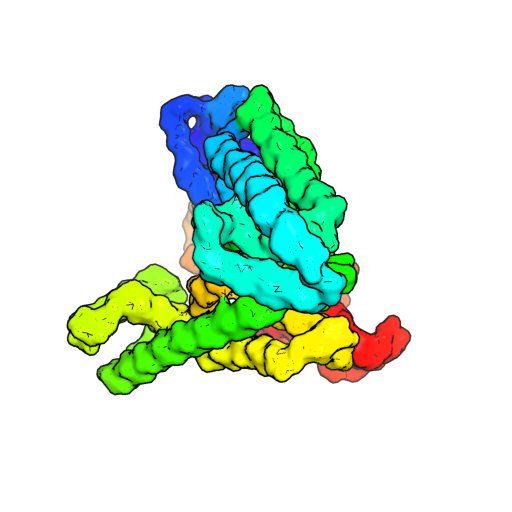1 N N . MET A 1 469 ? 2.608 15.928 49.992 1.00 43.94 500 MET A N 1
ATOM 3732 C CA . MET A 1 469 ? 2.741 15.508 51.381 1.00 45.08 500 MET A CA 1
ATOM 3733 C C . MET A 1 469 ? 4.090 15.917 51.955 1.00 46.42 500 MET A C 1
ATOM 3734 O O . MET A 1 469 ? 4.191 16.176 53.161 1.00 46.50 500 MET A O 1
ATOM 3739 N N . ARG A 1 470 ? 5.124 16.012 51.109 1.00 45.81 501 ARG A N 1
ATOM 3740 C CA . ARG A 1 470 ? 6.441 16.423 51.595 1.00 48.98 501 ARG A CA 1
ATOM 3741 C C . ARG A 1 470 ? 6.447 17.903 51.974 1.00 45.08 501 ARG A C 1
ATOM 3742 O O . ARG A 1 470 ? 7.018 18.287 52.997 1.00 44.72 501 ARG A O 1
ATOM 3750 N N . GLN A 1 471 ? 5.799 18.745 51.170 1.00 44.50 502 GLN A N 1
ATOM 3751 C CA . GLN A 1 471 ? 5.806 20.176 51.434 1.00 45.51 502 GLN A CA 1
ATOM 3752 C C . GLN A 1 471 ? 4.822 20.582 52.527 1.00 51.13 502 GLN A C 1
ATOM 3753 O O . GLN A 1 471 ? 5.027 21.623 53.162 1.00 46.36 502 GLN A O 1
ATOM 3759 N N . ALA A 1 472 ? 3.786 19.777 52.769 1.00 45.40 503 ALA A N 1
ATOM 3760 C CA . ALA A 1 472 ? 2.732 20.122 53.721 1.00 52.29 503 ALA A CA 1
ATOM 3761 C C . ALA A 1 472 ? 3.236 20.095 55.155 1.00 48.09 503 ALA A C 1
ATOM 3762 O O . ALA A 1 472 ? 4.213 19.416 55.487 1.00 46.40 503 ALA A O 1
ATOM 3764 N N . ASN A 1 473 ? 2.507 20.818 56.022 1.00 47.38 504 ASN A N 1
ATOM 3765 C CA . ASN A 1 473 ? 2.737 20.734 57.463 1.00 53.03 504 ASN A CA 1
ATOM 3766 C C . ASN A 1 473 ? 2.297 19.396 58.032 1.00 48.66 504 ASN A C 1
ATOM 3767 O O . ASN A 1 473 ? 2.941 18.870 58.943 1.00 50.41 504 ASN A O 1
ATOM 3772 N N . SER A 1 474 ? 1.189 18.848 57.542 1.00 50.88 505 SER A N 1
ATOM 3773 C CA . SER A 1 474 ? 0.682 17.588 58.073 1.00 51.44 505 SER A CA 1
ATOM 3774 C C . SER A 1 474 ? -0.211 16.931 57.031 1.00 45.00 505 SER A C 1
ATOM 3775 O O . SER A 1 474 ? -0.694 17.573 56.092 1.00 45.28 505 SER A O 1
ATOM 3778 N N . VAL A 1 475 ? -0.416 15.631 57.214 1.00 46.47 506 VAL A N 1
ATOM 3779 C CA . VAL A 1 475 ? -1.108 14.779 56.253 1.00 44.24 506 VAL A CA 1
ATOM 3780 C C . VAL A 1 475 ? -2.074 13.870 57.009 1.00 48.31 506 VAL A C 1
ATOM 3781 O O . VAL A 1 475 ? -1.713 13.285 58.033 1.00 46.75 506 VAL A O 1
ATOM 3785 N N . GLN A 1 476 ? -3.294 13.747 56.504 1.00 47.29 507 GLN A N 1
ATOM 3786 C CA . GLN A 1 476 ? -4.270 12.815 57.047 1.00 49.97 507 GLN A CA 1
ATOM 3787 C C . GLN A 1 476 ? -4.723 11.870 55.945 1.00 47.17 507 GLN A C 1
ATOM 3788 O O . GLN A 1 476 ? -4.862 12.273 54.790 1.00 50.55 507 GLN A O 1
ATOM 3794 N N . PHE A 1 477 ? -4.934 10.609 56.311 1.00 50.37 508 PHE A N 1
ATOM 3795 C CA . PHE A 1 477 ? -5.487 9.596 55.426 1.00 44.81 508 PHE A CA 1
ATOM 3796 C C . PHE A 1 477 ? -6.791 9.077 56.016 1.00 50.71 508 PHE A C 1
ATOM 3797 O O . PHE A 1 477 ? -6.969 9.057 57.239 1.00 51.79 508 PHE A O 1
ATOM 3805 N N . PHE A 1 478 ? -7.691 8.640 55.144 1.00 53.06 509 PHE A N 1
ATOM 3806 C CA . PHE A 1 478 ? -8.913 7.976 55.589 1.00 58.63 509 PHE A CA 1
ATOM 3807 C C . PHE A 1 478 ? -8.742 6.467 55.710 1.00 60.71 509 PHE A C 1
ATOM 3808 O O . PHE A 1 478 ? -9.545 5.812 56.376 1.00 59.06 509 PHE A O 1
ATOM 3816 N N . ASN A 1 479 ? -7.677 5.921 55.136 1.00 57.91 510 ASN A N 1
ATOM 3817 C CA . ASN A 1 479 ? -7.546 4.494 54.918 1.00 54.24 510 ASN A CA 1
ATOM 3818 C C . ASN A 1 479 ? -6.139 4.049 55.310 1.00 58.80 510 ASN A C 1
ATOM 3819 O O . ASN A 1 479 ? -5.144 4.659 54.901 1.00 55.69 510 ASN A O 1
ATOM 3824 N N . ALA A 1 480 ? -6.047 2.994 56.116 1.00 58.12 511 ALA A N 1
ATOM 3825 C CA . ALA A 1 480 ? -4.740 2.622 56.640 1.00 58.64 511 ALA A CA 1
ATOM 3826 C C . ALA A 1 480 ? -3.841 2.057 55.555 1.00 55.27 511 ALA A C 1
ATOM 3827 O O . ALA A 1 480 ? -2.613 2.143 55.662 1.00 53.37 511 ALA A O 1
ATOM 3829 N N . GLU A 1 481 ? -4.418 1.462 54.521 1.00 56.08 512 GLU A N 1
ATOM 3830 C CA . GLU A 1 481 ? -3.565 0.888 53.498 1.00 59.58 512 GLU A CA 1
ATOM 3831 C C . GLU A 1 481 ? -2.948 1.988 52.639 1.00 57.08 512 GLU A C 1
ATOM 3832 O O . GLU A 1 481 ? -1.785 1.883 52.233 1.00 54.89 512 GLU A O 1
ATOM 3838 N N . ASP A 1 482 ? -3.711 3.054 52.369 1.00 57.57 513 ASP A N 1
ATOM 3839 C CA . ASP A 1 482 ? -3.141 4.240 51.742 1.00 57.11 513 ASP A CA 1
ATOM 3840 C C . ASP A 1 482 ? -1.951 4.736 52.542 1.00 55.85 513 ASP A C 1
ATOM 3841 O O . ASP A 1 482 ? -0.864 4.961 51.994 1.00 49.40 513 ASP A O 1
ATOM 3846 N N . ARG A 1 483 ? -2.139 4.900 53.851 1.00 50.30 514 ARG A N 1
ATOM 3847 C CA . ARG A 1 483 ? -1.108 5.520 54.668 1.00 49.94 514 ARG A CA 1
ATOM 3848 C C . ARG A 1 483 ? 0.146 4.658 54.727 1.00 50.89 514 ARG A C 1
ATOM 3849 O O . ARG A 1 483 ? 1.261 5.165 54.576 1.00 46.63 514 ARG A O 1
ATOM 3857 N N . GLU A 1 484 ? -0.007 3.349 54.951 1.00 51.40 515 GLU A N 1
ATOM 3858 C CA . GLU A 1 484 ? 1.184 2.516 55.105 1.00 52.30 515 GLU A CA 1
ATOM 3859 C C . GLU A 1 484 ? 1.942 2.346 53.786 1.00 49.34 515 GLU A C 1
ATOM 3860 O O . GLU A 1 484 ? 3.174 2.238 53.799 1.00 49.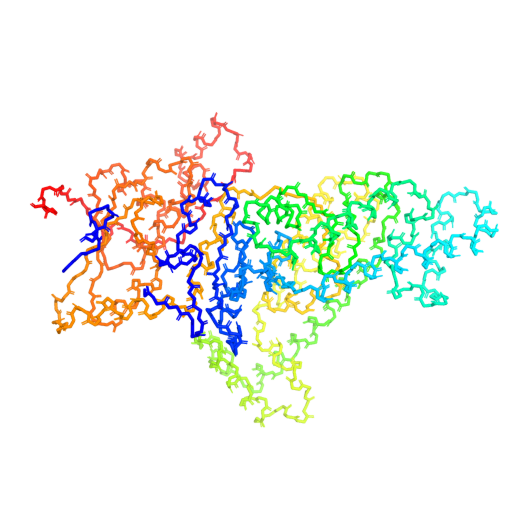88 515 GLU A O 1
ATOM 3866 N N . ASN A 1 485 ? 1.241 2.301 52.650 1.00 49.67 516 ASN A N 1
ATOM 3867 C CA . ASN A 1 485 ? 1.933 2.183 51.360 1.00 48.44 516 ASN A CA 1
ATOM 3868 C C . ASN A 1 485 ? 2.681 3.457 51.022 1.00 49.76 516 ASN A C 1
ATOM 3869 O O . ASN A 1 485 ? 3.830 3.408 50.549 1.00 51.43 516 ASN A O 1
ATOM 3874 N N . ALA A 1 486 ? 2.021 4.607 51.209 1.00 49.15 517 ALA A N 1
ATOM 3875 C CA . ALA A 1 486 ? 2.696 5.890 51.074 1.00 46.78 517 ALA A CA 1
ATOM 3876 C C . ALA A 1 486 ? 3.908 5.970 51.999 1.00 47.13 517 ALA A C 1
ATOM 3877 O O . ALA A 1 486 ? 4.991 6.399 51.589 1.00 45.32 517 ALA A O 1
ATOM 3879 N N . ILE A 1 487 ? 3.749 5.560 53.255 1.00 45.82 518 ILE A N 1
ATOM 3880 C CA . ILE A 1 487 ? 4.879 5.628 54.176 1.00 49.15 518 ILE A CA 1
ATOM 3881 C C . ILE A 1 487 ? 6.028 4.766 53.660 1.00 48.73 518 ILE A C 1
ATOM 3882 O O . ILE A 1 487 ? 7.194 5.181 53.673 1.00 46.88 518 ILE A O 1
ATOM 3887 N N . ILE A 1 488 ? 5.713 3.566 53.168 1.00 45.86 519 ILE A N 1
ATOM 3888 C CA . ILE A 1 488 ? 6.749 2.685 52.627 1.00 50.89 519 ILE A CA 1
ATOM 3889 C C . ILE A 1 488 ? 7.449 3.328 51.428 1.00 48.75 519 ILE A C 1
ATOM 3890 O O . ILE A 1 488 ? 8.681 3.308 51.320 1.00 49.46 519 ILE A O 1
ATOM 3895 N N . ALA A 1 489 ? 6.679 3.928 50.523 1.00 49.12 520 ALA A N 1
ATOM 3896 C CA . ALA A 1 489 ? 7.284 4.596 49.375 1.00 48.80 520 ALA A CA 1
ATOM 3897 C C . ALA A 1 489 ? 8.150 5.770 49.817 1.00 49.05 520 ALA A C 1
ATOM 3898 O O . ALA A 1 489 ? 9.207 6.018 49.237 1.00 46.17 520 ALA A O 1
ATOM 3900 N N . ALA A 1 490 ? 7.722 6.505 50.845 1.00 45.66 521 ALA A N 1
ATOM 3901 C CA . ALA A 1 490 ? 8.539 7.617 51.310 1.00 46.33 521 ALA A CA 1
ATOM 3902 C C . ALA A 1 490 ? 9.755 7.149 52.085 1.00 47.48 521 ALA A C 1
ATOM 3903 O O . ALA A 1 490 ? 10.643 7.962 52.353 1.00 48.42 521 ALA A O 1
ATOM 3905 N N . THR A 1 491 ? 9.796 5.876 52.478 1.00 47.29 522 THR A N 1
ATOM 3906 C CA . THR A 1 491 ? 10.913 5.319 53.224 1.00 48.47 522 THR A CA 1
ATOM 3907 C C . THR A 1 491 ? 11.930 4.622 52.328 1.00 47.93 522 THR A C 1
ATOM 3908 O O . THR A 1 491 ? 13.130 4.735 52.566 1.00 52.81 522 THR A O 1
ATOM 3912 N N . TYR A 1 492 ? 11.482 3.902 51.306 1.00 49.19 523 TYR A N 1
ATOM 3913 C CA . TYR A 1 492 ? 12.369 3.188 50.394 1.00 51.25 523 TYR A CA 1
ATOM 3914 C C . TYR A 1 492 ? 12.682 3.943 49.105 1.00 51.47 523 TYR A C 1
ATOM 3915 O O . TYR A 1 492 ? 13.545 3.495 48.347 1.00 59.01 523 TYR A O 1
ATOM 3924 N N . GLY A 1 493 ? 11.994 5.045 48.819 1.00 53.51 524 GLY A N 1
ATOM 3925 C CA . GLY A 1 493 ? 12.374 5.928 47.729 1.00 50.25 524 GLY A CA 1
ATOM 3926 C C . GLY A 1 493 ? 11.740 5.670 46.376 1.00 45.89 524 GLY A C 1
ATOM 3927 O O . GLY A 1 493 ? 12.154 6.299 45.393 1.00 56.23 524 GLY A O 1
ATOM 3928 N N . ASP A 1 494 ? 10.782 4.757 46.266 1.00 48.73 525 ASP A N 1
ATOM 3929 C CA . ASP A 1 494 ? 10.109 4.539 44.988 1.00 51.89 525 ASP A CA 1
ATOM 3930 C C . ASP A 1 494 ? 8.670 4.115 4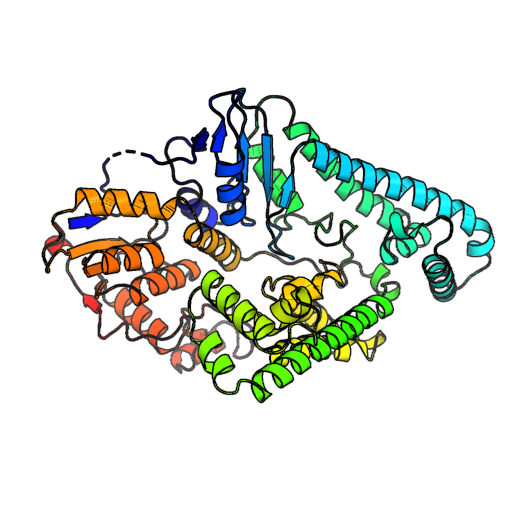5.254 1.00 50.79 525 ASP A C 1
ATOM 3931 O O . ASP A 1 494 ? 8.411 3.413 46.227 1.00 49.31 525 ASP A O 1
ATOM 3936 N N . CYS A 1 495 ? 7.740 4.540 44.387 1.00 49.49 526 CYS A N 1
ATOM 3937 C CA . CYS A 1 495 ? 6.326 4.213 44.558 1.00 49.35 526 CYS A CA 1
ATOM 3938 C C . CYS A 1 495 ? 6.006 2.752 44.268 1.00 51.35 526 CYS A C 1
ATOM 3939 O O . CYS A 1 495 ? 4.931 2.288 44.667 1.00 45.09 526 CYS A O 1
ATOM 3942 N N . ASP A 1 496 ? 6.909 2.024 43.617 1.00 48.00 527 ASP A N 1
ATOM 3943 C CA . ASP A 1 496 ? 6.727 0.617 43.276 1.00 51.63 527 ASP A CA 1
ATOM 3944 C C . ASP A 1 496 ? 7.698 -0.193 44.130 1.00 48.34 527 ASP A C 1
ATOM 3945 O O . ASP A 1 496 ? 8.922 -0.090 43.960 1.00 51.48 527 ASP A O 1
ATOM 3950 N N . LYS A 1 497 ? 7.156 -1.025 45.029 1.00 50.41 528 LYS A N 1
ATOM 3951 C CA . LYS A 1 497 ? 8.016 -1.777 45.943 1.00 54.11 528 LYS A CA 1
ATOM 3952 C C . LYS A 1 497 ? 8.995 -2.662 45.187 1.00 55.61 528 LYS A C 1
ATOM 3953 O O . LYS A 1 497 ? 10.116 -2.888 45.663 1.00 56.17 528 LYS A O 1
ATOM 3959 N N . ARG A 1 498 ? 8.606 -3.139 43.999 1.00 56.46 529 ARG A N 1
ATOM 3960 C CA . ARG A 1 498 ? 9.500 -3.933 43.160 1.00 57.55 529 ARG A CA 1
ATOM 3961 C C . ARG A 1 498 ? 10.780 -3.198 42.784 1.00 57.79 529 ARG A C 1
ATOM 3962 O O . ARG A 1 498 ? 11.740 -3.838 42.346 1.00 61.25 529 ARG A O 1
ATOM 3970 N N . ASN A 1 499 ? 10.831 -1.880 42.938 1.00 57.97 530 ASN A N 1
ATOM 3971 C CA . ASN A 1 499 ? 12.039 -1.123 42.645 1.00 53.90 530 ASN A CA 1
ATOM 3972 C C . ASN A 1 499 ? 12.900 -0.863 43.871 1.00 54.10 530 ASN A C 1
ATOM 3973 O O . ASN A 1 499 ? 13.855 -0.096 43.778 1.00 54.58 530 ASN A O 1
ATOM 3978 N N . THR A 1 500 ? 12.567 -1.441 45.020 1.00 54.11 531 THR A N 1
ATOM 3979 C CA . THR A 1 500 ? 13.202 -1.093 46.288 1.00 55.31 531 THR A CA 1
ATOM 3980 C C . THR A 1 500 ? 14.024 -2.265 46.822 1.00 54.03 531 THR A C 1
ATOM 3981 O O . THR A 1 500 ? 13.991 -3.384 46.299 1.00 56.56 531 THR A O 1
ATOM 3985 N N . THR A 1 501 ? 14.744 -1.987 47.902 1.00 53.70 532 THR A N 1
ATOM 3986 C CA . THR A 1 501 ? 15.536 -2.976 48.617 1.00 60.08 532 THR A CA 1
ATOM 3987 C C . THR A 1 501 ? 14.685 -3.879 49.507 1.00 60.96 532 THR A C 1
ATOM 3988 O O . THR A 1 501 ? 15.221 -4.801 50.144 1.00 55.52 532 THR A O 1
ATOM 3992 N N . GLU A 1 502 ? 13.391 -3.627 49.572 1.00 56.30 533 GLU A N 1
ATOM 3993 C CA . GLU A 1 502 ? 12.520 -4.334 50.491 1.00 54.94 533 GLU A CA 1
ATOM 3994 C C . GLU A 1 502 ? 12.361 -5.773 50.008 1.00 54.13 533 GLU A C 1
ATOM 3995 O O . GLU A 1 502 ? 11.961 -5.991 48.856 1.00 57.36 533 GLU A O 1
ATOM 4001 N N . PRO A 1 503 ? 12.696 -6.776 50.826 1.00 52.81 534 PRO A N 1
ATOM 4002 C CA . PRO A 1 503 ? 12.695 -8.173 50.337 1.00 51.97 534 PRO A CA 1
ATOM 4003 C C . PRO A 1 503 ? 11.402 -8.633 49.682 1.00 56.64 534 PRO A C 1
ATOM 4004 O O . PRO A 1 503 ? 11.461 -9.303 48.641 1.00 56.81 534 PRO A O 1
ATOM 4008 N N . THR A 1 504 ? 10.231 -8.335 50.260 1.00 56.77 535 THR A N 1
ATOM 4009 C CA . THR A 1 504 ? 9.011 -8.753 49.579 1.00 56.91 535 THR A CA 1
ATOM 4010 C C . THR A 1 504 ? 8.844 -8.009 48.266 1.00 54.90 535 THR A C 1
ATOM 4011 O O . THR A 1 504 ? 8.221 -8.531 47.337 1.00 58.66 535 THR A O 1
ATOM 4015 N N . GLY A 1 505 ? 9.369 -6.788 48.176 1.00 56.98 536 GLY A N 1
ATOM 4016 C CA . GLY A 1 505 ? 9.368 -6.093 46.902 1.00 53.84 536 GLY A CA 1
ATOM 4017 C C . GLY A 1 505 ? 10.220 -6.806 45.865 1.00 58.45 536 GLY A C 1
ATOM 4018 O O . GLY A 1 505 ? 9.772 -7.044 44.738 1.00 51.65 536 GLY A O 1
ATOM 4019 N N . VAL A 1 506 ? 11.458 -7.167 46.236 1.00 58.71 537 VAL A N 1
ATOM 4020 C CA . VAL A 1 506 ? 12.338 -7.869 45.303 1.00 56.88 537 VAL A CA 1
ATOM 4021 C C . VAL A 1 506 ? 11.709 -9.189 44.882 1.00 63.78 537 VAL A C 1
ATOM 4022 O O . VAL A 1 506 ? 11.664 -9.535 43.689 1.00 61.48 537 VAL A O 1
ATOM 4026 N N . ALA A 1 507 ? 11.187 -9.938 45.859 1.00 57.67 538 ALA A N 1
ATOM 4027 C CA . ALA A 1 507 ? 10.507 -11.190 45.553 1.00 60.79 538 ALA A CA 1
ATOM 4028 C C . ALA A 1 507 ? 9.325 -10.974 44.612 1.00 66.70 538 ALA A C 1
ATOM 4029 O O . ALA A 1 507 ? 9.035 -11.829 43.765 1.00 64.93 538 ALA A O 1
ATOM 4031 N N . LYS A 1 508 ? 8.614 -9.848 44.753 1.00 63.45 539 LYS A N 1
ATOM 4032 C CA . LYS A 1 508 ? 7.498 -9.586 43.847 1.00 63.09 539 LYS A CA 1
ATOM 4033 C C . LYS A 1 508 ? 7.992 -9.280 42.439 1.00 64.83 539 LYS A C 1
ATOM 4034 O O . LYS A 1 508 ? 7.410 -9.752 41.457 1.00 64.29 539 LYS A O 1
ATOM 4040 N N . LYS A 1 509 ? 9.047 -8.469 42.320 1.00 59.86 540 LYS A N 1
ATOM 4041 C CA . LYS A 1 509 ? 9.689 -8.277 41.030 1.00 68.08 540 LYS A CA 1
ATOM 4042 C C . LYS A 1 509 ? 10.026 -9.621 40.392 1.00 71.22 540 LYS A C 1
ATOM 4043 O O . LYS A 1 509 ? 9.549 -9.946 39.297 1.00 70.92 540 LYS A O 1
ATOM 4049 N N . ILE A 1 510 ? 10.844 -10.422 41.083 1.00 70.77 541 ILE A N 1
ATOM 4050 C CA . ILE A 1 510 ? 11.291 -11.701 40.532 1.00 72.70 541 ILE A CA 1
ATOM 4051 C C . ILE A 1 510 ? 10.099 -12.532 40.072 1.00 74.78 541 ILE A C 1
ATOM 4052 O O . ILE A 1 510 ? 10.111 -13.122 38.983 1.00 73.54 541 ILE A O 1
ATOM 4057 N N . ARG A 1 511 ? 9.037 -12.562 40.881 1.00 69.28 542 ARG A N 1
ATOM 4058 C CA . ARG A 1 511 ? 7.855 -13.340 40.531 1.00 72.93 542 ARG A CA 1
ATOM 4059 C C . ARG A 1 511 ? 7.154 -12.803 39.286 1.00 75.95 542 ARG A C 1
ATOM 4060 O O . ARG A 1 511 ? 6.591 -13.586 38.511 1.00 80.13 542 ARG A O 1
ATOM 4068 N N . GLU A 1 512 ? 7.179 -11.491 39.060 1.00 73.39 543 GLU A N 1
ATOM 4069 C CA . GLU A 1 512 ? 6.351 -10.892 38.020 1.00 72.79 543 GLU A CA 1
ATOM 4070 C C . GLU A 1 512 ? 7.094 -10.501 36.742 1.00 74.02 543 GLU A C 1
ATOM 4071 O O . GLU A 1 512 ? 6.476 -10.488 35.674 1.00 78.11 543 GLU A O 1
ATOM 4077 N N . VAL A 1 513 ? 8.389 -10.198 36.798 1.00 70.23 544 VAL A N 1
ATOM 4078 C CA . VAL A 1 513 ? 9.081 -9.704 35.610 1.00 76.14 544 VAL A CA 1
ATOM 4079 C C . VAL A 1 513 ? 10.528 -10.174 35.585 1.00 75.96 544 VAL A C 1
ATOM 4080 O O . VAL A 1 513 ? 11.249 -9.930 34.611 1.00 79.55 544 VAL A O 1
ATOM 4084 N N . GLY A 1 514 ? 10.973 -10.827 36.652 1.00 72.32 545 GLY A N 1
ATOM 4085 C CA . GLY A 1 514 ? 12.348 -11.280 36.708 1.00 76.55 545 GLY A CA 1
ATOM 4086 C C . GLY A 1 514 ? 13.283 -10.263 37.326 1.00 78.52 545 GLY A C 1
ATOM 4087 O O . GLY A 1 514 ? 13.167 -9.055 37.077 1.00 77.34 545 GLY A O 1
ATOM 4088 N N . GLU A 1 515 ? 14.231 -10.752 38.128 1.00 77.46 546 GLU A N 1
ATOM 4089 C CA . GLU A 1 515 ? 15.075 -9.863 38.920 1.00 78.69 546 GLU A CA 1
ATOM 4090 C C . GLU A 1 515 ? 15.706 -8.765 38.082 1.00 80.58 546 GLU A C 1
ATOM 4091 O O . GLU A 1 515 ? 15.873 -7.637 38.562 1.00 77.16 546 GLU A O 1
ATOM 4097 N N . ASP A 1 516 ? 16.059 -9.074 36.834 1.00 79.59 547 ASP A N 1
ATOM 4098 C CA . ASP A 1 516 ? 16.849 -8.173 36.010 1.00 81.65 547 ASP A CA 1
ATOM 4099 C C . ASP A 1 516 ? 16.016 -7.227 35.157 1.00 80.38 547 ASP A C 1
ATOM 4100 O O . ASP A 1 516 ? 16.555 -6.216 34.688 1.00 83.99 547 ASP A O 1
ATOM 4105 N N . PHE A 1 517 ? 14.735 -7.527 34.931 1.00 77.06 548 PHE A N 1
ATOM 4106 C CA . PHE A 1 517 ? 13.911 -6.672 34.086 1.00 74.25 548 PHE A CA 1
ATOM 4107 C C . PHE A 1 517 ? 14.020 -5.217 34.521 1.00 74.05 548 PHE A C 1
ATOM 4108 O O . PHE A 1 517 ? 14.189 -4.906 35.703 1.00 76.37 548 PHE A O 1
ATOM 4116 N N . ASP A 1 518 ? 13.923 -4.316 33.548 1.00 69.69 549 ASP A N 1
ATOM 4117 C CA . ASP A 1 518 ? 14.128 -2.894 33.793 1.00 67.56 549 ASP A CA 1
ATOM 4118 C C . ASP A 1 518 ? 12.762 -2.224 33.916 1.00 68.44 549 ASP A C 1
ATOM 4119 O O . ASP A 1 518 ? 12.233 -1.656 32.959 1.00 63.18 549 ASP A O 1
ATOM 4124 N N . LEU A 1 519 ? 12.188 -2.302 35.124 1.00 62.36 550 LEU A N 1
ATOM 4125 C CA . LEU A 1 519 ? 10.900 -1.680 35.406 1.00 60.51 550 LEU A CA 1
ATOM 4126 C C . LEU A 1 519 ? 10.984 -0.162 35.337 1.00 58.27 550 LEU A C 1
ATOM 4127 O O . LEU A 1 519 ? 12.000 0.447 35.686 1.00 58.11 550 LEU A O 1
ATOM 4132 N N . ASP A 1 520 ? 9.884 0.457 34.910 1.00 54.54 551 ASP A N 1
ATOM 4133 C CA . ASP A 1 520 ? 9.782 1.906 35.020 1.00 58.76 551 ASP A CA 1
ATOM 4134 C C . ASP A 1 520 ? 9.972 2.327 36.472 1.00 59.46 551 ASP A C 1
ATOM 4135 O O . ASP A 1 520 ? 9.433 1.700 37.389 1.00 58.07 551 ASP A O 1
ATOM 4140 N N . LYS A 1 521 ? 10.714 3.415 36.672 1.00 58.91 552 LYS A N 1
ATOM 4141 C CA . LYS A 1 521 ? 11.022 3.935 37.997 1.00 58.39 552 LYS A CA 1
ATOM 4142 C C . LYS A 1 521 ? 10.018 5.005 38.424 1.00 55.68 552 LYS A C 1
ATOM 4143 O O . LYS A 1 521 ? 9.575 5.821 37.611 1.00 53.04 552 LYS A O 1
ATOM 4149 N N . TYR A 1 522 ? 9.662 5.013 39.714 1.00 52.42 553 TYR A N 1
ATOM 4150 C CA . TYR A 1 522 ? 8.828 6.080 40.274 1.00 46.27 553 TYR A CA 1
ATOM 4151 C C . TYR A 1 522 ? 9.507 6.630 41.515 1.00 50.98 553 TYR A C 1
ATOM 4152 O O . TYR A 1 522 ? 9.005 6.481 42.641 1.00 47.61 553 TYR A O 1
ATOM 4161 N N . PRO A 1 523 ? 10.654 7.288 41.339 1.00 53.08 554 PRO A N 1
ATOM 4162 C CA . PRO A 1 523 ? 11.447 7.702 42.502 1.00 49.31 554 PRO A CA 1
ATOM 4163 C C . PRO A 1 523 ? 10.723 8.747 43.345 1.00 49.77 554 PRO A C 1
ATOM 4164 O O . PRO A 1 523 ? 9.975 9.594 42.846 1.00 47.59 554 PRO A O 1
ATOM 4168 N N . VAL A 1 524 ? 10.950 8.659 44.652 1.00 48.16 555 VAL A N 1
ATOM 4169 C CA . VAL A 1 524 ? 10.413 9.595 45.630 1.00 47.85 555 VAL A CA 1
ATOM 4170 C C . VAL A 1 524 ? 11.559 9.979 46.541 1.00 42.56 555 VAL A C 1
ATOM 4171 O O . VAL A 1 524 ? 12.164 9.109 47.179 1.00 47.82 555 VAL A O 1
ATOM 4175 N N . GLN A 1 525 ? 11.883 11.266 46.588 1.00 44.91 556 GLN A N 1
ATOM 4176 C CA . GLN A 1 525 ? 12.883 11.715 47.550 1.00 47.40 556 GLN A CA 1
ATOM 4177 C C . GLN A 1 525 ? 12.397 11.377 48.952 1.00 47.34 556 GLN A C 1
ATOM 4178 O O . GLN A 1 525 ? 11.259 11.682 49.309 1.00 47.39 556 GLN A O 1
ATOM 4184 N N . LYS A 1 526 ? 13.236 10.696 49.729 1.00 48.35 557 LYS A N 1
ATOM 4185 C CA . LYS A 1 526 ? 12.779 10.120 50.989 1.00 49.12 557 LYS A CA 1
ATOM 4186 C C . LYS A 1 526 ? 12.484 11.217 51.997 1.00 52.01 557 LYS A C 1
ATOM 4187 O O . LYS A 1 526 ? 13.189 12.229 52.052 1.00 49.55 557 LYS A O 1
ATOM 4193 N N . TYR A 1 527 ? 11.427 11.014 52.792 1.00 46.64 558 TYR A N 1
ATOM 4194 C CA . TYR A 1 527 ? 11.067 11.964 53.837 1.00 50.35 558 TYR A CA 1
ATOM 4195 C C . TYR A 1 527 ? 10.204 11.255 54.867 1.00 51.47 558 TYR A C 1
ATOM 4196 O O . TYR A 1 527 ? 9.625 10.192 54.612 1.00 49.16 558 TYR A O 1
ATOM 4205 N N . ASP A 1 528 ? 10.094 11.891 56.026 1.00 47.93 559 ASP A N 1
ATOM 4206 C CA . ASP A 1 528 ? 9.412 11.311 57.179 1.00 50.75 559 ASP A CA 1
ATOM 4207 C C . ASP A 1 528 ? 7.909 11.553 57.032 1.00 50.45 559 ASP A C 1
ATOM 4208 O O . ASP A 1 528 ? 7.324 12.445 57.644 1.00 49.13 559 ASP A O 1
ATOM 4213 N N . LEU A 1 529 ? 7.277 10.726 56.197 1.00 47.59 560 LEU A N 1
ATOM 4214 C CA . LEU A 1 529 ? 5.826 10.760 56.080 1.00 47.01 560 LEU A CA 1
ATOM 4215 C C . LEU A 1 529 ? 5.150 10.289 57.372 1.00 50.71 560 LEU A C 1
ATOM 4216 O O . LEU A 1 529 ? 4.128 10.850 57.783 1.00 45.44 560 LEU A O 1
ATOM 4221 N N . LYS A 1 530 ? 5.713 9.265 58.024 1.00 51.99 561 LYS A N 1
ATOM 4222 C CA . LYS A 1 530 ? 5.078 8.669 59.198 1.00 55.88 561 LYS A CA 1
ATOM 4223 C C . LYS A 1 530 ? 4.927 9.670 60.343 1.00 53.50 561 LYS A C 1
ATOM 4224 O O . LYS A 1 530 ? 3.879 9.710 61.002 1.00 49.96 561 LYS A O 1
ATOM 4230 N N . GLY A 1 531 ? 5.957 10.491 60.588 1.00 51.13 562 GLY A N 1
ATOM 4231 C CA . GLY A 1 531 ? 5.941 11.431 61.698 1.00 54.33 562 GLY A CA 1
ATOM 4232 C C . GLY A 1 531 ? 4.992 12.600 61.530 1.00 53.63 562 GLY A C 1
ATOM 4233 O O . GLY A 1 531 ? 4.643 13.256 62.520 1.00 56.86 562 GLY A O 1
ATOM 4234 N N . LYS A 1 532 ? 4.522 12.849 60.317 1.00 50.85 563 LYS A N 1
ATOM 4235 C CA . LYS A 1 532 ? 3.690 14.012 60.050 1.00 52.81 563 LYS A CA 1
ATOM 4236 C C . LYS A 1 532 ? 2.293 13.624 59.587 1.00 46.40 563 LYS A C 1
ATOM 4237 O O . LYS A 1 532 ? 1.536 14.500 59.147 1.00 48.86 563 LYS A O 1
ATOM 4243 N N . SER A 1 533 ? 1.924 12.343 59.669 1.00 47.00 564 SER A N 1
ATOM 4244 C CA . SER A 1 533 ? 0.620 11.905 59.182 1.00 49.18 564 SER A CA 1
ATOM 4245 C C . SER A 1 533 ? -0.123 11.079 60.232 1.00 48.47 564 SER A C 1
ATOM 4246 O O . SER A 1 533 ? 0.431 10.656 61.248 1.00 46.72 564 SER A O 1
ATOM 4249 N N . GLY A 1 534 ? -1.400 10.838 59.948 1.00 50.30 565 GLY A N 1
ATOM 4250 C CA . GLY A 1 534 ? -2.248 10.033 60.812 1.00 52.45 565 GLY A CA 1
ATOM 4251 C C . GLY A 1 534 ? -3.508 9.687 60.060 1.00 53.24 565 GLY A C 1
ATOM 4252 O O . GLY A 1 534 ? -3.729 10.154 58.942 1.00 49.66 565 GLY A O 1
ATOM 4253 N N . LEU A 1 535 ? -4.324 8.835 60.678 1.00 53.92 566 LEU A N 1
ATOM 4254 C CA . LEU A 1 535 ? -5.652 8.537 60.155 1.00 59.65 566 LEU A CA 1
ATOM 4255 C C . LEU A 1 535 ? -6.660 9.539 60.700 1.00 57.28 566 LEU A C 1
ATOM 4256 O O . LEU A 1 535 ? -6.503 10.063 61.806 1.00 60.85 566 LEU A O 1
ATOM 4261 N N . THR A 1 536 ? -7.692 9.819 59.914 1.00 53.47 567 THR A N 1
ATOM 4262 C CA . THR A 1 536 ? -8.832 10.509 60.493 1.00 61.14 567 THR A CA 1
ATOM 4263 C C . THR A 1 536 ? -10.111 9.811 60.045 1.00 61.19 567 THR A C 1
ATOM 4264 O O . THR A 1 536 ? -10.054 8.753 59.415 1.00 57.50 567 THR A O 1
ATOM 4268 N N . VAL A 1 537 ? -11.267 10.370 60.373 1.00 57.08 568 VAL A N 1
ATOM 4269 C CA . VAL A 1 537 ? -12.530 9.839 59.888 1.00 61.06 568 VAL A CA 1
ATOM 4270 C C . VAL A 1 537 ? -13.251 10.938 59.134 1.00 59.96 568 VAL A C 1
ATOM 4271 O O . VAL A 1 537 ? -13.176 12.115 59.508 1.00 58.25 568 VAL A O 1
ATOM 4275 N N . ALA A 1 538 ? -13.938 10.546 58.060 1.00 59.41 569 ALA A N 1
ATOM 4276 C CA . ALA A 1 538 ? -14.628 11.516 57.228 1.00 62.47 569 ALA A CA 1
ATOM 4277 C C . ALA A 1 538 ? -15.593 12.374 58.032 1.00 67.52 569 ALA A C 1
ATOM 4278 O O . ALA A 1 538 ? -15.796 13.547 57.691 1.00 67.28 569 ALA A O 1
ATOM 4280 N N . SER A 1 539 ? -16.212 11.814 59.083 1.00 68.49 570 SER A N 1
ATOM 4281 C CA . SER A 1 539 ? -17.169 12.590 59.870 1.00 67.11 570 SER A CA 1
ATOM 4282 C C . SER A 1 539 ? -16.520 13.829 60.482 1.00 66.05 570 SER A C 1
ATOM 4283 O O . SER A 1 539 ? -17.160 14.883 60.584 1.00 69.27 570 SER A O 1
ATOM 4286 N N . GLN A 1 540 ? -15.252 13.728 60.895 1.00 66.24 571 GLN A N 1
ATOM 4287 C CA . GLN A 1 540 ? -14.537 14.901 61.398 1.00 67.48 571 GLN A CA 1
ATOM 4288 C C . GLN A 1 540 ? -14.412 16.018 60.357 1.00 67.31 571 GLN A C 1
ATOM 4289 O O . GLN A 1 540 ? -14.199 17.176 60.736 1.00 69.72 571 GLN A O 1
ATOM 4295 N N . LYS A 1 541 ? -14.538 15.707 59.064 1.00 65.50 572 LYS A N 1
ATOM 4296 C CA . LYS A 1 541 ? -14.483 16.710 58.002 1.00 63.48 572 LYS A CA 1
ATOM 4297 C C . LYS A 1 541 ? -15.858 17.269 57.641 1.00 69.36 572 LYS A C 1
ATOM 4298 O O . LYS A 1 541 ? -15.949 18.109 56.739 1.00 65.06 572 LYS A O 1
ATOM 4304 N N . LEU A 1 542 ? -16.910 16.859 58.357 1.00 67.33 573 LEU A N 1
ATOM 4305 C CA . LEU A 1 542 ? -18.299 17.125 57.978 1.00 68.71 573 LEU A CA 1
ATOM 4306 C C . LEU A 1 542 ? -19.173 17.614 59.149 1.00 66.66 573 LEU A C 1
ATOM 4307 O O . LEU A 1 542 ? -20.396 17.653 59.045 1.00 61.63 573 LEU A O 1
#

Organism: Legionella pneumophila subsp. pneumophila (strain Philadelphia 1 / ATCC 33152 / DSM 7513) (NCBI:txid272624)

Nearest PDB structures (foldseek):
  8bvp-assembly1_A  TM=1.002E+00  e=3.720E-92  Legionella pneumophila
  8jhu-assembly1_A  TM=9.505E-01  e=6.313E-68  Legionella pneumophila subsp. pneumophila str. Philadelphia 1
  4cn8-assembly1_A  TM=4.453E-01  e=2.978E+00  Mytilus galloprovincialis
  1ck4-assembly1_A  TM=4.592E-01  e=4.265E+00  Rattus norvegicus
  2b2x-assembly1_A  TM=4.195E-01  e=3.849E+00  Rattus norvegicus

Sequence (532 aa):
MSIPCKWLKIPFPTGTTSIPEETIPSAIVLQPVANENTVISGYKLKDTVSSPEKAQEVNNKTVSPRTPKIIVKHDNSLQSLTIMDIYSQKPIQFDESKVDEIIHSLETKKVNLEKAIEDNNAELSKIKKQKSKLAYLTRLYKENKENIQDYCTLNEYIEAHLFNPKFLSRHEKALNNFKALKSQFTGPVNLKELEKLTDKLTGIKEYSSYDFHSNSLPYDLEHDKSFRNFYDFDGLKESIESIIKELEVLNSIRQAVSDKYPNSFKALNETEEHDDKLKFINIIFNDGFSTTYDQQTFIKALSALDIEKAIDAYTNVKNKLENTQDIIANKEGCRNKLISELQTLIANKQEPYLSANEKLGGFYSKRKLSASEGFHLAYQANRRDPIKPEVIENIITKMKPIDEDTHLDIHIRPPDCGVFITPEDIKKFQEAGIKVNITIHEYKQNYTRRYLQQYTHDLMRQANSVQFFNAEDRENAIIAATYGDCDKRNTTEPTGVAKKIREVGEDFDLDKYPVQKYDLKGKSGLTVASQKL